Protein AF-A0A7C3X142-F1 (afdb_monomer_lite)

Structure (mmCIF, N/CA/C/O backbone):
data_AF-A0A7C3X142-F1
#
_entry.id   AF-A0A7C3X142-F1
#
loop_
_atom_site.group_PDB
_atom_site.id
_atom_site.type_symbol
_atom_site.label_atom_id
_atom_site.label_alt_id
_atom_site.label_comp_id
_atom_site.label_asym_id
_atom_site.label_entity_id
_atom_site.label_seq_id
_atom_site.pdbx_PDB_ins_code
_atom_site.Cartn_x
_atom_site.Cartn_y
_atom_site.Cartn_z
_atom_site.occupancy
_atom_site.B_iso_or_equiv
_atom_site.auth_seq_id
_atom_site.auth_comp_id
_atom_site.auth_asym_id
_atom_site.auth_atom_id
_atom_site.pdbx_PDB_model_num
ATOM 1 N N . MET A 1 1 ? -23.842 19.530 -33.603 1.00 38.81 1 MET A N 1
ATOM 2 C CA . MET A 1 1 ? -22.500 19.732 -33.012 1.00 38.81 1 MET A CA 1
ATOM 3 C C . MET A 1 1 ? -22.212 18.538 -32.119 1.00 38.81 1 MET A C 1
ATOM 5 O O . MET A 1 1 ? -22.993 18.288 -31.214 1.00 38.81 1 MET A O 1
ATOM 9 N N . ASN A 1 2 ? -21.192 17.754 -32.473 1.00 39.59 2 ASN A N 1
ATOM 10 C CA . ASN A 1 2 ? -20.891 16.436 -31.907 1.00 39.59 2 ASN A CA 1
ATOM 11 C C . ASN A 1 2 ? -20.442 16.506 -30.438 1.00 39.59 2 ASN A C 1
ATOM 13 O O . ASN A 1 2 ? -19.493 17.214 -30.106 1.00 39.59 2 ASN A O 1
ATOM 17 N N . ASP A 1 3 ? -21.085 15.694 -29.600 1.00 42.72 3 ASP A N 1
ATOM 18 C CA . ASP A 1 3 ? -20.751 15.389 -28.204 1.00 42.72 3 ASP A CA 1
ATOM 19 C C . ASP A 1 3 ? -19.553 14.416 -28.125 1.00 42.72 3 ASP A C 1
ATOM 21 O O . ASP A 1 3 ? -19.660 13.290 -27.652 1.00 42.72 3 ASP A O 1
ATOM 25 N N . GLN A 1 4 ? -18.405 14.803 -28.694 1.00 41.09 4 GLN A N 1
ATOM 26 C CA . GLN A 1 4 ? -17.170 13.998 -28.652 1.00 41.09 4 GLN A CA 1
ATOM 27 C C . GLN A 1 4 ? -16.115 14.540 -27.673 1.00 41.09 4 GLN A C 1
ATOM 29 O O . GLN A 1 4 ? -15.084 13.909 -27.470 1.00 41.09 4 GLN A O 1
ATOM 34 N N . SER A 1 5 ? -16.366 15.667 -26.999 1.00 44.44 5 SER A N 1
ATOM 35 C CA . SER A 1 5 ? -15.372 16.333 -26.140 1.00 44.44 5 SER A CA 1
ATOM 36 C C . SER A 1 5 ? -15.287 15.804 -24.697 1.00 44.44 5 SER A C 1
ATOM 38 O O . SER A 1 5 ? -14.613 16.411 -23.866 1.00 44.44 5 SER A O 1
ATOM 40 N N . ARG A 1 6 ? -15.953 14.684 -24.368 1.00 55.56 6 ARG A N 1
ATOM 41 C CA . ARG A 1 6 ? -15.977 14.104 -23.005 1.00 55.56 6 ARG A CA 1
ATOM 42 C C . ARG A 1 6 ? -15.643 12.610 -22.904 1.00 55.56 6 ARG A C 1
ATOM 44 O O . ARG A 1 6 ? -15.748 12.057 -21.808 1.00 55.56 6 ARG A O 1
ATOM 51 N N . ARG A 1 7 ? -15.237 11.935 -23.987 1.00 68.19 7 ARG A N 1
ATOM 52 C CA . ARG A 1 7 ? -14.778 10.538 -23.880 1.00 68.19 7 ARG A CA 1
ATOM 53 C C . ARG A 1 7 ? -13.405 10.492 -23.211 1.00 68.19 7 ARG A C 1
ATOM 55 O O . ARG A 1 7 ? -12.507 11.242 -23.584 1.00 68.19 7 ARG A O 1
ATOM 62 N N . ARG A 1 8 ? -13.266 9.634 -22.195 1.00 81.00 8 ARG A N 1
ATOM 63 C CA . ARG A 1 8 ? -11.958 9.312 -21.611 1.00 81.00 8 ARG A CA 1
ATOM 64 C C . ARG A 1 8 ? -11.106 8.626 -22.685 1.00 81.00 8 ARG A C 1
ATOM 66 O O . ARG A 1 8 ? -11.687 7.900 -23.490 1.00 81.00 8 ARG A O 1
ATOM 73 N N . PRO A 1 9 ? -9.785 8.857 -22.710 1.00 85.19 9 PRO A N 1
ATOM 74 C CA . PRO A 1 9 ? -8.911 8.109 -23.600 1.00 85.19 9 PRO A CA 1
ATOM 75 C C . PRO A 1 9 ? -8.953 6.624 -23.225 1.00 85.19 9 PRO A C 1
ATOM 77 O O . PRO A 1 9 ? -9.028 6.284 -22.036 1.00 85.19 9 PRO A O 1
ATOM 80 N N . ASP A 1 10 ? -8.964 5.769 -24.242 1.00 88.31 10 ASP A N 1
ATOM 81 C CA . ASP A 1 10 ? -8.958 4.322 -24.058 1.00 88.31 10 ASP A CA 1
ATOM 82 C C . ASP A 1 10 ? -7.611 3.879 -23.456 1.00 88.31 10 ASP A C 1
ATOM 84 O O . ASP A 1 10 ? -6.585 4.476 -23.786 1.00 88.31 10 ASP A O 1
ATOM 88 N N . PRO A 1 11 ? -7.594 2.868 -22.568 1.00 90.19 11 PRO A N 1
ATOM 89 C CA . PRO A 1 11 ? -6.354 2.285 -22.059 1.00 90.19 11 PRO A CA 1
ATOM 90 C C . PRO A 1 11 ? -5.434 1.811 -23.185 1.00 90.19 11 PRO A C 1
ATOM 92 O O . PRO A 1 11 ? -5.911 1.411 -24.250 1.00 90.19 11 PRO A O 1
ATOM 95 N N . ILE A 1 12 ? -4.127 1.772 -22.917 1.00 91.94 12 ILE A N 1
ATOM 96 C CA . ILE A 1 12 ? -3.168 1.172 -23.848 1.00 91.94 12 ILE A CA 1
ATOM 97 C C . ILE A 1 12 ? -3.526 -0.312 -24.056 1.00 91.94 12 ILE A C 1
ATOM 99 O O . ILE A 1 12 ? -3.658 -1.047 -23.073 1.00 91.94 12 ILE A O 1
ATOM 103 N N . PRO A 1 13 ? -3.712 -0.769 -25.308 1.00 90.94 13 PRO A N 1
ATOM 104 C CA . PRO A 1 13 ? -4.062 -2.156 -25.581 1.00 90.94 13 PRO A CA 1
ATOM 105 C C . PRO A 1 13 ? -2.957 -3.141 -25.149 1.00 90.94 13 PRO A C 1
ATOM 107 O O . PRO A 1 13 ? -1.775 -2.886 -25.402 1.00 90.94 13 PRO A O 1
ATOM 110 N N . PRO A 1 14 ? -3.306 -4.283 -24.524 1.00 90.81 14 PRO A N 1
ATOM 111 C CA . PRO A 1 14 ? -2.322 -5.248 -24.029 1.00 90.81 14 PRO A CA 1
ATOM 112 C C . PRO A 1 14 ? -1.519 -5.927 -25.151 1.00 90.81 14 PRO A C 1
ATOM 114 O O . PRO A 1 14 ? -0.404 -6.383 -24.914 1.00 90.81 14 PRO A O 1
ATOM 117 N N . ASP A 1 15 ? -2.049 -5.974 -26.374 1.00 89.75 15 ASP A N 1
ATOM 118 C CA . ASP A 1 15 ? -1.395 -6.529 -27.565 1.00 89.75 15 ASP A CA 1
ATOM 119 C C . ASP A 1 15 ? -0.201 -5.698 -28.052 1.00 89.75 15 ASP A C 1
ATOM 121 O O . ASP A 1 15 ? 0.651 -6.228 -28.764 1.00 89.75 15 ASP A O 1
ATOM 125 N N . LEU A 1 16 ? -0.074 -4.439 -27.616 1.00 90.12 16 LEU A N 1
ATOM 126 C CA . LEU A 1 16 ? 1.136 -3.653 -27.860 1.00 90.12 16 LEU A CA 1
ATOM 127 C C . LEU A 1 16 ? 2.333 -4.171 -27.046 1.00 90.12 16 LEU A C 1
ATOM 129 O O . LEU A 1 16 ? 3.477 -4.032 -27.477 1.00 90.12 16 LEU A O 1
ATOM 133 N N . TYR A 1 17 ? 2.091 -4.806 -25.897 1.00 91.88 17 TYR A N 1
ATOM 134 C CA . TYR A 1 17 ? 3.131 -5.375 -25.037 1.00 91.88 17 TYR A CA 1
ATOM 135 C C . TYR A 1 17 ? 3.478 -6.790 -25.491 1.00 91.88 17 TYR A C 1
ATOM 137 O O . TYR A 1 17 ? 3.129 -7.781 -24.847 1.00 91.88 17 TYR A O 1
ATOM 145 N N . THR A 1 18 ? 4.147 -6.881 -26.636 1.00 93.31 18 THR A N 1
ATOM 146 C CA . THR A 1 18 ? 4.521 -8.147 -27.267 1.00 93.31 18 THR A CA 1
ATOM 147 C C . THR A 1 18 ? 5.745 -8.789 -26.612 1.00 93.31 18 THR A C 1
ATOM 149 O O . THR A 1 18 ? 6.515 -8.160 -25.882 1.00 93.31 18 THR A O 1
ATOM 152 N N . ARG A 1 19 ? 5.993 -10.063 -26.938 1.00 94.12 19 ARG A N 1
ATOM 153 C CA . ARG A 1 19 ? 7.246 -10.738 -26.572 1.00 94.12 19 ARG A CA 1
ATOM 154 C C . ARG A 1 19 ? 8.474 -9.999 -27.110 1.00 94.12 19 ARG A C 1
ATOM 156 O O . ARG A 1 19 ? 9.486 -9.939 -26.418 1.00 94.12 19 ARG A O 1
ATOM 163 N N . GLU A 1 20 ? 8.390 -9.435 -28.316 1.00 91.56 20 GLU A N 1
ATOM 164 C CA . GLU A 1 20 ? 9.464 -8.630 -28.908 1.00 91.56 20 GLU A CA 1
ATOM 165 C C . GLU A 1 20 ? 9.766 -7.413 -28.031 1.00 91.56 20 GLU A C 1
ATOM 167 O O . GLU A 1 20 ? 10.895 -7.273 -27.571 1.00 91.56 20 GLU A O 1
ATOM 172 N N . TYR A 1 21 ? 8.746 -6.630 -27.663 1.00 89.62 21 TYR A N 1
ATOM 173 C CA . TYR A 1 21 ? 8.905 -5.496 -26.749 1.00 89.62 21 TYR A CA 1
ATOM 174 C C . TYR A 1 21 ? 9.666 -5.887 -25.471 1.00 89.62 21 TYR A C 1
ATOM 176 O O . TYR A 1 21 ? 10.673 -5.265 -25.120 1.00 89.62 21 TYR A O 1
ATOM 184 N N . PHE A 1 22 ? 9.255 -6.972 -24.808 1.00 90.62 22 PHE A N 1
ATOM 185 C CA . PHE A 1 22 ? 9.920 -7.431 -23.589 1.00 90.62 22 PHE A CA 1
ATOM 186 C C . PHE A 1 22 ? 11.347 -7.949 -23.820 1.00 90.62 22 PHE A C 1
ATOM 188 O O . PHE A 1 22 ? 12.162 -7.894 -22.902 1.00 90.62 22 PHE A O 1
ATOM 195 N N . THR A 1 23 ? 11.683 -8.454 -25.003 1.00 89.31 23 THR A N 1
ATOM 196 C CA . THR A 1 23 ? 12.981 -9.099 -25.260 1.00 89.31 23 THR A CA 1
ATOM 197 C C . THR A 1 23 ? 13.992 -8.201 -25.968 1.00 89.31 23 THR A C 1
ATOM 199 O O . THR A 1 23 ? 15.175 -8.537 -25.954 1.00 89.31 23 THR A O 1
ATOM 202 N N . THR A 1 24 ? 13.578 -7.055 -26.520 1.00 85.06 24 THR A N 1
ATOM 203 C CA . THR A 1 24 ? 14.472 -6.183 -27.303 1.00 85.06 24 THR A CA 1
ATOM 204 C C . THR A 1 24 ? 14.473 -4.713 -26.896 1.00 85.06 24 THR A C 1
ATOM 206 O O . THR A 1 24 ? 15.451 -4.030 -27.187 1.00 85.06 24 THR A O 1
ATOM 209 N N . ASP A 1 25 ? 13.416 -4.209 -26.254 1.00 82.31 25 ASP A N 1
ATOM 210 C CA . ASP A 1 25 ? 13.248 -2.763 -26.030 1.00 82.31 25 ASP A CA 1
ATOM 211 C C . ASP A 1 25 ? 13.037 -2.416 -24.551 1.00 82.31 25 ASP A C 1
ATOM 213 O O . ASP A 1 25 ? 13.704 -1.534 -24.009 1.00 82.31 25 ASP A O 1
ATOM 217 N N . CYS A 1 26 ? 12.199 -3.188 -23.854 1.00 82.06 26 CYS A N 1
ATOM 218 C CA . CYS A 1 26 ? 11.916 -2.998 -22.437 1.00 82.06 26 CYS A CA 1
ATOM 219 C C . CYS A 1 26 ? 13.207 -2.995 -21.598 1.00 82.06 26 CYS A C 1
ATOM 221 O O . CYS A 1 26 ? 14.015 -3.933 -21.650 1.00 82.06 26 CYS A O 1
ATOM 223 N N . GLU A 1 27 ? 13.388 -1.957 -20.775 1.00 80.69 27 GLU A N 1
ATOM 224 C CA . GLU A 1 27 ? 14.636 -1.709 -20.056 1.00 80.69 27 GLU A CA 1
ATOM 225 C C . GLU A 1 27 ? 15.106 -2.959 -19.284 1.00 80.69 27 GLU A C 1
ATOM 227 O O . GLU A 1 27 ? 14.372 -3.559 -18.491 1.00 80.69 27 GLU A O 1
ATOM 232 N N . GLY A 1 28 ? 16.368 -3.346 -19.480 1.00 79.50 28 GLY A N 1
ATOM 233 C CA . GLY A 1 28 ? 16.954 -4.533 -18.850 1.00 79.50 28 GLY A CA 1
ATOM 234 C C . GLY A 1 28 ? 16.801 -5.840 -19.636 1.00 79.50 28 GLY A C 1
ATOM 235 O O . GLY A 1 28 ? 17.222 -6.873 -19.123 1.00 79.50 28 GLY A O 1
ATOM 236 N N . TYR A 1 29 ? 16.280 -5.813 -20.870 1.00 84.19 29 TYR A N 1
ATOM 237 C CA . TYR A 1 29 ? 16.151 -7.009 -21.721 1.00 84.19 29 TYR A CA 1
ATOM 238 C C . TYR A 1 29 ? 17.471 -7.791 -21.901 1.00 84.19 29 TYR A C 1
ATOM 240 O O . TYR A 1 29 ? 17.477 -9.018 -21.893 1.00 84.19 29 TYR A O 1
ATOM 248 N N . HIS A 1 30 ? 18.610 -7.098 -21.993 1.00 85.50 30 HIS A N 1
ATOM 249 C CA . HIS A 1 30 ? 19.935 -7.720 -22.110 1.00 85.50 30 HIS A CA 1
ATOM 250 C C . HIS A 1 30 ? 20.290 -8.544 -20.863 1.00 85.50 30 HIS A C 1
ATOM 252 O O . HIS A 1 30 ? 20.771 -9.665 -20.984 1.00 85.50 30 HIS A O 1
ATOM 258 N N . LEU A 1 31 ? 19.969 -8.040 -19.664 1.00 85.94 31 LEU A N 1
ATOM 259 C CA . LEU A 1 31 ? 20.154 -8.781 -18.412 1.00 85.94 31 LEU A CA 1
ATOM 260 C C . LEU A 1 31 ? 19.200 -9.969 -18.324 1.00 85.94 31 LEU A C 1
ATOM 262 O O . LEU A 1 31 ? 19.572 -11.012 -17.798 1.00 85.94 31 LEU A O 1
ATOM 266 N N . PHE A 1 32 ? 17.976 -9.823 -18.836 1.00 85.44 32 PHE A N 1
ATOM 267 C CA . PHE A 1 32 ? 17.035 -10.935 -18.910 1.00 85.44 32 PHE A CA 1
ATOM 268 C C . PHE A 1 32 ? 17.600 -12.085 -19.761 1.00 85.44 32 PHE A C 1
ATOM 270 O O . PHE A 1 32 ? 17.526 -13.237 -19.334 1.00 85.44 32 PHE A O 1
ATOM 277 N N . ALA A 1 33 ? 18.236 -11.769 -20.895 1.00 85.31 33 ALA A N 1
ATOM 278 C CA . ALA A 1 33 ? 18.882 -12.747 -21.772 1.00 85.31 33 ALA A CA 1
ATOM 279 C C . ALA A 1 33 ? 20.120 -13.425 -21.148 1.00 85.31 33 ALA A C 1
ATOM 281 O O . ALA A 1 33 ? 20.420 -14.569 -21.476 1.00 85.31 33 ALA A O 1
ATOM 282 N N . GLU A 1 34 ? 20.824 -12.756 -20.229 1.00 86.75 34 GLU A N 1
ATOM 283 C CA . GLU A 1 34 ? 21.983 -13.321 -19.518 1.00 86.75 34 GLU A CA 1
ATOM 284 C C . GLU A 1 34 ? 21.612 -14.395 -18.476 1.00 86.75 34 GLU A C 1
ATOM 286 O O . GLU A 1 34 ? 22.487 -15.136 -18.025 1.00 86.75 34 GLU A O 1
ATOM 291 N N . GLY A 1 35 ? 20.339 -14.490 -18.077 1.00 81.94 35 GLY A N 1
ATOM 292 C CA . GLY A 1 35 ? 19.831 -15.578 -17.242 1.00 81.94 35 GLY A CA 1
ATOM 293 C C . GLY A 1 35 ? 19.035 -15.149 -16.000 1.00 81.94 35 GLY A C 1
ATOM 294 O O . GLY A 1 35 ? 18.827 -13.963 -15.722 1.00 81.94 35 GLY A O 1
ATOM 295 N N . PRO A 1 36 ? 18.561 -16.128 -15.207 1.00 80.62 36 PRO A N 1
ATOM 296 C CA . PRO A 1 36 ? 17.547 -15.900 -14.181 1.00 80.62 36 PRO A CA 1
ATOM 297 C C . PRO A 1 36 ? 18.085 -15.229 -12.904 1.00 80.62 36 PRO A C 1
ATOM 299 O O . PRO A 1 36 ? 17.288 -14.762 -12.087 1.00 80.62 36 PRO A O 1
ATOM 302 N N . GLU A 1 37 ? 19.407 -15.169 -12.716 1.00 84.00 37 GLU A N 1
ATOM 303 C CA . GLU A 1 37 ? 20.062 -14.502 -11.576 1.00 84.00 37 GLU A CA 1
ATOM 304 C C . GLU A 1 37 ? 20.305 -13.004 -11.799 1.00 84.00 37 GLU A C 1
ATOM 306 O O . GLU A 1 37 ? 20.518 -12.243 -10.852 1.00 84.00 37 GLU A O 1
ATOM 311 N N . LYS A 1 38 ? 20.293 -12.557 -13.056 1.00 87.94 38 LYS A N 1
ATOM 312 C CA . LYS A 1 38 ? 20.516 -11.154 -13.392 1.00 87.94 38 LYS A CA 1
ATOM 313 C C . LYS A 1 38 ? 19.210 -10.387 -13.249 1.00 87.94 38 LYS A C 1
ATOM 315 O O . LYS A 1 38 ? 18.172 -10.799 -13.766 1.00 87.94 38 LYS A O 1
ATOM 320 N N . ILE A 1 39 ? 19.279 -9.263 -12.542 1.00 91.31 39 ILE A N 1
ATOM 321 C CA . ILE A 1 39 ? 18.164 -8.332 -12.366 1.00 91.31 39 ILE A CA 1
ATOM 322 C C . ILE A 1 39 ? 18.634 -6.897 -12.635 1.00 91.31 39 ILE A C 1
ATOM 324 O O . ILE A 1 39 ? 19.754 -6.546 -12.237 1.00 91.31 39 ILE A O 1
ATOM 328 N N . PRO A 1 40 ? 17.786 -6.057 -13.252 1.00 90.44 40 PRO A N 1
ATOM 329 C CA . PRO A 1 40 ? 18.038 -4.630 -13.410 1.00 90.44 40 PRO A CA 1
ATOM 330 C C . PRO A 1 40 ? 18.284 -3.900 -12.085 1.00 90.44 40 PRO A C 1
ATOM 332 O O . PRO A 1 40 ? 17.692 -4.221 -11.048 1.00 90.44 40 PRO A O 1
ATOM 335 N N . ASP A 1 41 ? 19.108 -2.851 -12.126 1.00 89.38 41 ASP A N 1
ATOM 336 C CA . ASP A 1 41 ? 19.452 -2.051 -10.943 1.00 89.38 41 ASP A CA 1
ATOM 337 C C . ASP A 1 41 ? 18.235 -1.392 -10.288 1.00 89.38 41 ASP A C 1
ATOM 339 O O . ASP A 1 41 ? 18.180 -1.274 -9.061 1.00 89.38 41 ASP A O 1
ATOM 343 N N . ARG A 1 42 ? 17.228 -1.012 -11.079 1.00 91.38 42 ARG A N 1
ATOM 344 C CA . ARG A 1 42 ? 15.971 -0.462 -10.557 1.00 91.38 42 ARG A CA 1
ATOM 345 C C . ARG A 1 42 ? 15.188 -1.476 -9.725 1.00 91.38 42 ARG A C 1
ATOM 347 O O . ARG A 1 42 ? 14.729 -1.123 -8.641 1.00 91.38 42 ARG A O 1
ATOM 354 N N . ILE A 1 43 ? 15.133 -2.740 -10.157 1.00 94.75 43 ILE A N 1
ATOM 355 C CA . ILE A 1 43 ? 14.509 -3.838 -9.404 1.00 94.75 43 ILE A CA 1
ATOM 356 C C . ILE A 1 43 ? 15.323 -4.120 -8.138 1.00 94.75 43 ILE A C 1
ATOM 358 O O . ILE A 1 43 ? 14.764 -4.211 -7.044 1.00 94.75 43 ILE A O 1
ATOM 362 N N . ARG A 1 44 ? 16.657 -4.170 -8.246 1.00 94.25 44 ARG A N 1
ATOM 363 C CA . ARG A 1 44 ? 17.554 -4.343 -7.091 1.00 94.25 44 ARG A CA 1
ATOM 364 C C . ARG A 1 44 ? 17.337 -3.256 -6.033 1.00 94.25 44 ARG A C 1
ATOM 366 O O . ARG A 1 44 ? 17.246 -3.561 -4.843 1.00 94.25 44 ARG A O 1
ATOM 373 N N . GLU A 1 45 ? 17.245 -1.998 -6.456 1.00 93.81 45 GLU A N 1
ATOM 374 C CA . GLU A 1 45 ? 16.995 -0.852 -5.582 1.00 93.81 45 GLU A CA 1
ATOM 375 C C . GLU A 1 45 ? 15.580 -0.882 -4.987 1.00 93.81 45 GLU A C 1
ATOM 377 O O . GLU A 1 45 ? 15.430 -0.643 -3.787 1.00 93.81 45 GLU A O 1
ATOM 382 N N . ALA A 1 46 ? 14.555 -1.220 -5.775 1.00 96.38 46 ALA A N 1
ATOM 383 C CA . ALA A 1 46 ? 13.186 -1.370 -5.289 1.00 96.38 46 ALA A CA 1
ATOM 384 C C . ALA A 1 46 ? 13.108 -2.433 -4.181 1.00 96.38 46 ALA A C 1
ATOM 386 O O . ALA A 1 46 ? 12.614 -2.154 -3.086 1.00 96.38 46 ALA A O 1
ATOM 387 N N . LEU A 1 47 ? 13.690 -3.613 -4.405 1.00 96.88 47 LEU A N 1
ATOM 388 C CA . LEU A 1 47 ? 13.770 -4.676 -3.401 1.00 96.88 47 LEU A CA 1
ATOM 389 C C . LEU A 1 47 ? 14.557 -4.233 -2.157 1.00 96.88 47 LEU A C 1
ATOM 391 O O . LEU A 1 47 ? 14.167 -4.541 -1.032 1.00 96.88 47 LEU A O 1
ATOM 395 N N . ARG A 1 48 ? 15.635 -3.453 -2.321 1.00 95.94 48 ARG A N 1
ATOM 396 C CA . ARG A 1 48 ? 16.383 -2.878 -1.188 1.00 95.94 48 ARG A CA 1
ATOM 397 C C . ARG A 1 48 ? 15.523 -1.917 -0.361 1.00 95.94 48 ARG A C 1
ATOM 399 O O . ARG A 1 48 ? 15.643 -1.891 0.862 1.00 95.94 48 ARG A O 1
ATOM 406 N N . LEU A 1 49 ? 14.669 -1.119 -1.004 1.00 94.88 49 LEU A N 1
ATOM 407 C CA . LEU A 1 49 ? 13.745 -0.207 -0.321 1.00 94.88 49 LEU A CA 1
ATOM 408 C C . LEU A 1 49 ? 12.617 -0.944 0.414 1.00 94.88 49 LEU A C 1
ATOM 410 O O . LEU A 1 49 ? 12.114 -0.417 1.409 1.00 94.88 49 LEU A O 1
ATOM 414 N N . ALA A 1 50 ? 12.247 -2.142 -0.044 1.00 94.62 50 ALA A N 1
ATOM 415 C CA . ALA A 1 50 ? 11.269 -3.005 0.619 1.00 94.62 50 ALA A CA 1
ATOM 416 C C . ALA A 1 50 ? 11.793 -3.617 1.929 1.00 94.62 50 ALA A C 1
ATOM 418 O O . ALA A 1 50 ? 11.016 -3.862 2.857 1.00 94.62 50 ALA A O 1
ATOM 419 N N . GLY A 1 51 ? 13.114 -3.787 2.031 1.00 94.38 51 GLY A N 1
ATOM 420 C CA . GLY A 1 51 ? 13.780 -4.381 3.187 1.00 94.38 51 GLY A CA 1
ATOM 421 C C . GLY A 1 51 ? 13.732 -5.908 3.158 1.00 94.38 51 GLY A C 1
ATOM 422 O O . GLY A 1 51 ? 13.721 -6.510 2.089 1.00 94.38 51 GLY A O 1
ATOM 423 N N . ASP A 1 52 ? 13.734 -6.529 4.337 1.00 94.19 52 ASP A N 1
ATOM 424 C CA . ASP A 1 52 ? 13.614 -7.984 4.464 1.00 94.19 52 ASP A CA 1
ATOM 425 C C . ASP A 1 52 ? 12.226 -8.460 4.011 1.00 94.19 52 ASP A C 1
ATOM 427 O O . ASP A 1 52 ? 11.202 -7.929 4.454 1.00 94.19 52 ASP A O 1
ATOM 431 N N . LEU A 1 53 ? 12.212 -9.453 3.122 1.00 95.81 53 LEU A N 1
ATOM 432 C CA . LEU A 1 53 ? 11.010 -10.024 2.519 1.00 95.81 53 LEU A CA 1
ATOM 433 C C . LEU A 1 53 ? 10.688 -11.430 3.039 1.00 95.81 53 LEU A C 1
ATOM 435 O O . LEU A 1 53 ? 9.669 -11.996 2.644 1.00 95.81 53 LEU A O 1
ATOM 439 N N . THR A 1 54 ? 11.506 -11.977 3.939 1.00 93.88 54 THR A N 1
ATOM 440 C CA . THR A 1 54 ? 11.341 -13.334 4.465 1.00 93.88 54 THR A CA 1
ATOM 441 C C . THR A 1 54 ? 9.943 -13.520 5.061 1.00 93.88 54 THR A C 1
ATOM 443 O O . THR A 1 54 ? 9.535 -12.803 5.977 1.00 93.88 54 THR A O 1
ATOM 446 N N . GLY A 1 55 ? 9.175 -14.468 4.515 1.00 85.94 55 GLY A N 1
ATOM 447 C CA . GLY A 1 55 ? 7.813 -14.786 4.954 1.00 85.94 55 GLY A CA 1
ATOM 448 C C . GLY A 1 55 ? 6.749 -13.727 4.633 1.00 85.94 55 GLY A C 1
ATOM 449 O O . GLY A 1 55 ? 5.602 -13.880 5.061 1.00 85.94 55 GLY A O 1
ATOM 450 N N . ARG A 1 56 ? 7.092 -12.661 3.899 1.00 89.06 56 ARG A N 1
ATOM 451 C CA . ARG A 1 56 ? 6.153 -11.592 3.527 1.00 89.06 56 ARG A CA 1
ATOM 452 C C . ARG A 1 56 ? 5.349 -11.937 2.286 1.00 89.06 56 ARG A C 1
ATOM 454 O O . ARG A 1 56 ? 5.821 -12.652 1.410 1.00 89.06 56 ARG A O 1
ATOM 461 N N . TRP A 1 57 ? 4.155 -11.365 2.197 1.00 91.56 57 TRP A N 1
ATOM 462 C CA . TRP A 1 57 ? 3.339 -11.368 0.989 1.00 91.56 57 TRP A CA 1
ATOM 463 C C . TRP A 1 57 ? 3.670 -10.150 0.131 1.00 91.56 57 TRP A C 1
ATOM 465 O O . TRP A 1 57 ? 3.563 -9.009 0.592 1.00 91.56 57 TRP A O 1
ATOM 475 N N . VAL A 1 58 ? 4.062 -10.403 -1.113 1.00 98.44 58 VAL A N 1
ATOM 476 C CA . VAL A 1 58 ? 4.481 -9.394 -2.088 1.00 98.44 58 VAL A CA 1
ATOM 477 C C . VAL A 1 58 ? 3.557 -9.444 -3.299 1.00 98.44 58 VAL A C 1
ATOM 479 O O . VAL A 1 58 ? 3.269 -10.526 -3.800 1.00 98.44 58 VAL A O 1
ATOM 482 N N . LEU A 1 59 ? 3.113 -8.279 -3.764 1.00 98.62 59 LEU A N 1
ATOM 483 C CA . LEU A 1 59 ? 2.433 -8.119 -5.050 1.00 98.62 59 LEU A CA 1
ATOM 484 C C . LEU A 1 59 ? 3.297 -7.258 -5.967 1.00 98.62 59 LEU A C 1
ATOM 486 O O . LEU A 1 59 ? 3.751 -6.194 -5.548 1.00 98.62 59 LEU A O 1
ATOM 490 N N . ASP A 1 60 ? 3.477 -7.692 -7.203 1.00 98.75 60 ASP A N 1
ATOM 491 C CA . ASP A 1 60 ? 4.088 -6.911 -8.273 1.00 98.75 60 ASP A CA 1
ATOM 492 C C . ASP A 1 60 ? 3.043 -6.651 -9.358 1.00 98.75 60 ASP A C 1
ATOM 494 O O . ASP A 1 60 ? 2.529 -7.590 -9.967 1.00 98.75 60 ASP A O 1
ATOM 498 N N . ILE A 1 61 ? 2.665 -5.385 -9.532 1.00 98.38 61 ILE A N 1
ATOM 499 C CA . ILE A 1 61 ? 1.667 -4.964 -10.518 1.00 98.38 61 ILE A CA 1
ATOM 500 C C . ILE A 1 61 ? 2.410 -4.514 -11.773 1.00 98.38 61 ILE A C 1
ATOM 502 O O . ILE A 1 61 ? 3.214 -3.590 -11.679 1.00 98.38 61 ILE A O 1
ATOM 506 N N . GLY A 1 62 ? 2.100 -5.133 -12.916 1.00 97.00 62 GLY A N 1
ATOM 507 C CA . GLY A 1 62 ? 2.864 -4.997 -14.159 1.00 97.00 62 GLY A CA 1
ATOM 508 C C . GLY A 1 62 ? 4.173 -5.776 -14.080 1.00 97.00 62 GLY A C 1
ATOM 509 O O . GLY A 1 62 ? 5.250 -5.207 -14.232 1.00 97.00 62 GLY A O 1
ATOM 510 N N . CYS A 1 63 ? 4.093 -7.067 -13.746 1.00 97.25 63 CYS A N 1
ATOM 511 C CA . CYS A 1 63 ? 5.273 -7.869 -13.428 1.00 97.25 63 CYS A CA 1
ATOM 512 C C . CYS A 1 63 ? 6.184 -8.155 -14.632 1.00 97.25 63 CYS A C 1
ATOM 514 O O . CYS A 1 63 ? 7.298 -8.653 -14.435 1.00 97.25 63 CYS A O 1
ATOM 516 N N . GLY A 1 64 ? 5.731 -7.887 -15.865 1.00 96.62 64 GLY A N 1
ATOM 517 C CA . GLY A 1 64 ? 6.523 -8.064 -17.077 1.00 96.62 64 GLY A CA 1
ATOM 518 C C . GLY A 1 64 ? 7.118 -9.468 -17.168 1.00 96.62 64 GLY A C 1
ATOM 519 O O . GLY A 1 64 ? 6.409 -10.467 -17.085 1.00 96.62 64 GLY A O 1
ATOM 520 N N . ARG A 1 65 ? 8.448 -9.563 -17.272 1.00 96.31 65 ARG A N 1
ATOM 521 C CA . ARG A 1 65 ? 9.169 -10.842 -17.412 1.00 96.31 65 ARG A CA 1
ATOM 522 C C . ARG A 1 65 ? 9.393 -11.572 -16.078 1.00 96.31 65 ARG A C 1
ATOM 524 O O . ARG A 1 65 ? 10.119 -12.566 -16.023 1.00 96.31 65 ARG A O 1
ATOM 531 N N . GLY A 1 66 ? 8.796 -11.085 -14.991 1.00 97.19 66 GLY A N 1
ATOM 532 C CA . GLY A 1 66 ? 8.766 -11.743 -13.689 1.00 97.19 66 GLY A CA 1
ATOM 533 C C . GLY A 1 66 ? 10.058 -11.643 -12.877 1.00 97.19 66 GLY A C 1
ATOM 534 O O . GLY A 1 66 ? 10.204 -12.377 -11.896 1.00 97.19 66 GLY A O 1
ATOM 535 N N . GLU A 1 67 ? 11.010 -10.772 -13.239 1.00 97.31 67 GLU A N 1
ATOM 536 C CA . GLU A 1 67 ? 12.303 -10.685 -12.546 1.00 97.31 67 GLU A CA 1
ATOM 537 C C . GLU A 1 67 ? 12.154 -10.339 -11.061 1.00 97.31 67 GLU A C 1
ATOM 539 O O . GLU A 1 67 ? 12.815 -10.956 -10.224 1.00 97.31 67 GLU A O 1
ATOM 544 N N . LEU A 1 68 ? 11.284 -9.381 -10.725 1.00 98.12 68 LEU A N 1
ATOM 545 C CA . LEU A 1 68 ? 11.073 -8.936 -9.348 1.00 98.12 68 LEU A CA 1
ATOM 546 C C . LEU A 1 68 ? 10.391 -10.017 -8.505 1.00 98.12 68 LEU A C 1
ATOM 548 O O . LEU A 1 68 ? 10.856 -10.302 -7.402 1.00 98.12 68 LEU A O 1
ATOM 552 N N . VAL A 1 69 ? 9.337 -10.647 -9.026 1.00 98.44 69 VAL A N 1
ATOM 553 C CA . VAL A 1 69 ? 8.593 -11.720 -8.342 1.00 98.44 69 VAL A CA 1
ATOM 554 C C . VAL A 1 69 ? 9.494 -12.919 -8.066 1.00 98.44 69 VAL A C 1
ATOM 556 O O . VAL A 1 69 ? 9.558 -13.393 -6.931 1.00 98.44 69 VAL A O 1
ATOM 559 N N . CYS A 1 70 ? 10.245 -13.369 -9.075 1.00 97.81 70 CYS A N 1
ATOM 560 C CA . CYS A 1 70 ? 11.191 -14.475 -8.939 1.00 97.81 70 CYS A CA 1
ATOM 561 C C . CYS A 1 70 ? 12.274 -14.166 -7.897 1.00 97.81 70 CYS A C 1
ATOM 563 O O . CYS A 1 70 ? 12.587 -14.996 -7.044 1.00 97.81 70 CYS A O 1
ATOM 565 N N . GLU A 1 71 ? 12.829 -12.954 -7.927 1.00 97.94 71 GLU A N 1
ATOM 566 C CA . GLU A 1 71 ? 13.845 -12.532 -6.966 1.00 97.94 71 GLU A CA 1
ATOM 567 C C . GLU A 1 71 ? 13.280 -12.378 -5.543 1.00 97.94 71 GLU A C 1
ATOM 569 O O . GLU A 1 71 ? 13.924 -12.774 -4.571 1.00 97.94 71 GLU A O 1
ATOM 574 N N . ALA A 1 72 ? 12.061 -11.856 -5.388 1.00 97.94 72 ALA A N 1
ATOM 575 C CA . ALA A 1 72 ? 11.382 -11.791 -4.097 1.00 97.94 72 ALA A CA 1
ATOM 576 C C . ALA A 1 72 ? 11.124 -13.198 -3.528 1.00 97.94 72 ALA A C 1
ATOM 578 O O . ALA A 1 72 ? 11.348 -13.429 -2.338 1.00 97.94 72 ALA A O 1
ATOM 579 N N . ALA A 1 73 ? 10.729 -14.152 -4.377 1.00 97.88 73 ALA A N 1
ATOM 580 C CA . ALA A 1 73 ? 10.522 -15.546 -3.995 1.00 97.88 73 ALA A CA 1
ATOM 581 C C . ALA A 1 73 ? 11.820 -16.239 -3.546 1.00 97.88 73 ALA A C 1
ATOM 583 O O . ALA A 1 73 ? 11.812 -16.958 -2.541 1.00 97.88 73 ALA A O 1
ATOM 584 N N . ARG A 1 74 ? 12.955 -15.972 -4.211 1.00 96.50 74 ARG A N 1
ATOM 585 C CA . ARG A 1 74 ? 14.286 -16.424 -3.753 1.00 96.50 74 ARG A CA 1
ATOM 586 C C . ARG A 1 74 ? 14.667 -15.851 -2.391 1.00 96.50 74 ARG A C 1
ATOM 588 O O . ARG A 1 74 ? 15.295 -16.532 -1.591 1.00 96.50 74 ARG A O 1
ATOM 595 N N . ARG A 1 75 ? 14.233 -14.625 -2.087 1.00 96.56 75 ARG A N 1
ATOM 596 C CA . ARG A 1 75 ? 14.419 -13.973 -0.775 1.00 96.56 75 ARG A CA 1
ATOM 597 C C . ARG A 1 75 ? 13.411 -14.428 0.289 1.00 96.56 75 ARG A C 1
ATOM 599 O O . ARG A 1 75 ? 13.307 -13.797 1.337 1.00 96.56 75 ARG A O 1
ATOM 606 N N . GLY A 1 76 ? 12.656 -15.497 0.031 1.00 94.12 76 GLY A N 1
ATOM 607 C CA . GLY A 1 76 ? 11.732 -16.098 0.994 1.00 94.12 76 GLY A CA 1
ATOM 608 C C . GLY A 1 76 ? 10.351 -15.441 1.069 1.00 94.12 76 GLY A C 1
ATOM 609 O O . GLY A 1 76 ? 9.585 -15.764 1.980 1.00 94.12 76 GLY A O 1
ATOM 610 N N . ALA A 1 77 ? 10.008 -14.535 0.149 1.00 97.25 77 ALA A N 1
ATOM 611 C CA . ALA A 1 77 ? 8.674 -13.941 0.067 1.00 97.25 77 ALA A CA 1
ATOM 612 C C . ALA A 1 77 ? 7.682 -14.873 -0.636 1.00 97.25 77 ALA A C 1
ATOM 614 O O . ALA A 1 77 ? 8.069 -15.618 -1.526 1.00 97.25 77 ALA A O 1
ATOM 615 N N . ARG A 1 78 ? 6.392 -14.774 -0.315 1.00 96.88 78 ARG A N 1
ATOM 616 C CA . ARG A 1 78 ? 5.305 -15.288 -1.162 1.00 96.88 78 ARG A CA 1
ATOM 617 C C . ARG A 1 78 ? 4.911 -14.179 -2.127 1.00 96.88 78 ARG A C 1
ATOM 619 O O . ARG A 1 78 ? 4.284 -13.204 -1.710 1.00 96.88 78 ARG A O 1
ATOM 626 N N . ALA A 1 79 ? 5.356 -14.290 -3.370 1.00 98.44 79 ALA A N 1
ATOM 627 C CA . ALA A 1 79 ? 5.281 -13.223 -4.352 1.00 98.44 79 ALA A CA 1
ATOM 628 C C . ALA A 1 79 ? 4.273 -13.565 -5.452 1.00 98.44 79 ALA A C 1
ATOM 630 O O . ALA A 1 79 ? 4.344 -14.632 -6.055 1.00 98.44 79 ALA A O 1
ATOM 631 N N . VAL A 1 80 ? 3.359 -12.636 -5.716 1.00 98.38 80 VAL A N 1
ATOM 632 C CA . VAL A 1 80 ? 2.395 -12.719 -6.812 1.00 98.38 80 VAL A CA 1
ATOM 633 C C . VAL A 1 80 ? 2.708 -11.611 -7.809 1.00 98.38 80 VAL A C 1
ATOM 635 O O . VAL A 1 80 ? 2.771 -10.445 -7.425 1.00 98.38 80 VAL A O 1
ATOM 638 N N . GLY A 1 81 ? 2.916 -11.967 -9.070 1.00 98.56 81 GLY A N 1
ATOM 639 C CA . GLY A 1 81 ? 2.989 -11.042 -10.193 1.00 98.56 81 GLY A CA 1
ATOM 640 C C . GLY A 1 81 ? 1.668 -10.994 -10.934 1.00 98.56 81 GLY A C 1
ATOM 641 O O . GLY A 1 81 ? 1.062 -12.036 -11.185 1.00 98.56 81 GLY A O 1
ATOM 642 N N . ILE A 1 82 ? 1.227 -9.797 -11.295 1.00 98.38 82 ILE A N 1
ATOM 643 C CA . ILE A 1 82 ? 0.132 -9.637 -12.244 1.00 98.38 82 ILE A CA 1
ATOM 644 C C . ILE A 1 82 ? 0.573 -8.792 -13.423 1.00 98.38 82 ILE A C 1
ATOM 646 O O . ILE A 1 82 ? 1.301 -7.814 -13.261 1.00 98.38 82 ILE A O 1
ATOM 650 N N . ASP A 1 83 ? 0.080 -9.147 -14.595 1.00 97.81 83 ASP A N 1
ATOM 651 C CA . ASP A 1 83 ? 0.226 -8.351 -15.801 1.00 97.81 83 ASP A CA 1
ATOM 652 C C . ASP A 1 83 ? -1.030 -8.522 -16.653 1.00 97.81 83 ASP A C 1
ATOM 654 O O . ASP A 1 83 ? -1.681 -9.564 -16.605 1.00 97.81 83 ASP A O 1
ATOM 658 N N . TYR A 1 84 ? -1.395 -7.497 -17.407 1.00 95.25 84 TYR A N 1
ATOM 659 C CA . TYR A 1 84 ? -2.509 -7.541 -18.353 1.00 95.25 84 TYR A CA 1
ATOM 660 C C . TYR A 1 84 ? -2.089 -8.004 -19.756 1.00 95.25 84 TYR A C 1
ATOM 662 O O . TYR A 1 84 ? -2.957 -8.315 -20.572 1.00 95.25 84 TYR A O 1
ATOM 670 N N . SER A 1 85 ? -0.780 -8.093 -20.031 1.00 96.62 85 SER A N 1
ATOM 671 C CA . SER A 1 85 ? -0.228 -8.661 -21.260 1.00 96.62 85 SER A CA 1
ATOM 672 C C . SER A 1 85 ? -0.098 -10.186 -21.158 1.00 96.62 85 SER A C 1
ATOM 674 O O . SER A 1 85 ? 0.634 -10.686 -20.298 1.00 96.62 85 SER A O 1
ATOM 676 N N . PRO A 1 86 ? -0.710 -10.956 -22.076 1.00 97.19 86 PRO A N 1
ATOM 677 C CA . PRO A 1 86 ? -0.476 -12.397 -22.165 1.00 97.19 86 PRO A CA 1
ATOM 678 C C . PRO A 1 86 ? 1.004 -12.756 -22.370 1.00 97.19 86 PRO A C 1
ATOM 680 O O . PRO A 1 86 ? 1.497 -13.691 -21.743 1.00 97.19 86 PRO A O 1
ATOM 683 N N . ALA A 1 87 ? 1.739 -11.974 -23.172 1.00 97.12 87 ALA A N 1
ATOM 684 C CA . ALA A 1 87 ? 3.157 -12.222 -23.442 1.00 97.12 87 ALA A CA 1
ATOM 685 C C . ALA A 1 87 ? 4.038 -12.041 -22.193 1.00 97.12 87 ALA A C 1
ATOM 687 O O . ALA A 1 87 ? 5.022 -12.761 -22.024 1.00 97.12 87 ALA A O 1
ATOM 688 N N . ALA A 1 88 ? 3.681 -11.111 -21.300 1.00 97.38 88 ALA A N 1
ATOM 689 C CA . ALA A 1 88 ? 4.349 -10.962 -20.007 1.00 97.38 88 ALA A CA 1
ATOM 690 C C . ALA A 1 88 ? 4.151 -12.208 -19.128 1.00 97.38 88 ALA A C 1
ATOM 692 O O . ALA A 1 88 ? 5.101 -12.723 -18.534 1.00 97.38 88 ALA A O 1
ATOM 693 N N . ILE A 1 89 ? 2.927 -12.744 -19.084 1.00 98.31 89 ILE A N 1
ATOM 694 C CA . ILE A 1 89 ? 2.618 -13.950 -18.303 1.00 98.31 89 ILE A CA 1
ATOM 695 C C . ILE A 1 89 ? 3.375 -15.170 -18.839 1.00 98.31 89 ILE A C 1
ATOM 697 O O . ILE A 1 89 ? 3.969 -15.906 -18.057 1.00 98.31 89 ILE A O 1
ATOM 701 N N . GLU A 1 90 ? 3.450 -15.344 -20.158 1.00 97.88 90 GLU A N 1
ATOM 702 C CA . GLU A 1 90 ? 4.259 -16.408 -20.768 1.00 97.88 90 GLU A CA 1
ATOM 703 C C . GLU A 1 90 ? 5.744 -16.303 -20.374 1.00 97.88 90 GLU A C 1
ATOM 705 O O . GLU A 1 90 ? 6.327 -17.265 -19.873 1.00 97.88 90 GLU A O 1
ATOM 710 N N . LEU A 1 91 ? 6.352 -15.120 -20.527 1.00 97.31 91 LEU A N 1
ATOM 711 C CA . LEU A 1 91 ? 7.764 -14.886 -20.194 1.00 97.31 91 LEU A CA 1
ATOM 712 C C . LEU A 1 91 ? 8.065 -15.055 -18.699 1.00 97.31 91 LEU A C 1
ATOM 714 O O . LEU A 1 91 ? 9.134 -15.544 -18.322 1.00 97.31 91 LEU A O 1
ATOM 718 N N . SER A 1 92 ? 7.144 -14.634 -17.836 1.00 97.56 92 SER A N 1
ATOM 719 C CA . SER A 1 92 ? 7.307 -14.750 -16.388 1.00 97.56 92 SER A CA 1
ATOM 720 C C . SER A 1 92 ? 7.155 -16.190 -15.897 1.00 97.56 92 SER A C 1
ATOM 722 O O . SER A 1 92 ? 7.929 -16.604 -15.032 1.00 97.56 92 SER A O 1
ATOM 724 N N . GLU A 1 93 ? 6.266 -16.989 -16.492 1.00 97.69 93 GLU A N 1
ATOM 725 C CA . GLU A 1 93 ? 6.176 -18.431 -16.226 1.00 97.69 93 GLU A CA 1
ATOM 726 C C . GLU A 1 93 ? 7.397 -19.198 -16.765 1.00 97.69 93 GLU A C 1
ATOM 728 O O . GLU A 1 93 ? 7.950 -20.052 -16.062 1.00 97.69 93 GLU A O 1
ATOM 733 N N . GLU A 1 94 ? 7.918 -18.839 -17.946 1.00 96.00 94 GLU A N 1
ATOM 734 C CA . GLU A 1 94 ? 9.211 -19.352 -18.427 1.00 96.00 94 GLU A CA 1
ATOM 735 C C . GLU A 1 94 ? 10.318 -19.074 -17.405 1.00 96.00 94 GLU A C 1
ATOM 737 O O . GLU A 1 94 ? 11.056 -19.983 -17.017 1.00 96.00 94 GLU A O 1
ATOM 742 N N . ARG A 1 95 ? 10.401 -17.842 -16.890 1.00 95.25 95 ARG A N 1
ATOM 743 C CA . ARG A 1 95 ? 11.393 -17.479 -15.871 1.00 95.25 95 ARG A CA 1
ATOM 744 C C . ARG A 1 95 ? 11.175 -18.230 -14.556 1.00 95.25 95 ARG A C 1
ATOM 746 O O . ARG A 1 95 ? 12.150 -18.662 -13.938 1.00 95.25 95 ARG A O 1
ATOM 753 N N . ARG A 1 96 ? 9.922 -18.421 -14.139 1.00 96.12 96 ARG A N 1
ATOM 754 C CA . ARG A 1 96 ? 9.548 -19.190 -12.943 1.00 96.12 96 ARG A CA 1
ATOM 755 C C . ARG A 1 96 ? 10.032 -20.636 -13.017 1.00 96.12 96 ARG A C 1
ATOM 757 O O . ARG A 1 96 ? 10.483 -21.186 -12.011 1.00 96.12 96 ARG A O 1
ATOM 764 N N . SER A 1 97 ? 9.959 -21.248 -14.200 1.00 96.25 97 SER A N 1
ATOM 765 C CA . SER A 1 97 ? 10.393 -22.631 -14.426 1.00 96.25 97 SER A CA 1
ATOM 766 C C . SER A 1 97 ? 11.888 -22.833 -14.134 1.00 96.25 97 SER A C 1
ATOM 768 O O . SER A 1 97 ? 12.294 -23.917 -13.720 1.00 96.25 97 SER A O 1
ATOM 770 N N . LEU A 1 98 ? 12.695 -21.771 -14.231 1.00 94.88 98 LEU A N 1
ATOM 771 C CA . LEU A 1 98 ? 14.137 -21.786 -13.964 1.00 94.88 98 LEU A CA 1
ATOM 772 C C . LEU A 1 98 ? 14.496 -21.653 -12.472 1.00 94.88 98 LEU A C 1
ATOM 774 O O . LEU A 1 98 ? 15.677 -21.656 -12.124 1.00 94.88 98 LEU A O 1
ATOM 778 N N . LEU A 1 99 ? 13.511 -21.479 -11.587 1.00 94.81 99 LEU A N 1
ATOM 779 C CA . LEU A 1 99 ? 13.730 -21.426 -10.141 1.00 94.81 99 LEU A CA 1
ATOM 780 C C . LEU A 1 99 ? 13.934 -22.823 -9.545 1.00 94.81 99 LEU A C 1
ATOM 782 O O . LEU A 1 99 ? 13.420 -23.811 -10.071 1.00 94.81 99 LEU A O 1
ATOM 786 N N . ASP A 1 100 ? 14.633 -22.884 -8.408 1.00 95.88 100 ASP A N 1
ATOM 787 C CA . ASP A 1 100 ? 14.592 -24.059 -7.537 1.00 95.88 100 ASP A CA 1
ATOM 788 C C . ASP A 1 100 ? 13.166 -24.311 -7.018 1.00 95.88 100 ASP A C 1
ATOM 790 O O . ASP A 1 100 ? 12.305 -23.430 -7.052 1.00 95.88 100 ASP A O 1
ATOM 794 N N . GLU A 1 101 ? 12.905 -25.530 -6.547 1.00 96.19 101 GLU A N 1
ATOM 795 C CA . GLU A 1 101 ? 11.556 -25.966 -6.173 1.00 96.19 101 GLU A CA 1
ATOM 796 C C . GLU A 1 101 ? 10.937 -25.103 -5.061 1.00 96.19 101 GLU A C 1
ATOM 798 O O . GLU A 1 101 ? 9.740 -24.806 -5.074 1.00 96.19 101 GLU A O 1
ATOM 803 N N . GLU A 1 102 ? 11.760 -24.636 -4.122 1.00 95.19 102 GLU A N 1
ATOM 804 C CA . GLU A 1 102 ? 11.308 -23.853 -2.977 1.00 95.19 102 GLU A CA 1
ATOM 805 C C . GLU A 1 102 ? 10.880 -22.437 -3.397 1.00 95.19 102 GLU A C 1
ATOM 807 O O . GLU A 1 102 ? 9.800 -21.965 -3.030 1.00 95.19 102 GLU A O 1
ATOM 812 N N . ALA A 1 103 ? 11.699 -21.755 -4.199 1.00 95.50 103 ALA A N 1
ATOM 813 C CA . ALA A 1 103 ? 11.385 -20.447 -4.757 1.00 95.50 103 ALA A CA 1
ATOM 814 C C . ALA A 1 103 ? 10.259 -20.533 -5.801 1.00 95.50 103 ALA A C 1
ATOM 816 O O . ALA A 1 103 ? 9.378 -19.671 -5.821 1.00 95.50 103 ALA A O 1
ATOM 817 N N . ARG A 1 104 ? 10.216 -21.594 -6.615 1.00 97.25 104 ARG A N 1
ATOM 818 C CA . ARG A 1 104 ? 9.138 -21.847 -7.586 1.00 97.25 104 ARG A CA 1
ATOM 819 C C . ARG A 1 104 ? 7.778 -21.995 -6.908 1.00 97.25 104 ARG A C 1
ATOM 821 O O . ARG A 1 104 ? 6.788 -21.478 -7.428 1.00 97.25 104 ARG A O 1
ATOM 828 N N . GLY A 1 105 ? 7.722 -22.651 -5.747 1.00 95.25 105 GLY A N 1
ATOM 829 C CA . GLY A 1 105 ? 6.508 -22.779 -4.931 1.00 95.25 105 GLY A CA 1
ATOM 830 C C . GLY A 1 105 ? 6.063 -21.478 -4.247 1.00 95.25 105 GLY A C 1
ATOM 831 O O . GLY A 1 105 ? 4.951 -21.404 -3.727 1.00 95.25 105 GLY A O 1
ATOM 832 N N . ARG A 1 106 ? 6.915 -20.447 -4.243 1.00 97.44 106 ARG A N 1
ATOM 833 C CA . ARG A 1 106 ? 6.657 -19.134 -3.634 1.00 97.44 106 ARG A CA 1
ATOM 834 C C . ARG A 1 106 ? 6.294 -18.028 -4.626 1.00 97.44 106 ARG A C 1
ATOM 836 O O . ARG A 1 106 ? 5.841 -16.975 -4.179 1.00 97.44 106 ARG A O 1
ATOM 843 N N . ALA A 1 107 ? 6.509 -18.242 -5.920 1.00 98.19 107 ALA A N 1
ATOM 844 C CA . ALA A 1 107 ? 6.148 -17.313 -6.987 1.00 98.19 107 ALA A CA 1
ATOM 845 C C . ALA A 1 107 ? 4.820 -17.729 -7.634 1.00 98.19 107 ALA A C 1
ATOM 847 O O . ALA A 1 107 ? 4.567 -18.917 -7.791 1.00 98.19 107 ALA A O 1
ATOM 848 N N . GLU A 1 108 ? 3.987 -16.775 -8.035 1.00 97.50 108 GLU A N 1
ATOM 849 C CA . GLU A 1 108 ? 2.752 -17.009 -8.793 1.00 97.50 108 GLU A CA 1
ATOM 850 C C . GLU A 1 108 ? 2.545 -15.869 -9.793 1.00 97.50 108 GLU A C 1
ATOM 852 O O . GLU A 1 108 ? 2.779 -14.716 -9.435 1.00 97.50 108 GLU A O 1
ATOM 857 N N . PHE A 1 109 ? 2.089 -16.166 -11.012 1.00 98.31 109 PHE A N 1
ATOM 858 C CA . PHE A 1 109 ? 1.765 -15.157 -12.022 1.00 98.31 109 PHE A CA 1
ATOM 859 C C . PHE A 1 109 ? 0.301 -15.261 -12.453 1.00 98.31 109 PHE A C 1
ATOM 861 O O . PHE A 1 109 ? -0.248 -16.359 -12.560 1.00 98.31 109 PHE A O 1
ATOM 868 N N . ARG A 1 110 ? -0.359 -14.116 -12.667 1.00 97.00 110 ARG A N 1
ATOM 869 C CA . ARG A 1 110 ? -1.761 -14.062 -13.111 1.00 97.00 110 ARG A CA 1
ATOM 870 C C . ARG A 1 110 ? -1.975 -12.996 -14.174 1.00 97.00 110 ARG A C 1
ATOM 872 O O . ARG A 1 110 ? -1.580 -11.848 -13.989 1.00 97.00 110 ARG A O 1
ATOM 879 N N . LEU A 1 111 ? -2.699 -13.365 -15.228 1.00 97.00 111 LEU A N 1
ATOM 880 C CA . LEU A 1 111 ? -3.229 -12.405 -16.190 1.00 97.00 111 LEU A CA 1
ATOM 881 C C . LEU A 1 111 ? -4.350 -11.591 -15.522 1.00 97.00 111 LEU A C 1
ATOM 883 O O . LEU A 1 111 ? -5.409 -12.146 -15.224 1.00 97.00 111 LEU A O 1
ATOM 887 N N . ALA A 1 112 ? -4.119 -10.308 -15.244 1.00 93.06 112 ALA A N 1
ATOM 888 C CA . ALA A 1 112 ? -5.088 -9.450 -14.562 1.00 93.06 112 ALA A CA 1
ATOM 889 C C . ALA A 1 112 ? -4.859 -7.953 -14.823 1.00 93.06 112 ALA A C 1
ATOM 891 O O . ALA A 1 112 ? -3.734 -7.502 -15.027 1.00 93.06 112 ALA A O 1
ATOM 892 N N . ASP A 1 113 ? -5.939 -7.172 -14.741 1.00 91.56 113 ASP A N 1
ATOM 893 C CA . ASP A 1 113 ? -5.906 -5.708 -14.811 1.00 91.56 113 ASP A CA 1
ATOM 894 C C . ASP A 1 113 ? -5.714 -5.101 -13.406 1.00 91.56 113 ASP A C 1
ATOM 896 O O . ASP A 1 113 ? -6.404 -5.453 -12.444 1.00 91.56 113 ASP A O 1
ATOM 900 N N . ALA A 1 114 ? -4.789 -4.146 -13.292 1.00 89.88 114 ALA A N 1
ATOM 901 C CA . ALA A 1 114 ? -4.457 -3.445 -12.054 1.00 89.88 114 ALA A CA 1
ATOM 902 C C . ALA A 1 114 ? -5.625 -2.646 -11.432 1.00 89.88 114 ALA A C 1
ATOM 904 O O . ALA A 1 114 ? -5.611 -2.377 -10.228 1.00 89.88 114 ALA A O 1
ATOM 905 N N . LYS A 1 115 ? -6.639 -2.277 -12.226 1.00 87.88 115 LYS A N 1
ATOM 906 C CA . LYS A 1 115 ? -7.815 -1.494 -11.803 1.00 87.88 115 LYS A CA 1
ATOM 907 C C . LYS A 1 115 ? -8.866 -2.327 -11.057 1.00 87.88 115 LYS A C 1
ATOM 909 O O . LYS A 1 115 ? -9.807 -1.753 -10.508 1.00 87.88 115 LYS A O 1
ATOM 914 N N . GLY A 1 116 ? -8.735 -3.657 -11.029 1.00 84.12 116 GLY A N 1
ATOM 915 C CA . GLY A 1 116 ? -9.688 -4.564 -10.383 1.00 84.12 116 GLY A CA 1
ATOM 916 C C . GLY A 1 116 ? -9.011 -5.826 -9.867 1.00 84.12 116 GLY A C 1
ATOM 917 O O . GLY A 1 116 ? -9.047 -6.869 -10.514 1.00 84.12 116 GLY A O 1
ATOM 918 N N . LEU A 1 117 ? -8.395 -5.733 -8.689 1.00 81.62 117 LEU A N 1
ATOM 919 C CA . LEU A 1 117 ? -7.573 -6.804 -8.143 1.00 81.62 117 LEU A CA 1
ATOM 920 C C . LEU A 1 117 ? -8.420 -7.855 -7.416 1.00 81.62 117 LEU A C 1
ATOM 922 O O . LEU A 1 117 ? -9.018 -7.569 -6.376 1.00 81.62 117 LEU A O 1
ATOM 926 N N . ASP A 1 118 ? -8.384 -9.105 -7.875 1.00 85.75 118 ASP A N 1
ATOM 927 C CA . ASP A 1 118 ? -9.046 -10.233 -7.199 1.00 85.75 118 ASP A CA 1
ATOM 928 C C . ASP A 1 118 ? -8.221 -10.771 -6.012 1.00 85.75 118 ASP A C 1
ATOM 930 O O . ASP A 1 118 ? -7.793 -11.926 -5.949 1.00 85.75 118 ASP A O 1
ATOM 934 N N . PHE A 1 119 ? -7.944 -9.880 -5.060 1.00 78.69 119 PHE A N 1
ATOM 935 C CA . PHE A 1 119 ? -7.296 -10.193 -3.791 1.00 78.69 119 PHE A CA 1
ATOM 936 C C . PHE A 1 119 ? -8.112 -9.626 -2.627 1.00 78.69 119 PHE A C 1
ATOM 938 O O . PHE A 1 119 ? -8.681 -8.539 -2.755 1.00 78.69 119 PHE A O 1
ATOM 945 N N . PRO A 1 120 ? -8.143 -10.290 -1.460 1.00 68.56 120 PRO A N 1
ATOM 946 C CA . PRO A 1 120 ? -8.766 -9.730 -0.265 1.00 68.56 120 PRO A CA 1
ATOM 947 C C . PRO A 1 120 ? -8.101 -8.426 0.204 1.00 68.56 120 PRO A C 1
ATOM 949 O O . PRO A 1 120 ? -6.915 -8.179 -0.038 1.00 68.56 120 PRO A O 1
ATOM 952 N N . ASP A 1 121 ? -8.855 -7.608 0.938 1.00 72.50 121 ASP A N 1
ATOM 953 C CA . ASP A 1 121 ? -8.321 -6.428 1.624 1.00 72.50 121 ASP A CA 1
ATOM 954 C C . ASP A 1 121 ? -7.171 -6.834 2.570 1.00 72.50 121 ASP A C 1
ATOM 956 O O . ASP A 1 121 ? -7.269 -7.840 3.272 1.00 72.50 121 ASP A O 1
ATOM 960 N N . GLY A 1 122 ? -6.094 -6.046 2.636 1.00 76.12 122 GLY A N 1
ATOM 961 C CA . GLY A 1 122 ? -4.988 -6.303 3.568 1.00 76.12 122 GLY A CA 1
ATOM 962 C C . GLY A 1 122 ? -4.242 -7.626 3.336 1.00 76.12 122 GLY A C 1
ATOM 963 O O . GLY A 1 122 ? -3.779 -8.255 4.289 1.00 76.12 122 GLY A O 1
ATOM 964 N N . SER A 1 123 ? -4.110 -8.063 2.087 1.00 79.38 123 SER A N 1
ATOM 965 C CA . SER A 1 123 ? -3.425 -9.315 1.745 1.00 79.38 123 SER A CA 1
ATOM 966 C C . SER A 1 123 ? -1.902 -9.187 1.675 1.00 79.38 123 SER A C 1
ATOM 968 O O . SER A 1 123 ? -1.211 -10.138 2.040 1.00 79.38 123 SER A O 1
ATOM 970 N N . PHE A 1 124 ? -1.369 -8.024 1.280 1.00 86.62 124 PHE A N 1
ATOM 971 C CA . PHE A 1 124 ? 0.057 -7.852 0.965 1.00 86.62 124 PHE A CA 1
ATOM 972 C C . PHE A 1 124 ? 0.795 -6.938 1.944 1.00 86.62 124 PHE A C 1
ATOM 974 O O . PHE A 1 124 ? 0.292 -5.891 2.356 1.00 86.62 124 PHE A O 1
ATOM 981 N N . ASP A 1 125 ? 2.024 -7.317 2.290 1.00 86.31 125 ASP A N 1
ATOM 982 C CA . ASP A 1 125 ? 2.938 -6.511 3.104 1.00 86.31 125 ASP A CA 1
ATOM 983 C C . ASP A 1 125 ? 3.663 -5.456 2.251 1.00 86.31 125 ASP A C 1
ATOM 985 O O . ASP A 1 125 ? 3.932 -4.343 2.717 1.00 86.31 125 ASP A O 1
ATOM 989 N N . VAL A 1 126 ? 3.979 -5.800 0.998 1.00 97.81 126 VAL A N 1
ATOM 990 C CA . VAL A 1 126 ? 4.651 -4.920 0.036 1.00 97.81 126 VAL A CA 1
ATOM 991 C C . VAL A 1 126 ? 3.963 -5.020 -1.322 1.00 97.81 126 VAL A C 1
ATOM 993 O O . VAL A 1 126 ? 3.710 -6.120 -1.803 1.00 97.81 126 VAL A O 1
ATOM 996 N N . VAL A 1 127 ? 3.688 -3.873 -1.940 1.00 98.62 127 VAL A N 1
ATOM 997 C CA . VAL A 1 127 ? 3.225 -3.790 -3.330 1.00 98.62 127 VAL A CA 1
ATOM 998 C C . VAL A 1 127 ? 4.261 -3.019 -4.143 1.00 98.62 127 VAL A C 1
ATOM 1000 O O . VAL A 1 127 ? 4.703 -1.947 -3.716 1.00 98.62 127 VAL A O 1
ATOM 1003 N N . PHE A 1 128 ? 4.640 -3.558 -5.294 1.00 98.75 128 PHE A N 1
ATOM 1004 C CA . PHE A 1 128 ? 5.530 -2.942 -6.268 1.00 98.75 128 PHE A CA 1
ATOM 1005 C C . PHE A 1 128 ? 4.747 -2.481 -7.499 1.00 98.75 128 PHE A C 1
ATOM 1007 O O . PHE A 1 128 ? 3.736 -3.076 -7.869 1.00 98.75 128 PHE A O 1
ATOM 1014 N N . PHE A 1 129 ? 5.201 -1.371 -8.073 1.00 97.44 129 PHE A N 1
ATOM 1015 C CA . PHE A 1 129 ? 4.644 -0.761 -9.275 1.00 97.44 129 PHE A CA 1
ATOM 1016 C C . PHE A 1 129 ? 5.785 -0.083 -10.031 1.00 97.44 129 PHE A C 1
ATOM 1018 O O . PHE A 1 129 ? 6.095 1.088 -9.795 1.00 97.44 129 PHE A O 1
ATOM 1025 N N . ILE A 1 130 ? 6.504 -0.887 -10.809 1.00 96.75 130 ILE A N 1
ATOM 1026 C CA . ILE A 1 130 ? 7.787 -0.545 -11.429 1.00 96.75 130 ILE A CA 1
ATOM 1027 C C . ILE A 1 130 ? 7.568 -0.460 -12.937 1.00 96.75 130 ILE A C 1
ATOM 1029 O O . ILE A 1 130 ? 7.140 -1.444 -13.518 1.00 96.75 130 ILE A O 1
ATOM 1033 N N . ASP A 1 131 ? 7.854 0.692 -13.546 1.00 93.31 131 ASP A N 1
ATOM 1034 C CA . ASP A 1 131 ? 7.633 0.951 -14.981 1.00 93.31 131 ASP A CA 1
ATOM 1035 C C . ASP A 1 131 ? 6.175 0.734 -15.429 1.00 93.31 131 ASP A C 1
ATOM 1037 O O . ASP A 1 131 ? 5.903 0.127 -16.459 1.00 93.31 131 ASP A O 1
ATOM 1041 N N . VAL A 1 132 ? 5.205 1.195 -14.632 1.00 94.00 132 VAL A N 1
ATOM 1042 C CA . VAL A 1 132 ? 3.768 1.085 -14.977 1.00 94.00 132 VAL A CA 1
ATOM 1043 C C . VAL A 1 132 ? 3.039 2.422 -14.916 1.00 94.00 132 VAL A C 1
ATOM 1045 O O . VAL A 1 132 ? 2.071 2.650 -15.636 1.00 94.00 132 VAL A O 1
ATOM 1048 N N . TYR A 1 133 ? 3.482 3.338 -14.057 1.00 93.69 133 TYR A N 1
ATOM 1049 C CA . TYR A 1 133 ? 2.762 4.584 -13.779 1.00 93.69 133 TYR A CA 1
ATOM 1050 C C . TYR A 1 133 ? 2.634 5.478 -15.027 1.00 93.69 133 TYR A C 1
ATOM 1052 O O . TYR A 1 133 ? 1.640 6.180 -15.206 1.00 93.69 133 TYR A O 1
ATOM 1060 N N . GLU A 1 134 ? 3.649 5.443 -15.881 1.00 91.88 134 GLU A N 1
ATOM 1061 C CA . GLU A 1 134 ? 3.778 6.147 -17.153 1.00 91.88 134 GLU A CA 1
ATOM 1062 C C . GLU A 1 134 ? 2.865 5.581 -18.248 1.00 91.88 134 GLU A C 1
ATOM 1064 O O . GLU A 1 134 ? 2.511 6.318 -19.169 1.00 91.88 134 GLU A O 1
ATOM 1069 N N . HIS A 1 135 ? 2.421 4.330 -18.107 1.00 92.69 135 HIS A N 1
ATOM 1070 C CA . HIS A 1 135 ? 1.571 3.617 -19.065 1.00 92.69 135 HIS A CA 1
ATOM 1071 C C . HIS A 1 135 ? 0.070 3.769 -18.813 1.00 92.69 135 HIS A C 1
ATOM 1073 O O . HIS A 1 135 ? -0.743 3.370 -19.641 1.00 92.69 135 HIS A O 1
ATOM 1079 N N . LEU A 1 136 ? -0.311 4.338 -17.671 1.00 91.88 136 LEU A N 1
ATOM 1080 C CA . LEU A 1 136 ? -1.706 4.474 -17.275 1.00 91.88 136 LEU A CA 1
ATOM 1081 C C . LEU A 1 136 ? -2.185 5.914 -17.400 1.00 91.88 136 LEU A C 1
ATOM 1083 O O . LEU A 1 136 ? -1.525 6.851 -16.943 1.00 91.88 136 LEU A O 1
ATOM 1087 N N . HIS A 1 137 ? -3.393 6.107 -17.924 1.00 88.44 137 HIS A N 1
ATOM 1088 C CA . HIS A 1 137 ? -4.023 7.419 -17.877 1.00 88.44 137 HIS A CA 1
ATOM 1089 C C . HIS A 1 137 ? -4.333 7.841 -16.428 1.00 88.44 137 HIS A C 1
ATOM 1091 O O . HIS A 1 137 ? -4.525 6.997 -15.548 1.00 88.44 137 HIS A O 1
ATOM 1097 N N . PRO A 1 138 ? -4.473 9.153 -16.145 1.00 84.44 138 PRO A N 1
ATOM 1098 C CA . PRO A 1 138 ? -4.719 9.638 -14.785 1.00 84.44 138 PRO A CA 1
ATOM 1099 C C . PRO A 1 138 ? -5.899 8.968 -14.062 1.00 84.44 138 PRO A C 1
ATOM 1101 O O . PRO A 1 138 ? -5.804 8.687 -12.870 1.00 84.44 138 PRO A O 1
ATOM 1104 N N . TYR A 1 139 ? -6.991 8.664 -14.774 1.00 83.12 139 TYR A N 1
ATOM 1105 C CA . TYR A 1 139 ? -8.151 7.990 -14.178 1.00 83.12 139 TYR A CA 1
ATOM 1106 C C . TYR A 1 139 ? -7.863 6.523 -13.821 1.00 83.12 139 TYR A C 1
ATOM 1108 O O . TYR A 1 139 ? -8.360 6.031 -12.814 1.00 83.12 139 TYR A O 1
ATOM 1116 N N . GLU A 1 140 ? -7.037 5.841 -14.615 1.00 91.75 140 GLU A N 1
ATOM 1117 C CA . GLU A 1 140 ? -6.629 4.456 -14.369 1.00 91.75 140 GLU A CA 1
ATOM 1118 C C . GLU A 1 140 ? -5.719 4.373 -13.152 1.00 91.75 140 GLU A C 1
ATOM 1120 O O . GLU A 1 140 ? -5.850 3.474 -12.331 1.00 91.75 140 GLU A O 1
ATOM 1125 N N . ILE A 1 141 ? -4.847 5.365 -12.978 1.00 90.31 141 ILE A N 1
ATOM 1126 C CA . ILE A 1 141 ? -3.999 5.486 -11.792 1.00 90.31 141 ILE A CA 1
ATOM 1127 C C . ILE A 1 141 ? -4.841 5.690 -10.546 1.00 90.31 141 ILE A C 1
ATOM 1129 O O . ILE A 1 141 ? -4.570 5.071 -9.522 1.00 90.31 141 ILE A O 1
ATOM 1133 N N . GLU A 1 142 ? -5.861 6.546 -10.597 1.00 84.88 142 GLU A N 1
ATOM 1134 C CA . GLU A 1 142 ? -6.756 6.731 -9.456 1.00 84.88 142 GLU A CA 1
ATOM 1135 C C . GLU A 1 142 ? -7.434 5.423 -9.038 1.00 84.88 142 GLU A C 1
ATOM 1137 O O . GLU A 1 142 ? -7.553 5.160 -7.840 1.00 84.88 142 GLU A O 1
ATOM 1142 N N . ASP A 1 143 ? -7.864 4.606 -9.998 1.00 86.12 143 ASP A N 1
ATOM 1143 C CA . ASP A 1 143 ? -8.520 3.327 -9.730 1.00 86.12 143 ASP A CA 1
ATOM 1144 C C . ASP A 1 143 ? -7.521 2.269 -9.234 1.00 86.12 143 ASP A C 1
ATOM 1146 O O . ASP A 1 143 ? -7.733 1.682 -8.170 1.00 86.12 143 ASP A O 1
ATOM 1150 N N . THR A 1 144 ? -6.365 2.136 -9.885 1.00 93.94 144 THR A N 1
ATOM 1151 C CA . THR A 1 144 ? -5.272 1.257 -9.446 1.00 93.94 144 THR A CA 1
ATOM 1152 C C . THR A 1 144 ? -4.781 1.616 -8.043 1.00 93.94 144 THR A C 1
ATOM 1154 O O . THR A 1 144 ? -4.604 0.744 -7.195 1.00 93.94 144 THR A O 1
ATOM 1157 N N . LEU A 1 145 ? -4.599 2.903 -7.724 1.00 90.81 145 LEU A N 1
ATOM 1158 C CA . LEU A 1 145 ? -4.120 3.315 -6.401 1.00 90.81 145 LEU A CA 1
ATOM 1159 C C . LEU A 1 145 ? -5.141 3.042 -5.282 1.00 90.81 145 LEU A C 1
ATOM 1161 O O . LEU A 1 145 ? -4.725 2.811 -4.142 1.00 90.81 145 LEU A O 1
ATOM 1165 N N . LYS A 1 146 ? -6.453 3.032 -5.576 1.00 84.81 146 LYS A N 1
ATOM 1166 C CA . LYS A 1 146 ? -7.482 2.584 -4.614 1.00 84.81 146 LYS A CA 1
ATOM 1167 C C . LYS A 1 146 ? -7.333 1.095 -4.323 1.00 84.81 146 LYS A C 1
ATOM 1169 O O . LYS A 1 146 ? -7.366 0.711 -3.154 1.00 84.81 146 LYS A O 1
ATOM 1174 N N . GLU A 1 147 ? -7.120 0.285 -5.355 1.00 88.38 147 GLU A N 1
ATOM 1175 C CA . GLU A 1 147 ? -6.904 -1.154 -5.205 1.00 88.38 147 GLU A CA 1
ATOM 1176 C C . GLU A 1 147 ? -5.612 -1.452 -4.444 1.00 88.38 147 GLU A C 1
ATOM 1178 O O . GLU A 1 147 ? -5.638 -2.198 -3.467 1.00 88.38 147 GLU A O 1
ATOM 1183 N N . VAL A 1 148 ? -4.510 -0.772 -4.773 1.00 95.12 148 VAL A N 1
ATOM 1184 C CA . VAL A 1 148 ? -3.250 -0.852 -4.016 1.00 95.12 148 VAL A CA 1
ATOM 1185 C C . VAL A 1 148 ? -3.477 -0.521 -2.540 1.00 95.12 148 VAL A C 1
ATOM 1187 O O . VAL A 1 148 ? -3.006 -1.240 -1.657 1.00 95.12 148 VAL A O 1
ATOM 1190 N N . GLN A 1 149 ? -4.215 0.551 -2.237 1.00 85.38 149 GLN A N 1
ATOM 1191 C CA . GLN A 1 149 ? -4.521 0.915 -0.854 1.00 85.38 149 GLN A CA 1
ATOM 1192 C C . GLN A 1 149 ? -5.360 -0.157 -0.146 1.00 85.38 149 GLN A C 1
ATOM 1194 O O . GLN A 1 149 ? -5.152 -0.397 1.044 1.00 85.38 149 GLN A O 1
ATOM 1199 N N . ARG A 1 150 ? -6.303 -0.780 -0.858 1.00 83.00 150 ARG A N 1
ATOM 1200 C CA . ARG A 1 150 ? -7.200 -1.815 -0.340 1.00 83.00 150 ARG A CA 1
ATOM 1201 C C . ARG A 1 150 ? -6.453 -3.108 -0.017 1.00 83.00 150 ARG A C 1
ATOM 1203 O O . ARG A 1 150 ? -6.648 -3.666 1.062 1.00 83.00 150 ARG A O 1
ATOM 1210 N N . VAL A 1 151 ? -5.591 -3.574 -0.919 1.00 83.81 151 VAL A N 1
ATOM 1211 C CA . VAL A 1 151 ? -4.873 -4.850 -0.764 1.00 83.81 151 VAL A CA 1
ATOM 1212 C C . VAL A 1 151 ? -3.655 -4.751 0.159 1.00 83.81 151 VAL A C 1
ATOM 1214 O O . VAL A 1 151 ? -3.187 -5.771 0.664 1.00 83.81 151 VAL A O 1
ATOM 1217 N N . LEU A 1 152 ? -3.150 -3.543 0.431 1.00 83.19 152 LEU A N 1
ATOM 1218 C CA . LEU A 1 152 ? -2.063 -3.333 1.387 1.00 83.19 152 LEU A CA 1
ATOM 1219 C C . LEU A 1 152 ? -2.508 -3.546 2.834 1.00 83.19 152 LEU A C 1
ATOM 1221 O O . LEU A 1 152 ? -3.487 -2.971 3.313 1.00 83.19 152 LEU A O 1
ATOM 1225 N N . ARG A 1 153 ? -1.709 -4.311 3.578 1.00 80.88 153 ARG A N 1
ATOM 1226 C CA . ARG A 1 153 ? -1.832 -4.439 5.031 1.00 80.88 153 ARG A CA 1
ATOM 1227 C C . ARG A 1 153 ? -1.589 -3.105 5.734 1.00 80.88 153 ARG A C 1
ATOM 1229 O O . ARG A 1 153 ? -0.804 -2.273 5.261 1.00 80.88 153 ARG A O 1
ATOM 1236 N N . PRO A 1 154 ? -2.168 -2.907 6.931 1.00 71.25 154 PRO A N 1
ATOM 1237 C CA . PRO A 1 154 ? -1.764 -1.820 7.811 1.00 71.25 154 PRO A CA 1
ATOM 1238 C C . PRO A 1 154 ? -0.251 -1.848 8.054 1.00 71.25 154 PRO A C 1
ATOM 1240 O O . PRO A 1 154 ? 0.303 -2.857 8.474 1.00 71.25 154 PRO A O 1
ATOM 1243 N N . GLY A 1 155 ? 0.425 -0.729 7.791 1.00 74.38 155 GLY A N 1
ATOM 1244 C CA . GLY A 1 155 ? 1.883 -0.632 7.923 1.00 74.38 155 GLY A CA 1
ATOM 1245 C C . GLY A 1 155 ? 2.679 -1.154 6.720 1.00 74.38 155 GLY A C 1
ATOM 1246 O O . GLY A 1 155 ? 3.895 -0.952 6.694 1.00 74.38 155 GLY A O 1
ATOM 1247 N N . GLY A 1 156 ? 2.010 -1.734 5.719 1.00 84.62 156 GLY A N 1
ATOM 1248 C CA . GLY A 1 156 ? 2.622 -2.150 4.463 1.00 84.62 156 GLY A CA 1
ATOM 1249 C C . GLY A 1 156 ? 3.195 -0.982 3.657 1.00 84.62 156 GLY A C 1
ATOM 1250 O O . GLY A 1 156 ? 2.909 0.198 3.911 1.00 84.62 156 GLY A O 1
ATOM 1251 N N . SER A 1 157 ? 4.038 -1.309 2.682 1.00 93.88 157 SER A N 1
ATOM 1252 C CA . SER A 1 157 ? 4.701 -0.326 1.821 1.00 93.88 157 SER A CA 1
ATOM 1253 C C . SER A 1 157 ? 4.346 -0.507 0.356 1.00 93.88 157 SER A C 1
ATOM 1255 O O . SER A 1 157 ? 4.344 -1.617 -0.159 1.00 93.88 157 SER A O 1
ATOM 1257 N N . PHE A 1 158 ? 4.132 0.616 -0.313 1.00 98.00 158 PHE A N 1
ATOM 1258 C CA . PHE A 1 158 ? 3.981 0.714 -1.750 1.00 98.00 158 PHE A CA 1
ATOM 1259 C C . PHE A 1 158 ? 5.254 1.307 -2.351 1.00 98.00 158 PHE A C 1
ATOM 1261 O O . PHE A 1 158 ? 5.678 2.391 -1.938 1.00 98.00 158 PHE A O 1
ATOM 1268 N N . ILE A 1 159 ? 5.886 0.601 -3.279 1.00 98.31 159 ILE A N 1
ATOM 1269 C CA . ILE A 1 159 ? 7.133 1.024 -3.914 1.00 98.31 159 ILE A CA 1
ATOM 1270 C C . ILE A 1 159 ? 6.850 1.262 -5.384 1.00 98.31 159 ILE A C 1
ATOM 1272 O O . ILE A 1 159 ? 6.480 0.344 -6.106 1.00 98.31 159 ILE A O 1
ATOM 1276 N N . VAL A 1 160 ? 7.029 2.510 -5.801 1.00 98.06 160 VAL A N 1
ATOM 1277 C CA . VAL A 1 160 ? 6.784 2.945 -7.174 1.00 98.06 160 VAL A CA 1
ATOM 1278 C C . VAL A 1 160 ? 8.102 3.303 -7.816 1.00 98.06 160 VAL A C 1
ATOM 1280 O O . VAL A 1 160 ? 8.917 3.999 -7.205 1.00 98.06 160 VAL A O 1
ATOM 1283 N N . HIS A 1 161 ? 8.286 2.893 -9.056 1.00 96.44 161 HIS A N 1
ATOM 1284 C CA . HIS A 1 161 ? 9.298 3.444 -9.939 1.00 96.44 161 HIS A CA 1
ATOM 1285 C C . HIS A 1 161 ? 8.642 3.782 -11.272 1.00 96.44 161 HIS A C 1
ATOM 1287 O O . HIS A 1 161 ? 7.711 3.107 -11.696 1.00 96.44 161 HIS A O 1
ATOM 1293 N N . THR A 1 162 ? 9.052 4.911 -11.836 1.00 93.00 162 THR A N 1
ATOM 1294 C CA . THR A 1 162 ? 8.497 5.433 -13.083 1.00 93.00 162 THR A CA 1
ATOM 1295 C C . THR A 1 162 ? 9.552 6.254 -13.802 1.00 93.00 162 THR A C 1
ATOM 1297 O O . THR A 1 162 ? 10.320 7.005 -13.172 1.00 93.00 162 THR A O 1
ATOM 1300 N N . GLY A 1 163 ? 9.599 6.105 -15.116 1.00 87.50 163 GLY A N 1
ATOM 1301 C CA . GLY A 1 163 ? 10.394 6.906 -16.021 1.00 87.50 163 GLY A CA 1
ATOM 1302 C C . GLY A 1 163 ? 9.630 7.203 -17.315 1.00 87.50 163 GLY A C 1
ATOM 1303 O O . GLY A 1 163 ? 8.522 6.733 -17.520 1.00 87.50 163 GLY A O 1
ATOM 1304 N N . PRO A 1 164 ? 10.200 8.038 -18.184 1.00 86.38 164 PRO A N 1
ATOM 1305 C CA . PRO A 1 164 ? 11.238 9.004 -17.865 1.00 86.38 164 PRO A CA 1
ATOM 1306 C C . PRO A 1 164 ? 10.741 10.162 -16.974 1.00 86.38 164 PRO A C 1
ATOM 1308 O O . PRO A 1 164 ? 9.570 10.535 -16.966 1.00 86.38 164 PRO A O 1
ATOM 1311 N N . ASN A 1 165 ? 11.658 10.799 -16.237 1.00 87.25 165 ASN A N 1
ATOM 1312 C CA . ASN A 1 165 ? 11.390 12.079 -15.575 1.00 87.25 165 ASN A CA 1
ATOM 1313 C C . ASN A 1 165 ? 11.306 13.200 -16.621 1.00 87.25 165 ASN A C 1
ATOM 1315 O O . ASN A 1 165 ? 12.318 13.591 -17.219 1.00 87.25 165 ASN A O 1
ATOM 1319 N N . THR A 1 166 ? 10.120 13.783 -16.784 1.00 84.88 166 THR A N 1
ATOM 1320 C CA . THR A 1 166 ? 9.849 14.790 -17.823 1.00 84.88 166 THR A CA 1
ATOM 1321 C C . THR A 1 166 ? 10.699 16.052 -17.686 1.00 84.88 166 THR A C 1
ATOM 1323 O O . THR A 1 166 ? 11.012 16.687 -18.693 1.00 84.88 166 THR A O 1
ATOM 1326 N N . TRP A 1 167 ? 11.135 16.427 -16.475 1.00 84.50 167 TRP A N 1
ATOM 1327 C CA . TRP A 1 167 ? 12.063 17.556 -16.305 1.00 84.50 167 TRP A CA 1
ATOM 1328 C C . TRP A 1 167 ? 13.427 17.292 -16.934 1.00 84.50 167 TRP A C 1
ATOM 1330 O O . TRP A 1 167 ? 13.978 18.175 -17.599 1.00 84.50 167 TRP A O 1
ATOM 1340 N N . PHE A 1 168 ? 13.958 16.082 -16.757 1.00 84.56 168 PHE A N 1
ATOM 1341 C CA . PHE A 1 168 ? 15.232 15.726 -17.357 1.00 84.56 168 PHE A CA 1
ATOM 1342 C C . PHE A 1 168 ? 15.113 15.709 -18.873 1.00 84.56 168 PHE A C 1
ATOM 1344 O O . PHE A 1 168 ? 15.902 16.366 -19.532 1.00 84.56 168 PHE A O 1
ATOM 1351 N N . TYR A 1 169 ? 14.095 15.065 -19.434 1.00 81.44 169 TYR A N 1
ATOM 1352 C CA . TYR A 1 169 ? 13.948 14.994 -20.889 1.00 81.44 169 TYR A CA 1
ATOM 1353 C C . TYR A 1 169 ? 13.734 16.367 -21.530 1.00 81.44 169 TYR A C 1
ATOM 1355 O O . TYR A 1 169 ? 14.392 16.704 -22.512 1.00 81.44 169 TYR A O 1
ATOM 1363 N N . ARG A 1 170 ? 12.862 17.196 -20.945 1.00 83.69 170 ARG A N 1
ATOM 1364 C CA . ARG A 1 170 ? 12.502 18.496 -21.524 1.00 83.69 170 ARG A CA 1
ATOM 1365 C C . ARG A 1 170 ? 13.590 19.553 -21.368 1.00 83.69 170 ARG A C 1
ATOM 1367 O O . ARG A 1 170 ? 13.715 20.423 -22.226 1.00 83.69 170 ARG A O 1
ATOM 1374 N N . PHE A 1 171 ? 14.347 19.513 -20.274 1.00 84.06 171 PHE A N 1
ATOM 1375 C CA . PHE A 1 171 ? 15.279 20.588 -19.937 1.00 84.06 171 PHE A CA 1
ATOM 1376 C C . PHE A 1 171 ? 16.685 20.090 -19.596 1.00 84.06 171 PHE A C 1
ATOM 1378 O O . PHE A 1 171 ? 17.668 20.667 -20.056 1.00 84.06 171 PHE A O 1
ATOM 1385 N N . GLY A 1 172 ? 16.805 19.014 -18.818 1.00 83.81 172 GLY A N 1
ATOM 1386 C CA . GLY A 1 172 ? 18.101 18.467 -18.409 1.00 83.81 172 GLY A CA 1
ATOM 1387 C C . GLY A 1 172 ? 18.925 17.899 -19.570 1.00 83.81 172 GLY A C 1
ATOM 1388 O O . GLY A 1 172 ? 20.112 18.197 -19.684 1.00 83.81 172 GLY A O 1
ATOM 1389 N N . TYR A 1 173 ? 18.311 17.122 -20.458 1.00 85.56 173 TYR A N 1
ATOM 1390 C CA . TYR A 1 173 ? 18.980 16.434 -21.552 1.00 85.56 173 TYR A CA 1
ATOM 1391 C C . TYR A 1 173 ? 19.494 17.390 -22.631 1.00 85.56 173 TYR A C 1
ATOM 1393 O O . TYR A 1 173 ? 20.664 17.257 -22.988 1.00 85.56 173 TYR A O 1
ATOM 1401 N N . PRO A 1 174 ? 18.737 18.413 -23.087 1.00 87.00 174 PRO A N 1
ATOM 1402 C CA . PRO A 1 174 ? 19.287 19.440 -23.972 1.00 87.00 174 PRO A CA 1
ATOM 1403 C C . PRO A 1 174 ? 20.538 20.118 -23.398 1.00 87.00 174 PRO A C 1
ATOM 1405 O O . PRO A 1 174 ? 21.512 20.336 -24.122 1.00 87.00 174 PRO A O 1
ATOM 1408 N N . LEU A 1 175 ? 20.555 20.401 -22.089 1.00 86.00 175 LEU A N 1
ATOM 1409 C CA . LEU A 1 175 ? 21.719 20.979 -21.413 1.00 86.00 175 LEU A CA 1
ATOM 1410 C C . LEU A 1 175 ? 22.898 20.003 -21.373 1.00 86.00 175 LEU A C 1
ATOM 1412 O O . LEU A 1 175 ? 24.014 20.382 -21.726 1.00 86.00 175 LEU A O 1
ATOM 1416 N N . VAL A 1 176 ? 22.658 18.742 -20.999 1.00 83.81 176 VAL A N 1
ATOM 1417 C CA . VAL A 1 176 ? 23.691 17.693 -20.979 1.00 83.81 176 VAL A CA 1
ATOM 1418 C C . VAL A 1 176 ? 24.254 17.449 -22.378 1.00 83.81 176 VAL A C 1
ATOM 1420 O O . VAL A 1 176 ? 25.468 17.363 -22.528 1.00 83.81 176 VAL A O 1
ATOM 1423 N N . ARG A 1 177 ? 23.408 17.399 -23.412 1.00 85.69 177 ARG A N 1
ATOM 1424 C CA . ARG A 1 177 ? 23.816 17.238 -24.813 1.00 85.69 177 ARG A CA 1
ATOM 1425 C C . ARG A 1 177 ? 24.664 18.412 -25.288 1.00 85.69 177 ARG A C 1
ATOM 1427 O O . ARG A 1 177 ? 25.713 18.204 -25.893 1.00 85.69 177 ARG A O 1
ATOM 1434 N N . SER A 1 178 ? 24.255 19.636 -24.960 1.00 85.56 178 SER A N 1
ATOM 1435 C CA . SER A 1 178 ? 25.005 20.850 -25.304 1.00 85.56 178 SER A CA 1
ATOM 1436 C C . SER A 1 178 ? 26.367 20.880 -24.603 1.00 85.56 178 SER A C 1
ATOM 1438 O O . SER A 1 178 ? 27.385 21.145 -25.238 1.00 85.56 178 SER A O 1
ATOM 1440 N N . ALA A 1 179 ? 26.413 20.530 -23.315 1.00 83.19 179 ALA A N 1
ATOM 1441 C CA . ALA A 1 179 ? 27.649 20.438 -22.545 1.00 83.19 179 ALA A CA 1
ATOM 1442 C C . ALA A 1 179 ? 28.568 19.312 -23.046 1.00 83.19 179 ALA A C 1
ATOM 1444 O O . ALA A 1 179 ? 29.766 19.531 -23.200 1.00 83.19 179 ALA A O 1
ATOM 1445 N N . ALA A 1 180 ? 28.033 18.128 -23.354 1.00 83.31 180 ALA A N 1
ATOM 1446 C CA . ALA A 1 180 ? 28.798 17.020 -23.924 1.00 83.31 180 ALA A CA 1
ATOM 1447 C C . ALA A 1 180 ? 29.406 17.395 -25.284 1.00 83.31 180 ALA A C 1
ATOM 1449 O O . ALA A 1 180 ? 30.585 17.125 -25.522 1.00 83.31 180 ALA A O 1
ATOM 1450 N N . ARG A 1 181 ? 28.647 18.099 -26.133 1.00 85.94 181 ARG A N 1
ATOM 1451 C CA . ARG A 1 181 ? 29.131 18.595 -27.425 1.00 85.94 181 ARG A CA 1
ATOM 1452 C C . ARG A 1 181 ? 30.238 19.639 -27.262 1.00 85.94 181 ARG A C 1
ATOM 1454 O O . ARG A 1 181 ? 31.268 19.532 -27.919 1.00 85.94 181 ARG A O 1
ATOM 1461 N N . LEU A 1 182 ? 30.042 20.628 -26.389 1.00 87.12 182 LEU A N 1
ATOM 1462 C CA . LEU A 1 182 ? 30.961 21.764 -26.234 1.00 87.12 182 LEU A CA 1
ATOM 1463 C C . LEU A 1 182 ? 32.212 21.427 -25.412 1.00 87.12 182 LEU A C 1
ATOM 1465 O O . LEU A 1 182 ? 33.317 21.801 -25.793 1.00 87.12 182 LEU A O 1
ATOM 1469 N N . LEU A 1 183 ? 32.046 20.727 -24.288 1.00 82.94 183 LEU A N 1
ATOM 1470 C CA . LEU A 1 183 ? 33.114 20.479 -23.315 1.00 82.94 183 LEU A CA 1
ATOM 1471 C C . LEU A 1 183 ? 33.821 19.143 -23.547 1.00 82.94 183 LEU A C 1
ATOM 1473 O O . LEU A 1 183 ? 35.020 19.040 -23.305 1.00 82.94 183 LEU A O 1
ATOM 1477 N N . LEU A 1 184 ? 33.090 18.121 -24.007 1.00 80.75 184 LEU A N 1
ATOM 1478 C CA . LEU A 1 184 ? 33.609 16.752 -24.149 1.00 80.75 184 LEU A CA 1
ATOM 1479 C C . LEU A 1 184 ? 33.790 16.319 -25.600 1.00 80.75 184 LEU A C 1
ATOM 1481 O O . LEU A 1 184 ? 34.271 15.214 -25.836 1.00 80.75 184 LEU A O 1
ATOM 1485 N N . ARG A 1 185 ? 33.410 17.177 -26.560 1.00 82.69 185 ARG A N 1
ATOM 1486 C CA . ARG A 1 185 ? 33.409 16.881 -28.001 1.00 82.69 185 ARG A CA 1
ATOM 1487 C C . ARG A 1 185 ? 32.724 15.546 -28.319 1.00 82.69 185 ARG A C 1
ATOM 1489 O O . ARG A 1 185 ? 33.152 14.820 -29.211 1.00 82.69 185 ARG A O 1
ATOM 1496 N N . ARG A 1 186 ? 31.679 15.214 -27.556 1.00 80.75 186 ARG A N 1
ATOM 1497 C CA . ARG A 1 186 ? 30.913 13.974 -27.686 1.00 80.75 186 ARG A CA 1
ATOM 1498 C C . ARG A 1 186 ? 29.516 14.291 -28.188 1.00 80.75 186 ARG A C 1
ATOM 1500 O O . ARG A 1 186 ? 28.800 15.080 -27.573 1.00 80.75 186 ARG A O 1
ATOM 1507 N N . GLU A 1 187 ? 29.123 13.635 -29.269 1.00 82.94 187 GLU A N 1
ATOM 1508 C CA . GLU A 1 187 ? 27.753 13.691 -29.761 1.00 82.94 187 GLU A CA 1
ATOM 1509 C C . GLU A 1 187 ? 26.898 12.663 -29.018 1.00 82.94 187 GLU A C 1
ATOM 1511 O O . GLU A 1 187 ? 27.265 11.494 -28.877 1.00 82.94 187 GLU A O 1
ATOM 1516 N N . LEU A 1 188 ? 25.783 13.138 -28.467 1.00 81.25 188 LEU A N 1
ATOM 1517 C CA . LEU A 1 188 ? 24.742 12.306 -27.872 1.00 81.25 188 LEU A CA 1
ATOM 1518 C C . LEU A 1 188 ? 23.520 12.322 -28.803 1.00 81.25 188 LEU A C 1
ATOM 1520 O O . LEU A 1 188 ? 23.360 13.305 -29.534 1.00 81.25 188 LEU A O 1
ATOM 1524 N N . PRO A 1 189 ? 22.668 11.281 -28.761 1.00 81.38 189 PRO A N 1
ATOM 1525 C CA . PRO A 1 189 ? 21.453 11.208 -29.569 1.00 81.38 189 PRO A CA 1
ATOM 1526 C C . PRO A 1 189 ? 20.584 12.469 -29.485 1.00 81.38 189 PRO A C 1
ATOM 1528 O O . PRO A 1 189 ? 20.587 13.198 -28.492 1.00 81.38 189 PRO A O 1
ATOM 1531 N N . GLU A 1 190 ? 19.810 12.749 -30.529 1.00 77.69 190 GLU A N 1
ATOM 1532 C CA . GLU A 1 190 ? 18.874 13.876 -30.475 1.00 77.69 190 GLU A CA 1
ATOM 1533 C C . GLU A 1 190 ? 17.675 13.582 -29.576 1.00 77.69 190 GLU A C 1
ATOM 1535 O O . GLU A 1 190 ? 17.251 14.466 -28.825 1.00 77.69 190 GLU A O 1
ATOM 1540 N N . ASN A 1 191 ? 17.192 12.340 -29.617 1.00 73.69 191 ASN A N 1
ATOM 1541 C CA . ASN A 1 191 ? 16.111 11.827 -28.794 1.00 73.69 191 ASN A CA 1
ATOM 1542 C C . ASN A 1 191 ? 16.600 10.611 -27.996 1.00 73.69 191 ASN A C 1
ATOM 1544 O O . ASN A 1 191 ? 17.347 9.781 -28.512 1.00 73.69 191 ASN A O 1
ATOM 1548 N N . LEU A 1 192 ? 16.195 10.540 -26.730 1.00 72.19 192 LEU A N 1
ATOM 1549 C CA . LEU A 1 192 ? 16.439 9.386 -25.864 1.00 72.19 192 LEU A CA 1
ATOM 1550 C C . LEU A 1 192 ? 15.302 8.360 -25.919 1.00 72.19 192 LEU A C 1
ATOM 1552 O O . LEU A 1 192 ? 15.482 7.266 -25.397 1.00 72.19 192 LEU A O 1
ATOM 1556 N N . ARG A 1 193 ? 14.153 8.723 -26.504 1.00 71.56 193 ARG A N 1
ATOM 1557 C CA . ARG A 1 193 ? 12.977 7.857 -26.581 1.00 71.56 193 ARG A CA 1
ATOM 1558 C C . ARG A 1 193 ? 13.155 6.742 -27.604 1.00 71.56 193 ARG A C 1
ATOM 1560 O O . ARG A 1 193 ? 13.640 6.987 -28.712 1.00 71.56 193 ARG A O 1
ATOM 1567 N N . GLY A 1 194 ? 12.728 5.545 -27.221 1.00 67.19 194 GLY A N 1
ATOM 1568 C CA . GLY A 1 194 ? 12.532 4.412 -28.115 1.00 67.19 194 GLY A CA 1
ATOM 1569 C C . GLY A 1 194 ? 11.232 4.530 -28.912 1.00 67.19 194 GLY A C 1
ATOM 1570 O O . GLY A 1 194 ? 10.370 5.360 -28.628 1.00 67.19 194 GLY A O 1
ATOM 1571 N N . GLN A 1 195 ? 11.076 3.663 -29.912 1.00 66.44 195 GLN A N 1
ATOM 1572 C CA . GLN A 1 195 ? 9.887 3.616 -30.774 1.00 66.44 195 GLN A CA 1
ATOM 1573 C C . GLN A 1 195 ? 8.585 3.306 -30.010 1.00 66.44 195 GLN A C 1
ATOM 1575 O O . GLN A 1 195 ? 7.509 3.713 -30.443 1.00 66.44 195 GLN A O 1
ATOM 1580 N N . TYR A 1 196 ? 8.679 2.612 -28.871 1.00 69.31 196 TYR A N 1
ATOM 1581 C CA . TYR A 1 196 ? 7.532 2.235 -28.044 1.00 69.31 196 TYR A CA 1
ATOM 1582 C C . TYR A 1 196 ? 7.157 3.305 -27.009 1.00 69.31 196 TYR A C 1
ATOM 1584 O O . TYR A 1 196 ? 5.976 3.439 -26.683 1.00 69.31 196 TYR A O 1
ATOM 1592 N N . ASP A 1 197 ? 8.118 4.113 -26.549 1.00 71.31 197 ASP A N 1
ATOM 1593 C CA . ASP A 1 197 ? 7.892 5.148 -25.529 1.00 71.31 197 ASP A CA 1
ATOM 1594 C C . ASP A 1 197 ? 6.827 6.160 -25.973 1.00 71.31 197 ASP A C 1
ATOM 1596 O O . ASP A 1 197 ? 5.959 6.540 -25.192 1.00 71.31 197 ASP A O 1
ATOM 1600 N N . ASP A 1 198 ? 6.852 6.575 -27.243 1.00 72.75 198 ASP A N 1
ATOM 1601 C CA . ASP A 1 198 ? 5.923 7.583 -27.773 1.00 72.75 198 ASP A CA 1
ATOM 1602 C C . ASP A 1 198 ? 4.464 7.101 -27.833 1.00 72.75 198 ASP A C 1
ATOM 1604 O O . ASP A 1 198 ? 3.544 7.921 -27.854 1.00 72.75 198 ASP A O 1
ATOM 1608 N N . VAL A 1 199 ? 4.247 5.784 -27.850 1.00 77.00 199 VAL A N 1
ATOM 1609 C CA . VAL A 1 199 ? 2.914 5.171 -27.928 1.00 77.00 199 VAL A CA 1
ATOM 1610 C C . VAL A 1 199 ? 2.438 4.725 -26.550 1.00 77.00 199 VAL A C 1
ATOM 1612 O O . VAL A 1 199 ? 1.268 4.892 -26.212 1.00 77.00 199 VAL A O 1
ATOM 1615 N N . MET A 1 200 ? 3.339 4.156 -25.752 1.00 84.88 200 MET A N 1
ATOM 1616 C CA . MET A 1 200 ? 2.991 3.505 -24.496 1.00 84.88 200 MET A CA 1
ATOM 1617 C C . MET A 1 200 ? 3.092 4.434 -23.284 1.00 84.88 200 MET A C 1
ATOM 1619 O O . MET A 1 200 ? 2.454 4.140 -22.277 1.00 84.88 200 MET A O 1
A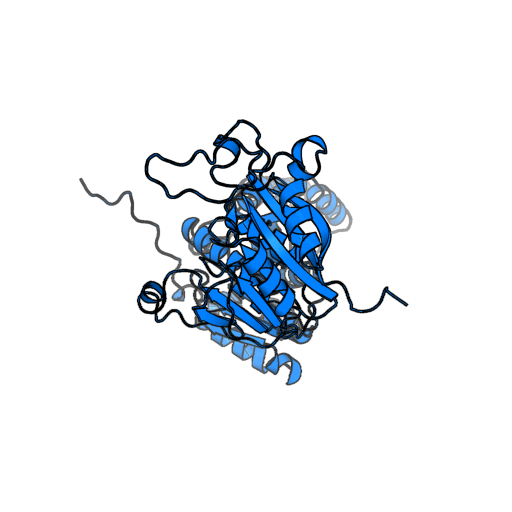TOM 1623 N N . HIS A 1 201 ? 3.860 5.531 -23.334 1.00 86.31 201 HIS A N 1
ATOM 1624 C CA . HIS A 1 201 ? 3.963 6.478 -22.217 1.00 86.31 201 HIS A CA 1
ATOM 1625 C C . HIS A 1 201 ? 2.949 7.616 -22.354 1.00 86.31 201 HIS A C 1
ATOM 1627 O O . HIS A 1 201 ? 3.199 8.656 -22.966 1.00 86.31 201 HIS A O 1
ATOM 1633 N N . VAL A 1 202 ? 1.795 7.446 -21.714 1.00 87.75 202 VAL A N 1
ATOM 1634 C CA . VAL A 1 202 ? 0.693 8.421 -21.724 1.00 87.75 202 VAL A CA 1
ATOM 1635 C C . VAL A 1 202 ? 0.674 9.344 -20.506 1.00 87.75 202 VAL A C 1
ATOM 1637 O O . VAL A 1 202 ? -0.123 10.286 -20.461 1.00 87.75 202 VAL A O 1
ATOM 1640 N N . ASN A 1 203 ? 1.517 9.087 -19.502 1.00 86.06 203 ASN A N 1
ATOM 1641 C CA . ASN A 1 203 ? 1.481 9.808 -18.231 1.00 86.06 203 ASN A CA 1
ATOM 1642 C C . ASN A 1 203 ? 2.847 9.890 -17.517 1.00 86.06 203 ASN A C 1
ATOM 1644 O O . ASN A 1 203 ? 3.009 9.534 -16.347 1.00 86.06 203 ASN A O 1
ATOM 1648 N N . GLU A 1 204 ? 3.854 10.411 -18.207 1.00 89.00 204 GLU A N 1
ATOM 1649 C CA . GLU A 1 204 ? 5.181 10.641 -17.626 1.00 89.00 204 GLU A CA 1
ATOM 1650 C C . GLU A 1 204 ? 5.148 11.650 -16.463 1.00 89.00 204 GLU A C 1
ATOM 1652 O O . GLU A 1 204 ? 4.411 12.641 -16.474 1.00 89.00 204 GLU A O 1
ATOM 1657 N N . GLN A 1 205 ? 5.987 11.429 -15.449 1.00 88.75 205 GLN A N 1
ATOM 1658 C CA . GLN A 1 205 ? 5.912 12.163 -14.187 1.00 88.75 205 GLN A CA 1
ATOM 1659 C C . GLN A 1 205 ? 7.086 13.114 -13.956 1.00 88.75 205 GLN A C 1
ATOM 1661 O O . GLN A 1 205 ? 8.233 12.843 -14.306 1.00 88.75 205 GLN A O 1
ATOM 1666 N N . ILE A 1 206 ? 6.796 14.196 -13.232 1.00 87.81 206 ILE A N 1
ATOM 1667 C CA . ILE A 1 206 ? 7.796 14.990 -12.517 1.00 87.81 206 ILE A CA 1
ATOM 1668 C C . ILE A 1 206 ? 7.756 14.618 -11.024 1.00 87.81 206 ILE A C 1
ATOM 1670 O O . ILE A 1 206 ? 6.743 14.107 -10.533 1.00 87.81 206 ILE A O 1
ATOM 1674 N N . PRO A 1 207 ? 8.801 14.925 -10.232 1.00 87.06 207 PRO A N 1
ATOM 1675 C CA . PRO A 1 207 ? 8.822 14.590 -8.807 1.00 87.06 207 PRO A CA 1
ATOM 1676 C C . PRO A 1 207 ? 7.597 15.087 -8.029 1.00 87.06 207 PRO A C 1
ATOM 1678 O O . PRO A 1 207 ? 7.109 14.405 -7.124 1.00 87.06 207 PRO A O 1
ATOM 1681 N N . LEU A 1 208 ? 7.108 16.283 -8.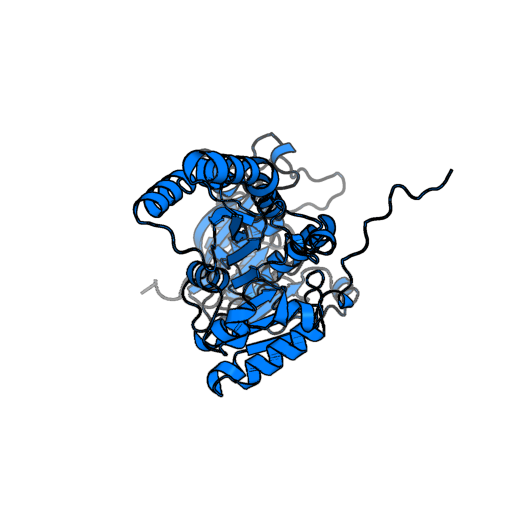375 1.00 85.69 208 LEU A N 1
ATOM 1682 C CA . LEU A 1 208 ? 5.969 16.905 -7.711 1.00 85.69 208 LEU A CA 1
ATOM 1683 C C . LEU A 1 208 ? 4.640 16.235 -8.079 1.00 85.69 208 LEU A C 1
ATOM 1685 O O . LEU A 1 208 ? 3.831 16.008 -7.183 1.00 85.69 208 LEU A O 1
ATOM 1689 N N . SER A 1 209 ? 4.414 15.894 -9.351 1.00 86.31 209 SER A N 1
ATOM 1690 C CA . SER A 1 209 ? 3.166 15.261 -9.796 1.00 86.31 209 SER A CA 1
ATOM 1691 C C . SER A 1 209 ? 3.034 13.856 -9.215 1.00 86.31 209 SER A C 1
ATOM 1693 O O . SER A 1 209 ? 1.998 13.550 -8.632 1.00 86.31 209 SER A O 1
ATOM 1695 N N . LEU A 1 210 ? 4.118 13.070 -9.212 1.00 92.31 210 LEU A N 1
ATOM 1696 C CA . LEU A 1 210 ? 4.144 11.757 -8.564 1.00 92.31 210 LEU A CA 1
ATOM 1697 C C . LEU A 1 210 ? 3.866 11.868 -7.057 1.00 92.31 210 LEU A C 1
ATOM 1699 O O . LEU A 1 210 ? 3.074 11.107 -6.499 1.00 92.31 210 LEU A O 1
ATOM 1703 N N . TYR A 1 211 ? 4.487 12.840 -6.376 1.00 90.56 211 TYR A N 1
ATOM 1704 C CA . TYR A 1 211 ? 4.227 13.080 -4.955 1.00 90.56 211 TYR A CA 1
ATOM 1705 C C . TYR A 1 211 ? 2.758 13.436 -4.690 1.00 90.56 211 TYR A C 1
ATOM 1707 O O . TYR A 1 211 ? 2.155 12.879 -3.769 1.00 90.56 211 TYR A O 1
ATOM 1715 N N . LEU A 1 212 ? 2.191 14.361 -5.470 1.00 81.56 212 LEU A N 1
ATOM 1716 C CA . LEU A 1 212 ? 0.814 14.823 -5.310 1.00 81.56 212 LEU A CA 1
ATOM 1717 C C . LEU A 1 212 ? -0.200 13.727 -5.650 1.00 81.56 212 LEU A C 1
ATOM 1719 O O . LEU A 1 212 ? -1.149 13.565 -4.887 1.00 81.56 212 LEU A O 1
ATOM 1723 N N . GLY A 1 213 ? 0.026 12.940 -6.705 1.00 83.38 213 GLY A N 1
ATOM 1724 C CA . GLY A 1 213 ? -0.825 11.807 -7.080 1.00 83.38 213 GLY A CA 1
ATOM 1725 C C . GLY A 1 213 ? -0.894 10.759 -5.970 1.00 83.38 213 GLY A C 1
ATOM 1726 O O . GLY A 1 213 ? -1.974 10.429 -5.479 1.00 83.38 213 GLY A O 1
ATOM 1727 N N . LEU A 1 214 ? 0.265 10.329 -5.457 1.00 90.50 214 LEU A N 1
ATOM 1728 C CA . LEU A 1 214 ? 0.330 9.401 -4.323 1.00 90.50 214 LEU A CA 1
ATOM 1729 C C . LEU A 1 214 ? -0.293 9.999 -3.049 1.00 90.50 214 LEU A C 1
ATOM 1731 O O . LEU A 1 214 ? -1.000 9.315 -2.308 1.00 90.50 214 LEU A O 1
ATOM 1735 N N . ALA A 1 215 ? -0.058 11.284 -2.771 1.00 82.06 215 ALA A N 1
ATOM 1736 C CA . ALA A 1 215 ? -0.639 11.956 -1.612 1.00 82.06 215 ALA A CA 1
ATOM 1737 C C . ALA A 1 215 ? -2.168 12.100 -1.709 1.00 82.06 215 ALA A C 1
ATOM 1739 O O . ALA A 1 215 ? -2.848 11.957 -0.683 1.00 82.06 215 ALA A O 1
ATOM 1740 N N . GLY A 1 216 ? -2.685 12.374 -2.909 1.00 75.56 216 GLY A N 1
ATOM 1741 C CA . GLY A 1 216 ? -4.108 12.454 -3.241 1.00 75.56 216 GLY A CA 1
ATOM 1742 C C . GLY A 1 216 ? -4.807 11.110 -3.066 1.00 75.56 216 GLY A C 1
ATOM 1743 O O . GLY A 1 216 ? -5.849 11.052 -2.417 1.00 75.56 216 GLY A O 1
ATOM 1744 N N . ALA A 1 217 ? -4.153 10.022 -3.478 1.00 80.38 217 ALA A N 1
ATOM 1745 C CA . ALA A 1 217 ? -4.598 8.646 -3.246 1.00 80.38 217 ALA A CA 1
ATOM 1746 C C . ALA A 1 217 ? -4.434 8.162 -1.788 1.00 80.38 217 ALA A C 1
ATOM 1748 O O . ALA A 1 217 ? -4.631 6.993 -1.473 1.00 80.38 217 ALA A O 1
ATOM 1749 N N . GLY A 1 218 ? -4.072 9.051 -0.859 1.00 76.44 218 GLY A N 1
ATOM 1750 C CA . GLY A 1 218 ? -4.045 8.734 0.566 1.00 76.44 218 GLY A CA 1
ATOM 1751 C C . GLY A 1 218 ? -2.740 8.121 1.068 1.00 76.44 218 GLY A C 1
ATOM 1752 O O . GLY A 1 218 ? -2.703 7.651 2.205 1.00 76.44 218 GLY A O 1
ATOM 1753 N N . PHE A 1 219 ? -1.645 8.191 0.312 1.00 84.31 219 PHE A N 1
ATOM 1754 C CA . PHE A 1 219 ? -0.336 7.726 0.765 1.00 84.31 219 PHE A CA 1
ATOM 1755 C C . PHE A 1 219 ? 0.507 8.841 1.399 1.00 84.31 219 PHE A C 1
ATOM 1757 O O . PHE A 1 219 ? 0.406 10.031 1.094 1.00 84.31 219 PHE A O 1
ATOM 1764 N N . ARG A 1 220 ? 1.394 8.459 2.320 1.00 86.62 220 ARG A N 1
ATOM 1765 C CA . ARG A 1 220 ? 2.546 9.261 2.732 1.00 86.62 220 ARG A CA 1
ATOM 1766 C C . ARG A 1 220 ? 3.727 8.781 1.900 1.00 86.62 220 ARG A C 1
ATOM 1768 O O . ARG A 1 220 ? 4.297 7.740 2.211 1.00 86.62 220 ARG A O 1
ATOM 1775 N N . ALA A 1 221 ? 4.080 9.547 0.875 1.00 91.25 221 ALA A N 1
ATOM 1776 C CA . ALA A 1 221 ? 5.156 9.209 -0.046 1.00 91.25 221 ALA A CA 1
ATOM 1777 C C . ALA A 1 221 ? 6.446 9.985 0.245 1.00 91.25 221 ALA A C 1
ATOM 1779 O O . ALA A 1 221 ? 6.420 11.152 0.647 1.00 91.25 221 ALA A O 1
ATOM 1780 N N . ARG A 1 222 ? 7.582 9.329 0.005 1.00 93.62 222 ARG A N 1
ATOM 1781 C CA . ARG A 1 222 ? 8.897 9.955 -0.155 1.00 93.62 222 ARG A CA 1
ATOM 1782 C C . ARG A 1 222 ? 9.383 9.660 -1.569 1.00 93.62 222 ARG A C 1
ATOM 1784 O O . ARG A 1 222 ? 9.753 8.524 -1.842 1.00 93.62 222 ARG A O 1
ATOM 1791 N N . VAL A 1 223 ? 9.408 10.683 -2.422 1.00 92.12 223 VAL A N 1
ATOM 1792 C CA . VAL A 1 223 ? 9.939 10.599 -3.791 1.00 92.12 223 VAL A CA 1
ATOM 1793 C C . VAL A 1 223 ? 11.439 10.882 -3.781 1.00 92.12 223 VAL A C 1
ATOM 1795 O O . VAL A 1 223 ? 11.914 11.834 -3.144 1.00 92.12 223 VAL A O 1
ATOM 1798 N N . VAL A 1 224 ? 12.196 10.042 -4.470 1.00 90.00 224 VAL A N 1
ATOM 1799 C CA . VAL A 1 224 ? 13.650 10.062 -4.530 1.00 90.00 224 VAL A CA 1
ATOM 1800 C C . VAL A 1 224 ? 14.087 10.014 -5.999 1.00 90.00 224 VAL A C 1
ATOM 1802 O O . VAL A 1 224 ? 13.629 9.138 -6.728 1.00 90.00 224 VAL A O 1
ATOM 1805 N N . PRO A 1 225 ? 14.971 10.928 -6.434 1.00 87.75 225 PRO A N 1
ATOM 1806 C CA . PRO A 1 225 ? 15.525 10.888 -7.782 1.00 87.75 225 PRO A CA 1
ATOM 1807 C C . PRO A 1 225 ? 16.412 9.652 -7.972 1.00 87.75 225 PRO A C 1
ATOM 1809 O O . PRO A 1 225 ? 17.182 9.294 -7.066 1.00 87.75 225 PRO A O 1
ATOM 1812 N N . ARG A 1 226 ? 16.317 9.009 -9.137 1.00 85.50 226 ARG A N 1
ATOM 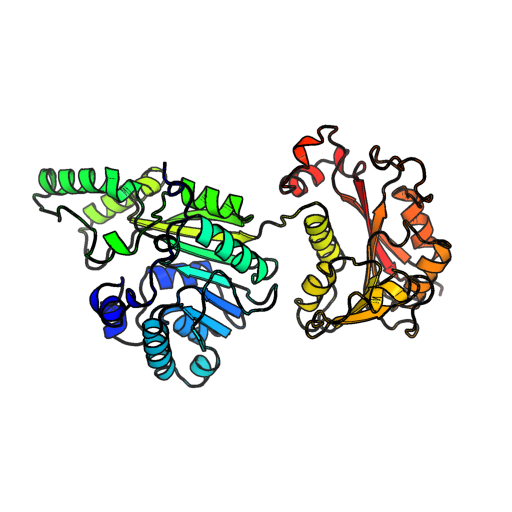1813 C CA . ARG A 1 226 ? 17.158 7.874 -9.530 1.00 85.50 226 ARG A CA 1
ATOM 1814 C C . ARG A 1 226 ? 17.636 8.040 -10.967 1.00 85.50 226 ARG A C 1
ATOM 1816 O O . ARG A 1 226 ? 16.918 8.547 -11.818 1.00 85.50 226 ARG A O 1
ATOM 1823 N N . SER A 1 227 ? 18.866 7.615 -11.207 1.00 79.31 227 SER A N 1
ATOM 1824 C CA . SER A 1 227 ? 19.392 7.510 -12.558 1.00 79.31 227 SER A CA 1
ATOM 1825 C C . SER A 1 227 ? 20.103 6.181 -12.690 1.00 79.31 227 SER A C 1
ATOM 1827 O O . SER A 1 227 ? 21.019 5.898 -11.916 1.00 79.31 227 SER A O 1
ATOM 1829 N N . PHE A 1 228 ? 19.669 5.388 -13.659 1.00 69.06 228 PHE A N 1
ATOM 1830 C CA . PHE A 1 228 ? 20.269 4.110 -14.005 1.00 69.06 228 PHE A CA 1
ATOM 1831 C C . PHE A 1 228 ? 20.897 4.281 -15.385 1.00 69.06 228 PHE A C 1
ATOM 1833 O O . PHE A 1 228 ? 20.201 4.476 -16.374 1.00 69.06 228 PHE A O 1
ATOM 1840 N N . PHE A 1 229 ? 22.227 4.323 -15.437 1.00 66.06 229 PHE A N 1
ATOM 1841 C CA . PHE A 1 229 ? 22.966 4.515 -16.682 1.00 66.06 229 PHE A CA 1
ATOM 1842 C C . PHE A 1 229 ? 23.578 3.185 -17.102 1.00 66.06 229 PHE A C 1
ATOM 1844 O O . PHE A 1 229 ? 24.693 2.853 -16.702 1.00 66.06 229 PHE A O 1
ATOM 1851 N N . VAL A 1 230 ? 22.836 2.416 -17.895 1.00 55.25 230 VAL A N 1
ATOM 1852 C CA . VAL A 1 230 ? 23.320 1.145 -18.440 1.00 55.25 230 VAL A CA 1
ATOM 1853 C C . VAL A 1 230 ? 24.423 1.421 -19.469 1.00 55.25 230 VAL A C 1
ATOM 1855 O O . VAL A 1 230 ? 24.282 2.287 -20.329 1.00 55.25 230 VAL A O 1
ATOM 1858 N N . GLY A 1 231 ? 25.555 0.719 -19.364 1.00 53.50 231 GLY A N 1
ATOM 1859 C CA . GLY A 1 231 ? 26.654 0.784 -20.339 1.00 53.50 231 GLY A CA 1
ATOM 1860 C C . GLY A 1 231 ? 27.535 2.043 -20.291 1.00 53.50 231 GLY A C 1
ATOM 1861 O O . GLY A 1 231 ? 28.561 2.097 -20.973 1.00 53.50 231 GLY A O 1
ATOM 1862 N N . ILE A 1 232 ? 27.212 3.044 -19.463 1.00 63.22 232 ILE A N 1
ATOM 1863 C CA . ILE A 1 232 ? 28.035 4.254 -19.325 1.00 63.22 232 ILE A CA 1
ATOM 1864 C C . ILE A 1 232 ? 29.121 4.024 -18.269 1.00 63.22 232 ILE A C 1
ATOM 1866 O O . ILE A 1 232 ? 28.832 3.858 -17.087 1.00 63.22 232 ILE A O 1
ATOM 1870 N N . HIS A 1 233 ? 30.385 4.084 -18.694 1.00 67.94 233 HIS A N 1
ATOM 1871 C CA . HIS A 1 233 ? 31.561 3.943 -17.831 1.00 67.94 233 HIS A CA 1
ATOM 1872 C C . HIS A 1 233 ? 32.276 5.296 -17.678 1.00 67.94 233 HIS A C 1
ATOM 1874 O O . HIS A 1 233 ? 33.260 5.555 -18.374 1.00 67.94 233 HIS A O 1
ATOM 1880 N N . PRO A 1 234 ? 31.778 6.192 -16.806 1.00 69.38 234 PRO A N 1
ATOM 1881 C CA . PRO A 1 234 ? 32.313 7.541 -16.689 1.00 69.38 234 PRO A CA 1
ATOM 1882 C C . PRO A 1 234 ? 33.738 7.547 -16.128 1.00 69.38 234 PRO A C 1
ATOM 1884 O O . PRO A 1 234 ? 34.076 6.786 -15.211 1.00 69.38 234 PRO A O 1
ATOM 1887 N N . ARG A 1 235 ? 34.566 8.466 -16.629 1.00 80.31 235 ARG A N 1
ATOM 1888 C CA . ARG A 1 235 ? 35.899 8.757 -16.078 1.00 80.31 235 ARG A CA 1
ATOM 1889 C C . ARG A 1 235 ? 35.786 9.249 -14.624 1.00 80.31 235 ARG A C 1
ATOM 1891 O O . ARG A 1 235 ? 34.732 9.737 -14.216 1.00 80.31 235 ARG A O 1
ATOM 1898 N N . PRO A 1 236 ? 36.851 9.177 -13.805 1.00 82.94 236 PRO A N 1
ATOM 1899 C CA . PRO A 1 236 ? 36.780 9.566 -12.391 1.00 82.94 236 PRO A CA 1
ATOM 1900 C C . PRO A 1 236 ? 36.229 10.980 -12.136 1.00 82.94 236 PRO A C 1
ATOM 1902 O O . PRO A 1 236 ? 35.435 11.175 -11.217 1.00 82.94 236 PRO A O 1
ATOM 1905 N N . TRP A 1 237 ? 36.587 11.957 -12.971 1.00 78.12 237 TRP A N 1
ATOM 1906 C CA . TRP A 1 237 ? 36.076 13.325 -12.853 1.00 78.12 237 TRP A CA 1
ATOM 1907 C C . TRP A 1 237 ? 34.615 13.452 -13.338 1.00 78.12 237 TRP A C 1
ATOM 1909 O O . TRP A 1 237 ? 33.845 14.209 -12.751 1.00 78.12 237 TRP A O 1
ATOM 1919 N N . GLU A 1 238 ? 34.189 12.659 -14.330 1.00 76.38 238 GLU A N 1
ATOM 1920 C CA . GLU A 1 238 ? 32.786 12.574 -14.773 1.00 76.38 238 GLU A CA 1
ATOM 1921 C C . GLU A 1 238 ? 31.911 11.988 -13.662 1.00 76.38 238 GLU A C 1
ATOM 1923 O O . GLU A 1 238 ? 30.822 12.491 -13.405 1.00 76.38 238 GLU A O 1
ATOM 1928 N N . LYS A 1 239 ? 32.414 10.991 -12.918 1.00 77.75 239 LYS A N 1
ATOM 1929 C CA . LYS A 1 239 ? 31.746 10.463 -11.715 1.00 77.75 239 LYS A CA 1
ATOM 1930 C C . LYS A 1 239 ? 31.543 11.547 -10.657 1.00 77.75 239 LYS A C 1
ATOM 1932 O O . LYS A 1 239 ? 30.495 11.578 -10.012 1.00 77.75 239 LYS A O 1
ATOM 1937 N N . LEU A 1 240 ? 32.527 12.430 -10.469 1.00 81.50 240 LEU A N 1
ATOM 1938 C CA . LEU A 1 240 ? 32.413 13.561 -9.547 1.00 81.50 240 LEU A CA 1
ATOM 1939 C C . LEU A 1 240 ? 31.368 14.573 -10.039 1.00 81.50 240 LEU A C 1
ATOM 1941 O O . LEU A 1 240 ? 30.495 14.961 -9.266 1.00 81.50 240 LEU A O 1
ATOM 1945 N N . ALA A 1 241 ? 31.396 14.934 -11.323 1.00 78.19 241 ALA A N 1
ATOM 1946 C CA . ALA A 1 241 ? 30.410 15.827 -11.930 1.00 78.19 241 ALA A CA 1
ATOM 1947 C C . ALA A 1 241 ? 28.983 15.256 -11.847 1.00 78.19 241 ALA A C 1
ATOM 1949 O O . ALA A 1 241 ? 28.059 15.950 -11.428 1.00 78.19 241 ALA A O 1
ATOM 1950 N N . MET A 1 242 ? 28.808 13.967 -12.152 1.00 77.00 242 MET A N 1
ATOM 1951 C CA . MET A 1 242 ? 27.543 13.242 -11.999 1.00 77.00 242 MET A CA 1
ATOM 1952 C C . MET A 1 242 ? 27.078 13.224 -10.541 1.00 77.00 242 MET A C 1
ATOM 1954 O O . MET A 1 242 ? 25.907 13.476 -10.271 1.00 77.00 242 MET A O 1
ATOM 1958 N N . ARG A 1 243 ? 27.978 12.993 -9.575 1.00 78.69 243 ARG A N 1
ATOM 1959 C CA . ARG A 1 243 ? 27.640 13.082 -8.144 1.00 78.69 243 ARG A CA 1
ATOM 1960 C C . ARG A 1 243 ? 27.114 14.461 -7.763 1.00 78.69 243 ARG A C 1
ATOM 1962 O O . ARG A 1 243 ? 26.141 14.534 -7.020 1.00 78.69 243 ARG A O 1
ATOM 1969 N N . VAL A 1 244 ? 27.719 15.532 -8.273 1.00 80.69 244 VAL A N 1
ATOM 1970 C CA . VAL A 1 244 ? 27.255 16.903 -8.022 1.00 80.69 244 VAL A CA 1
ATOM 1971 C C . VAL A 1 244 ? 25.900 17.142 -8.692 1.00 80.69 244 VAL A C 1
ATOM 1973 O O . VAL A 1 244 ? 24.970 17.575 -8.014 1.00 80.69 244 VAL A O 1
ATOM 1976 N N . LEU A 1 245 ? 25.738 16.794 -9.971 1.00 76.12 245 LEU A N 1
ATOM 1977 C CA . LEU A 1 245 ? 24.489 16.982 -10.725 1.00 76.12 245 LEU A CA 1
ATOM 1978 C C . LEU A 1 245 ? 23.308 16.184 -10.154 1.00 76.12 245 LEU A C 1
ATOM 1980 O O . LEU A 1 245 ? 22.185 16.682 -10.139 1.00 76.12 245 LEU A O 1
ATOM 1984 N N . PHE A 1 246 ? 23.550 14.972 -9.650 1.00 78.44 246 PHE A N 1
ATOM 1985 C CA . PHE A 1 246 ? 22.513 14.123 -9.052 1.00 78.44 246 PHE A CA 1
ATOM 1986 C C . PHE A 1 246 ? 22.348 14.318 -7.539 1.00 78.44 246 PHE A C 1
ATOM 1988 O O . PHE A 1 246 ? 21.454 13.720 -6.932 1.00 78.44 246 PHE A O 1
ATOM 1995 N N . SER A 1 247 ? 23.166 15.167 -6.908 1.00 78.00 247 SER A N 1
ATOM 1996 C CA . SER A 1 247 ? 22.978 15.539 -5.504 1.00 78.00 247 SER A CA 1
ATOM 1997 C C . SER A 1 247 ? 21.787 16.483 -5.330 1.00 78.00 247 SER A C 1
ATOM 1999 O O . SER A 1 247 ? 21.350 17.167 -6.254 1.00 78.00 247 SER A O 1
ATOM 2001 N N . ARG A 1 248 ? 21.202 16.497 -4.131 1.00 77.75 248 ARG A N 1
ATOM 2002 C CA . ARG A 1 248 ? 20.068 17.381 -3.836 1.00 77.75 248 ARG A CA 1
ATOM 2003 C C . ARG A 1 248 ? 20.540 18.839 -3.714 1.00 77.75 248 ARG A C 1
ATOM 2005 O O . ARG A 1 248 ? 21.564 19.052 -3.070 1.00 77.75 248 ARG A O 1
ATOM 2012 N N . PRO A 1 249 ? 19.751 19.820 -4.196 1.00 79.88 249 PRO A N 1
ATOM 2013 C CA . PRO A 1 249 ? 18.406 19.681 -4.780 1.00 79.88 249 PRO A CA 1
ATOM 2014 C C . PRO A 1 249 ? 18.356 19.376 -6.292 1.00 79.88 249 PRO A C 1
ATOM 2016 O O . PRO A 1 249 ? 17.366 18.798 -6.741 1.00 79.88 249 PRO A O 1
ATOM 2019 N N . GLN A 1 250 ? 19.396 19.701 -7.063 1.00 81.94 250 GLN A N 1
ATOM 2020 C CA . GLN A 1 250 ? 19.427 19.608 -8.534 1.00 81.94 250 GLN A CA 1
ATOM 2021 C C . GLN A 1 250 ? 19.202 18.195 -9.093 1.00 81.94 250 GLN A C 1
ATOM 2023 O O . GLN A 1 250 ? 18.696 18.046 -10.203 1.00 81.94 250 GLN A O 1
ATOM 2028 N N . GLY A 1 251 ? 19.468 17.147 -8.312 1.00 79.50 251 GLY A N 1
ATOM 2029 C CA . GLY A 1 251 ? 19.241 15.767 -8.728 1.00 79.50 251 GLY A CA 1
ATOM 2030 C C . GLY A 1 251 ? 17.789 15.450 -9.072 1.00 79.50 251 GLY A C 1
ATOM 2031 O O . GLY A 1 251 ? 17.548 14.558 -9.869 1.00 79.50 251 GLY A O 1
ATOM 2032 N N . TYR A 1 252 ? 16.814 16.202 -8.555 1.00 80.94 252 TYR A N 1
ATOM 2033 C CA . TYR A 1 252 ? 15.416 16.078 -8.985 1.00 80.94 252 TYR A CA 1
ATOM 2034 C C . TYR A 1 252 ? 15.175 16.528 -10.429 1.00 80.94 252 TYR A C 1
ATOM 2036 O O . TYR A 1 252 ? 14.250 16.048 -11.079 1.00 80.94 252 TYR A O 1
ATOM 2044 N N . PHE A 1 253 ? 16.005 17.438 -10.927 1.00 83.12 253 PHE A N 1
ATOM 2045 C CA . PHE A 1 253 ? 15.941 17.947 -12.288 1.00 83.12 253 PHE A CA 1
ATOM 2046 C C . PHE A 1 253 ? 16.746 17.080 -13.258 1.00 83.12 253 PHE A C 1
ATOM 2048 O O . PHE A 1 253 ? 16.306 16.843 -14.377 1.00 83.12 253 PHE A O 1
ATOM 2055 N N . PHE A 1 254 ? 17.904 16.578 -12.818 1.00 82.75 254 PHE A N 1
ATOM 2056 C CA . PHE A 1 254 ? 18.808 15.806 -13.672 1.00 82.75 254 PHE A CA 1
ATOM 2057 C C . PHE A 1 254 ? 18.595 14.286 -13.621 1.00 82.75 254 PHE A C 1
ATOM 2059 O O . PHE A 1 254 ? 19.210 13.567 -14.401 1.00 82.75 254 PHE A O 1
ATOM 2066 N N . CYS A 1 255 ? 17.752 13.767 -12.725 1.00 85.31 255 CYS A N 1
ATOM 2067 C CA . CYS A 1 255 ? 17.491 12.329 -12.677 1.00 85.31 255 CYS A CA 1
ATOM 2068 C C . CYS A 1 255 ? 16.687 11.826 -13.874 1.00 85.31 255 CYS A C 1
ATOM 2070 O O . CYS A 1 255 ? 15.764 12.509 -14.311 1.00 85.31 255 CYS A O 1
ATOM 2072 N N . THR A 1 256 ? 17.014 10.630 -14.365 1.00 86.00 256 THR A N 1
ATOM 2073 C CA . THR A 1 256 ? 16.321 10.026 -15.513 1.00 86.00 256 THR A CA 1
ATOM 2074 C C . THR A 1 25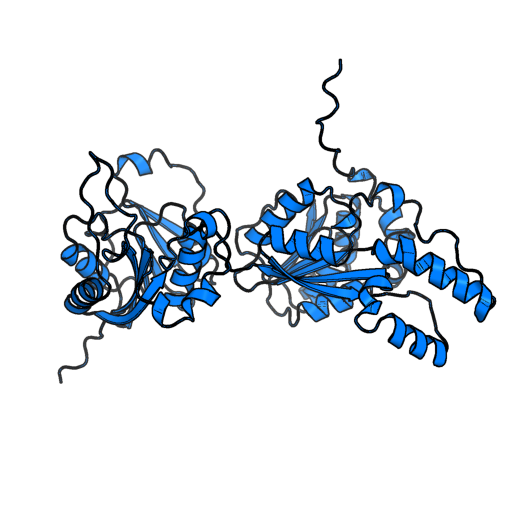6 ? 14.998 9.384 -15.116 1.00 86.00 256 THR A C 1
ATOM 2076 O O . THR A 1 256 ? 14.086 9.342 -15.933 1.00 86.00 256 THR A O 1
ATOM 2079 N N . SER A 1 257 ? 14.864 8.936 -13.866 1.00 90.38 257 SER A N 1
ATOM 2080 C CA . SER A 1 257 ? 13.665 8.279 -13.355 1.00 90.38 257 SER A CA 1
ATOM 2081 C C . SER A 1 257 ? 13.383 8.655 -11.897 1.00 90.38 257 SER A C 1
ATOM 2083 O O . SER A 1 257 ? 14.201 9.244 -11.179 1.00 90.38 257 SER A O 1
ATOM 2085 N N . LEU A 1 258 ? 12.196 8.291 -11.427 1.00 93.12 258 LEU A N 1
ATOM 2086 C CA . LEU A 1 258 ? 11.732 8.569 -10.075 1.00 93.12 258 LEU A CA 1
ATOM 2087 C C . LEU A 1 258 ? 11.466 7.266 -9.341 1.00 93.12 258 LEU A C 1
ATOM 2089 O O . LEU A 1 258 ? 11.001 6.292 -9.919 1.00 93.12 258 LEU A O 1
ATOM 2093 N N . MET A 1 259 ? 11.743 7.258 -8.041 1.00 95.31 259 MET A N 1
ATOM 2094 C CA . MET A 1 259 ? 11.361 6.158 -7.168 1.00 95.31 259 MET A CA 1
ATOM 2095 C C . MET A 1 259 ? 10.674 6.705 -5.928 1.00 95.31 259 MET A C 1
ATOM 2097 O O . MET A 1 259 ? 11.139 7.674 -5.325 1.00 95.31 259 MET A O 1
ATOM 2101 N N . ALA A 1 260 ? 9.560 6.110 -5.529 1.00 96.56 260 ALA A N 1
ATOM 2102 C CA . ALA A 1 260 ? 8.797 6.533 -4.372 1.00 96.56 260 ALA A CA 1
ATOM 2103 C C . ALA A 1 260 ? 8.582 5.369 -3.412 1.00 96.56 260 ALA A C 1
ATOM 2105 O O . ALA A 1 260 ? 8.172 4.285 -3.807 1.00 96.56 260 ALA A O 1
ATOM 2106 N N . VAL A 1 261 ? 8.806 5.630 -2.125 1.00 96.69 261 VAL A N 1
ATOM 2107 C CA . VAL A 1 261 ? 8.323 4.754 -1.054 1.00 96.69 261 VAL A CA 1
ATOM 2108 C C . VAL A 1 261 ? 7.113 5.424 -0.433 1.00 96.69 261 VAL A C 1
ATOM 2110 O O . VAL A 1 261 ? 7.222 6.469 0.219 1.00 96.69 261 VAL A O 1
ATOM 2113 N N . ALA A 1 262 ? 5.957 4.826 -0.658 1.00 94.38 262 ALA A N 1
ATOM 2114 C CA . ALA A 1 262 ? 4.669 5.236 -0.153 1.00 94.38 262 ALA A CA 1
ATOM 2115 C C . ALA A 1 262 ? 4.210 4.281 0.952 1.00 94.38 262 ALA A C 1
ATOM 2117 O O . ALA A 1 262 ? 4.465 3.083 0.936 1.00 94.38 262 ALA A O 1
ATOM 2118 N N . ARG A 1 263 ? 3.544 4.825 1.964 1.00 90.19 263 ARG A N 1
ATOM 2119 C CA . ARG A 1 263 ? 2.822 4.034 2.966 1.00 90.19 263 ARG A CA 1
ATOM 2120 C C . ARG A 1 263 ? 1.400 4.552 3.035 1.00 90.19 263 ARG A C 1
ATOM 2122 O O . ARG A 1 263 ? 1.253 5.781 3.012 1.00 90.19 263 ARG A O 1
ATOM 2129 N N . PRO A 1 264 ? 0.376 3.692 3.130 1.00 78.62 264 PRO A N 1
ATOM 2130 C CA . PRO A 1 264 ? -0.978 4.159 3.371 1.00 78.62 264 PRO A CA 1
ATOM 2131 C C . PRO A 1 264 ? -0.956 5.120 4.562 1.00 78.62 264 PRO A C 1
ATOM 2133 O O . PRO A 1 264 ? -0.437 4.793 5.636 1.00 78.62 264 PRO A O 1
ATOM 2136 N N . ARG A 1 265 ? -1.449 6.353 4.388 1.00 69.00 265 ARG A N 1
ATOM 2137 C CA . ARG A 1 265 ? -1.768 7.157 5.569 1.00 69.00 265 ARG A CA 1
ATOM 2138 C C . ARG A 1 265 ? -2.854 6.383 6.300 1.00 69.00 265 ARG A C 1
ATOM 2140 O O . ARG A 1 265 ? -3.728 5.794 5.669 1.00 69.00 265 ARG A O 1
ATOM 2147 N N . LEU A 1 266 ? -2.845 6.452 7.624 1.00 53.62 266 LEU A N 1
ATOM 2148 C CA . LEU A 1 266 ? -4.057 6.230 8.404 1.00 53.62 266 LEU A CA 1
ATOM 2149 C C . LEU A 1 266 ? -5.058 7.320 7.966 1.00 53.62 266 LEU A C 1
ATOM 2151 O O . LEU A 1 266 ? -5.119 8.393 8.562 1.00 53.62 266 LEU A O 1
ATOM 2155 N N . ARG A 1 267 ? -5.735 7.128 6.830 1.00 47.03 267 ARG A N 1
ATOM 2156 C CA . ARG A 1 267 ? -6.685 8.069 6.242 1.00 47.03 267 ARG A CA 1
ATOM 2157 C C . ARG A 1 267 ? -8.001 7.368 5.993 1.00 47.03 267 ARG A C 1
ATOM 2159 O O . ARG A 1 267 ? -8.072 6.276 5.448 1.00 47.03 267 ARG A O 1
ATOM 2166 N N . GLY A 1 268 ? -9.044 8.093 6.352 1.00 47.97 268 GLY A N 1
ATOM 2167 C CA . GLY A 1 268 ? -10.404 7.882 5.912 1.00 47.97 268 GLY A CA 1
ATOM 2168 C C . GLY A 1 268 ? -11.260 9.043 6.398 1.00 47.97 268 GLY A C 1
ATOM 2169 O O . GLY A 1 268 ? -10.822 9.868 7.208 1.00 47.97 268 GLY A O 1
ATOM 2170 N N . ARG A 1 269 ? -12.520 9.056 5.956 1.00 56.72 269 ARG A N 1
ATOM 2171 C CA . ARG A 1 269 ? -13.611 9.697 6.702 1.00 56.72 269 ARG A CA 1
ATOM 2172 C C . ARG A 1 269 ? -13.542 9.262 8.170 1.00 56.72 269 ARG A C 1
ATOM 2174 O O . ARG A 1 269 ? -12.923 8.250 8.488 1.00 56.72 269 ARG A O 1
ATOM 2181 N N . GLU A 1 270 ? -14.228 9.976 9.049 1.00 64.81 270 GLU A N 1
ATOM 2182 C CA . GLU A 1 270 ? -14.274 9.720 10.497 1.00 64.81 270 GLU A CA 1
ATOM 2183 C C . GLU A 1 270 ? -14.268 8.227 10.897 1.00 64.81 270 GLU A C 1
ATOM 2185 O O . GLU A 1 270 ? -13.524 7.810 11.784 1.00 64.81 270 GLU A O 1
ATOM 2190 N N . ALA A 1 271 ? -15.033 7.398 10.178 1.00 66.38 271 ALA A N 1
ATOM 2191 C CA . ALA A 1 271 ? -15.098 5.952 10.374 1.00 66.38 271 ALA A CA 1
ATOM 2192 C C . ALA A 1 271 ? -13.758 5.211 10.190 1.00 66.38 271 ALA A C 1
ATOM 2194 O O . ALA A 1 271 ? -13.462 4.312 10.972 1.00 66.38 271 ALA A O 1
ATOM 2195 N N . GLY A 1 272 ? -12.936 5.568 9.198 1.00 70.12 272 GLY A N 1
ATOM 2196 C CA . GLY A 1 272 ? -11.648 4.911 8.935 1.00 70.12 272 GLY A CA 1
ATOM 2197 C C . GLY A 1 272 ? -10.601 5.230 10.002 1.00 70.12 272 GLY A C 1
ATOM 2198 O O . GLY A 1 272 ? -9.953 4.325 10.521 1.00 70.12 272 GLY A O 1
ATOM 2199 N N . VAL A 1 273 ? -10.506 6.504 10.404 1.00 71.38 273 VAL A N 1
ATOM 2200 C CA . VAL A 1 273 ? -9.618 6.934 11.502 1.00 71.38 273 VAL A CA 1
ATOM 2201 C C . VAL A 1 273 ? -10.024 6.264 12.816 1.00 71.38 273 VAL A C 1
ATOM 2203 O O . VAL A 1 273 ? -9.171 5.734 13.526 1.00 71.38 273 VAL A O 1
ATOM 2206 N N . ARG A 1 274 ? -11.331 6.219 13.111 1.00 83.31 274 ARG A N 1
ATOM 2207 C CA . ARG A 1 274 ? -11.857 5.527 14.294 1.00 83.31 274 ARG A CA 1
ATOM 2208 C C . ARG A 1 274 ? -11.540 4.032 14.268 1.00 83.31 274 ARG A C 1
ATOM 2210 O O . ARG A 1 274 ? -11.039 3.514 15.257 1.00 83.31 274 ARG A O 1
ATOM 2217 N N . THR A 1 275 ? -11.786 3.362 13.142 1.00 80.62 275 THR A N 1
ATOM 2218 C CA . THR A 1 275 ? -11.538 1.920 12.981 1.00 80.62 275 THR A CA 1
ATOM 2219 C C . THR A 1 275 ? -10.070 1.572 13.224 1.00 80.62 275 THR A C 1
ATOM 2221 O O . THR A 1 275 ? -9.781 0.676 14.014 1.00 80.62 275 THR A O 1
ATOM 2224 N N . GLY A 1 276 ? -9.141 2.323 12.619 1.00 77.81 276 GLY A N 1
ATOM 2225 C CA . GLY A 1 276 ? -7.706 2.116 12.826 1.00 77.81 276 GLY A CA 1
ATOM 2226 C C . GLY A 1 276 ? -7.285 2.310 14.285 1.00 77.81 276 GLY A C 1
ATOM 2227 O O . GLY A 1 276 ? -6.553 1.484 14.826 1.00 77.81 276 GLY A O 1
ATOM 2228 N N . ARG A 1 277 ? -7.799 3.352 14.957 1.00 82.88 277 ARG A N 1
ATOM 2229 C CA . ARG A 1 277 ? -7.488 3.601 16.373 1.00 82.88 277 ARG A CA 1
ATOM 2230 C C . ARG A 1 277 ? -8.058 2.522 17.293 1.00 82.88 277 ARG A C 1
ATOM 2232 O O . ARG A 1 277 ? -7.378 2.099 18.220 1.00 82.88 277 ARG A O 1
ATOM 2239 N N . MET A 1 278 ? -9.275 2.049 17.030 1.00 88.00 278 MET A N 1
ATOM 2240 C CA . MET A 1 278 ? -9.874 0.962 17.806 1.00 88.00 278 MET A CA 1
ATOM 2241 C C . MET A 1 278 ? -9.081 -0.338 17.668 1.00 88.00 278 MET A C 1
ATOM 2243 O O . MET A 1 278 ? -8.811 -0.974 18.682 1.00 88.00 278 MET A O 1
ATOM 2247 N N . ALA A 1 279 ? -8.652 -0.703 16.456 1.00 85.69 279 ALA A N 1
ATOM 2248 C CA . ALA A 1 279 ? -7.795 -1.872 16.250 1.00 85.69 279 ALA A CA 1
ATOM 2249 C C . ALA A 1 279 ? -6.453 -1.742 16.994 1.00 85.69 279 ALA A C 1
ATOM 2251 O O . ALA A 1 279 ? -5.994 -2.697 17.619 1.00 85.69 279 ALA A O 1
ATOM 2252 N N . GLU A 1 280 ? -5.858 -0.543 17.003 1.00 83.94 280 GLU A N 1
ATOM 2253 C CA . GLU A 1 280 ? -4.631 -0.261 17.756 1.00 83.94 280 GLU A CA 1
ATOM 2254 C C . GLU A 1 280 ? -4.822 -0.346 19.281 1.00 83.94 280 GLU A C 1
ATOM 2256 O O . GLU A 1 280 ? -3.916 -0.785 19.985 1.00 83.94 280 GLU A O 1
ATOM 2261 N N . MET A 1 281 ? -5.976 0.063 19.810 1.00 88.56 281 MET A N 1
ATOM 2262 C CA . MET A 1 281 ? -6.282 -0.056 21.243 1.00 88.56 281 MET A CA 1
ATOM 2263 C C . MET A 1 281 ? -6.599 -1.502 21.641 1.00 88.56 281 MET A C 1
ATOM 2265 O O . MET A 1 281 ? -6.294 -1.914 22.763 1.00 88.56 281 MET A O 1
ATOM 2269 N N . LEU A 1 282 ? -7.204 -2.268 20.728 1.00 88.56 282 LEU A N 1
ATOM 2270 C CA . LEU A 1 282 ? -7.581 -3.656 20.966 1.00 88.56 282 LEU A CA 1
ATOM 2271 C C . LEU A 1 282 ? -6.343 -4.560 20.999 1.00 88.56 282 LEU A C 1
ATOM 2273 O O . LEU A 1 282 ? -6.217 -5.337 21.940 1.00 88.56 282 LEU A O 1
ATOM 2277 N N . ARG A 1 283 ? -5.435 -4.420 20.010 1.00 80.19 283 ARG A N 1
ATOM 2278 C CA . ARG A 1 283 ? -4.189 -5.209 19.838 1.00 80.19 283 ARG A CA 1
ATOM 2279 C C . ARG A 1 283 ? -4.344 -6.669 20.293 1.00 80.19 283 ARG A C 1
ATOM 2281 O O . ARG A 1 283 ? -3.650 -7.103 21.216 1.00 80.19 283 ARG A O 1
ATOM 2288 N N . PRO A 1 284 ? -5.281 -7.416 19.692 1.00 78.62 284 PRO A N 1
ATOM 2289 C CA . PRO A 1 284 ? -5.548 -8.768 20.138 1.00 78.62 284 PRO A CA 1
ATOM 2290 C C . PRO A 1 284 ? -4.354 -9.684 19.771 1.00 78.62 284 PRO A C 1
ATOM 2292 O O . PRO A 1 284 ? -3.775 -9.518 18.692 1.00 78.62 284 PRO A O 1
ATOM 2295 N N . PRO A 1 285 ? -3.930 -10.611 20.653 1.00 73.50 285 PRO A N 1
ATOM 2296 C CA . PRO A 1 285 ? -2.884 -11.590 20.339 1.00 73.50 285 PRO A CA 1
ATOM 2297 C C . PRO A 1 285 ? -3.256 -12.473 19.137 1.00 73.50 285 PRO A C 1
ATOM 2299 O O . PRO A 1 285 ? -4.434 -12.606 18.800 1.00 73.50 285 PRO A O 1
ATOM 2302 N N . ARG A 1 286 ? -2.270 -13.126 18.509 1.00 78.19 286 ARG A N 1
ATOM 2303 C CA . ARG A 1 286 ? -2.544 -14.167 17.497 1.00 78.19 286 ARG A CA 1
ATOM 2304 C C . ARG A 1 286 ? -3.388 -15.291 18.109 1.00 78.19 286 ARG A C 1
ATOM 2306 O O . ARG A 1 286 ? -3.224 -15.589 19.290 1.00 78.19 286 ARG A O 1
ATOM 2313 N N . GLY A 1 287 ? -4.294 -15.882 17.331 1.00 80.12 287 GLY A N 1
ATOM 2314 C CA . GLY A 1 287 ? -5.172 -16.964 17.805 1.00 80.12 287 GLY A CA 1
ATOM 2315 C C . GLY A 1 287 ? -6.362 -16.511 18.661 1.00 80.12 287 GLY A C 1
ATOM 2316 O O . GLY A 1 287 ? -7.087 -17.346 19.195 1.00 80.12 287 GLY A O 1
ATOM 2317 N N . SER A 1 288 ? -6.549 -15.205 18.862 1.00 87.75 288 SER A N 1
ATOM 2318 C CA . SER A 1 288 ? -7.575 -14.680 19.768 1.00 87.75 288 SER A CA 1
ATOM 2319 C C . SER A 1 288 ? -8.981 -14.708 19.173 1.00 87.75 288 SER A C 1
ATOM 2321 O O . SER A 1 288 ? -9.188 -14.509 17.973 1.00 87.75 288 SER A O 1
ATOM 2323 N N . ARG A 1 289 ? -9.967 -14.875 20.057 1.00 92.88 289 ARG A N 1
ATOM 2324 C CA . ARG A 1 289 ? -11.387 -14.720 19.742 1.00 92.88 289 ARG A CA 1
ATOM 2325 C C . ARG A 1 289 ? -11.830 -13.302 20.037 1.00 92.88 289 ARG A C 1
ATOM 2327 O O . ARG A 1 289 ? -11.813 -12.865 21.193 1.00 92.88 289 ARG A O 1
ATOM 2334 N N . VAL A 1 290 ? -12.276 -12.600 19.002 1.00 94.31 290 VAL A N 1
ATOM 2335 C CA . VAL A 1 290 ? -12.689 -11.201 19.091 1.00 94.31 290 VAL A CA 1
ATOM 2336 C C . VAL A 1 290 ? -14.171 -11.052 18.782 1.00 94.31 290 VAL A C 1
ATOM 2338 O O . VAL A 1 290 ? -14.637 -11.449 17.716 1.00 94.31 290 VAL A O 1
ATOM 2341 N N . LEU A 1 291 ? -14.904 -10.419 19.697 1.00 94.44 291 LEU A N 1
ATOM 2342 C CA . LEU A 1 291 ? -16.304 -10.053 19.500 1.00 94.44 291 LEU A CA 1
ATOM 2343 C C . LEU A 1 291 ? -16.430 -8.594 19.051 1.00 94.44 291 LEU A C 1
ATOM 2345 O O . LEU A 1 291 ? -15.896 -7.688 19.686 1.00 94.44 291 LEU A O 1
ATOM 2349 N N . LEU A 1 292 ? -17.183 -8.351 17.984 1.00 93.75 292 LEU A N 1
ATOM 2350 C CA . LEU A 1 292 ? -17.522 -7.024 17.482 1.00 93.75 292 LEU A CA 1
ATOM 2351 C C . LEU A 1 292 ? -19.015 -6.769 17.637 1.00 93.75 292 LEU A C 1
ATOM 2353 O O . LEU A 1 292 ? -19.827 -7.530 17.117 1.00 93.75 292 LEU A O 1
ATOM 2357 N N . VAL A 1 293 ? -19.375 -5.674 18.301 1.00 91.06 293 VAL A N 1
ATOM 2358 C CA . VAL A 1 293 ? -20.773 -5.289 18.543 1.00 91.06 293 VAL A CA 1
ATOM 2359 C C . VAL A 1 293 ? -21.052 -3.923 17.915 1.00 91.06 293 VAL A C 1
ATOM 2361 O O . VAL A 1 293 ? -20.314 -2.959 18.133 1.00 91.06 293 VAL A O 1
ATOM 2364 N N . GLY A 1 294 ? -22.115 -3.830 17.111 1.00 79.19 294 GLY A N 1
ATOM 2365 C CA . GLY A 1 294 ? -22.530 -2.563 16.492 1.00 79.19 294 GLY A CA 1
ATOM 2366 C C . GLY A 1 294 ? -21.615 -2.074 15.364 1.00 79.19 294 GLY A C 1
ATOM 2367 O O . GLY A 1 294 ? -21.559 -0.876 15.080 1.00 79.19 294 GLY A O 1
ATOM 2368 N N . GLU A 1 295 ? -20.892 -2.984 14.707 1.00 74.88 295 GLU A N 1
ATOM 2369 C CA . GLU A 1 295 ? -20.288 -2.698 13.401 1.00 74.88 295 GLU A CA 1
ATOM 2370 C C . GLU A 1 295 ? -21.407 -2.543 12.346 1.00 74.88 295 GLU A C 1
ATOM 2372 O O . GLU A 1 295 ? -22.360 -3.317 12.343 1.00 74.88 295 GLU A O 1
ATOM 2377 N N . GLY A 1 296 ? -21.308 -1.541 11.465 1.00 68.19 296 GLY A N 1
ATOM 2378 C CA . GLY A 1 296 ? -22.196 -1.347 10.317 1.00 68.19 296 GLY A CA 1
ATOM 2379 C C . GLY A 1 296 ? -21.612 -1.681 8.928 1.00 68.19 296 GLY A C 1
ATOM 2380 O O . GLY A 1 296 ? -22.343 -2.208 8.095 1.00 68.19 296 GLY A O 1
ATOM 2381 N N . GLU A 1 297 ? -20.342 -1.371 8.639 1.00 64.25 297 GLU A N 1
ATOM 2382 C CA . GLU A 1 297 ? -19.696 -1.541 7.315 1.00 64.25 297 GLU A CA 1
ATOM 2383 C C . GLU A 1 297 ? -18.697 -2.721 7.263 1.00 64.25 297 GLU A C 1
ATOM 2385 O O . GLU A 1 297 ? -18.116 -3.021 6.215 1.00 64.25 297 GLU A O 1
ATOM 2390 N N . GLY A 1 298 ? -18.458 -3.389 8.393 1.00 70.56 298 GLY A N 1
ATOM 2391 C CA . GLY A 1 298 ? -17.533 -4.515 8.532 1.00 70.56 298 GLY A CA 1
ATOM 2392 C C . GLY A 1 298 ? -16.060 -4.158 8.306 1.00 70.56 298 GLY A C 1
ATOM 2393 O O . GLY A 1 298 ? -15.267 -5.043 7.990 1.00 70.56 298 GLY A O 1
ATOM 2394 N N . LYS A 1 299 ? -15.680 -2.880 8.415 1.00 74.25 299 LYS A N 1
ATOM 2395 C CA . LYS A 1 299 ? -14.298 -2.406 8.233 1.00 74.25 299 LYS A CA 1
ATOM 2396 C C . LYS A 1 299 ? -13.395 -2.868 9.369 1.00 74.25 299 LYS A C 1
ATOM 2398 O O . LYS A 1 299 ? -12.290 -3.327 9.104 1.00 74.25 299 LYS A O 1
ATOM 2403 N N . LEU A 1 300 ? -13.866 -2.786 10.617 1.00 79.50 300 LEU A N 1
ATOM 2404 C CA . LEU A 1 300 ? -13.105 -3.281 11.769 1.00 79.50 300 LEU A CA 1
ATOM 2405 C C . LEU A 1 300 ? -12.993 -4.809 11.731 1.00 79.50 300 LEU A C 1
ATOM 2407 O O . LEU A 1 300 ? -11.930 -5.346 12.018 1.00 79.50 300 LEU A O 1
ATOM 2411 N N . ALA A 1 301 ? -14.062 -5.491 11.310 1.00 81.00 301 ALA A N 1
ATOM 2412 C CA . ALA A 1 301 ? -14.077 -6.944 11.160 1.00 81.00 301 ALA A CA 1
ATOM 2413 C C . ALA A 1 301 ? -13.030 -7.428 10.149 1.00 81.00 301 ALA A C 1
ATOM 2415 O O . ALA A 1 301 ? -12.220 -8.285 10.479 1.00 81.00 301 ALA A O 1
ATOM 2416 N N . ARG A 1 302 ? -12.994 -6.822 8.955 1.00 77.88 302 ARG A N 1
ATOM 2417 C CA . ARG A 1 302 ? -11.991 -7.125 7.922 1.00 77.88 302 ARG A CA 1
ATOM 2418 C C . ARG A 1 302 ? -10.570 -6.810 8.377 1.00 77.88 302 ARG A C 1
ATOM 2420 O O . ARG A 1 302 ? -9.679 -7.631 8.200 1.00 77.88 302 ARG A O 1
ATOM 2427 N N . LEU A 1 303 ? -10.375 -5.650 9.007 1.00 75.19 303 LEU A N 1
ATOM 2428 C CA . LEU A 1 303 ? -9.071 -5.233 9.519 1.00 75.19 303 LEU A CA 1
ATOM 2429 C C . LEU A 1 303 ? -8.510 -6.222 10.549 1.00 75.19 303 LEU A C 1
ATOM 2431 O O . LEU A 1 303 ? -7.320 -6.512 10.516 1.00 75.19 303 LEU A O 1
ATOM 2435 N N . LEU A 1 304 ? -9.354 -6.723 11.455 1.00 80.31 304 LEU A N 1
ATOM 2436 C CA . LEU A 1 304 ? -8.946 -7.668 12.494 1.00 80.31 304 LEU A CA 1
ATOM 2437 C C . LEU A 1 304 ? -8.789 -9.093 11.961 1.00 80.31 304 LEU A C 1
ATOM 2439 O O . LEU A 1 304 ? -7.837 -9.754 12.345 1.00 80.31 304 LEU A O 1
ATOM 2443 N N . ALA A 1 305 ? -9.651 -9.544 11.045 1.00 75.19 305 ALA A N 1
ATOM 2444 C CA . ALA A 1 305 ? -9.514 -10.858 10.411 1.00 75.19 305 ALA A CA 1
ATOM 2445 C C . ALA A 1 305 ? -8.234 -10.976 9.559 1.00 75.19 305 ALA A C 1
ATOM 2447 O O . ALA A 1 305 ? -7.698 -12.067 9.394 1.00 75.19 305 ALA A O 1
ATOM 2448 N N . GLY A 1 306 ? -7.723 -9.852 9.036 1.00 68.94 306 GLY A N 1
ATOM 2449 C CA . GLY A 1 306 ? -6.428 -9.791 8.352 1.00 68.94 306 GLY A CA 1
ATOM 2450 C C . GLY A 1 306 ? -5.209 -9.875 9.284 1.00 68.94 306 GLY A C 1
ATOM 2451 O O . GLY A 1 306 ? -4.092 -10.080 8.809 1.00 68.94 306 GLY A O 1
ATOM 2452 N N . LEU A 1 307 ? -5.388 -9.728 10.604 1.00 69.06 307 LEU A N 1
ATOM 2453 C CA . LEU A 1 307 ? -4.339 -10.013 11.584 1.00 69.06 307 LEU A CA 1
ATOM 2454 C C . LEU A 1 307 ? -4.289 -11.536 11.772 1.00 69.06 307 LEU A C 1
ATOM 2456 O O . LEU A 1 307 ? -5.295 -12.155 12.104 1.00 69.06 307 LEU A O 1
ATOM 2460 N N . ALA A 1 308 ? -3.133 -12.144 11.493 1.00 55.84 308 ALA A N 1
ATOM 2461 C CA . ALA A 1 308 ? -2.972 -13.598 11.431 1.00 55.84 308 ALA A CA 1
ATOM 2462 C C . ALA A 1 308 ? -3.653 -14.342 12.603 1.00 55.84 308 ALA A C 1
ATOM 2464 O O . ALA A 1 308 ? -3.370 -14.060 13.769 1.00 55.84 308 ALA A O 1
ATOM 2465 N N . GLU A 1 309 ? -4.498 -15.321 12.256 1.00 69.12 309 GLU A N 1
ATOM 2466 C CA . GLU A 1 309 ? -5.155 -16.272 13.170 1.00 69.12 309 GLU A CA 1
ATOM 2467 C C . GLU A 1 309 ? -6.187 -15.671 14.147 1.00 69.12 309 GLU A C 1
ATOM 2469 O O . GLU A 1 309 ? -6.480 -16.278 15.170 1.00 69.12 309 GLU A O 1
ATOM 2474 N N . THR A 1 310 ? -6.765 -14.496 13.882 1.00 80.62 310 THR A N 1
ATOM 2475 C CA . THR A 1 310 ? -7.861 -13.955 14.713 1.00 80.62 310 THR A CA 1
ATOM 2476 C C . THR A 1 310 ? -9.236 -14.468 14.263 1.00 80.62 310 THR A C 1
ATOM 2478 O O . THR A 1 310 ? -9.646 -14.251 13.124 1.00 80.62 310 THR A O 1
ATOM 2481 N N . GLU A 1 311 ? -9.992 -15.083 15.179 1.00 87.25 311 GLU A N 1
ATOM 2482 C CA . GLU A 1 311 ? -11.397 -15.458 14.963 1.00 87.25 311 GLU A CA 1
ATOM 2483 C C . GLU A 1 311 ? -12.307 -14.270 15.298 1.00 87.25 311 GLU A C 1
ATOM 2485 O O . GLU A 1 311 ? -12.420 -13.865 16.459 1.00 87.25 311 GLU A O 1
ATOM 2490 N N . VAL A 1 312 ? -12.985 -13.703 14.297 1.00 88.81 312 VAL A N 1
ATOM 2491 C CA . VAL A 1 312 ? -13.851 -12.531 14.489 1.00 88.81 312 VAL A CA 1
ATOM 2492 C C . VAL 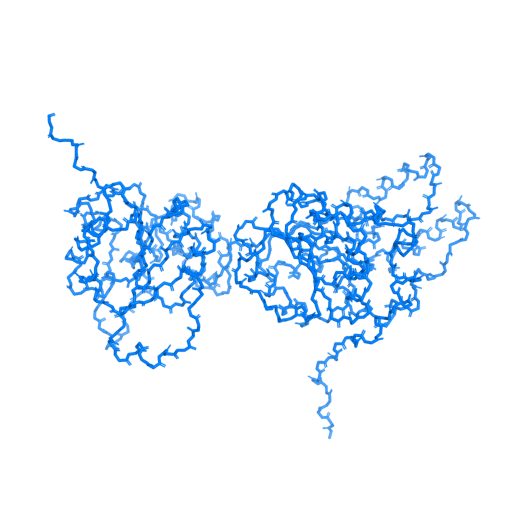A 1 312 ? -15.317 -12.946 14.487 1.00 88.81 312 VAL A C 1
ATOM 2494 O O . VAL A 1 312 ? -15.844 -13.410 13.481 1.00 88.81 312 VAL A O 1
ATOM 2497 N N . THR A 1 313 ? -16.018 -12.707 15.593 1.00 90.56 313 THR A N 1
ATOM 2498 C CA . THR A 1 313 ? -17.483 -12.794 15.657 1.00 90.56 313 THR A CA 1
ATOM 2499 C C . THR A 1 313 ? -18.074 -11.393 15.603 1.00 90.56 313 THR A C 1
ATOM 2501 O O . THR A 1 313 ? -17.748 -10.552 16.432 1.00 90.56 313 THR A O 1
ATOM 2504 N N . TRP A 1 314 ? -18.955 -11.118 14.647 1.00 89.88 314 TRP A N 1
ATOM 2505 C CA . TRP A 1 314 ? -19.638 -9.837 14.490 1.00 89.88 314 TRP A CA 1
ATOM 2506 C C . TRP A 1 314 ? -21.132 -9.985 14.781 1.00 89.88 314 TRP A C 1
ATOM 2508 O O . TRP A 1 314 ? -21.856 -10.664 14.056 1.00 89.88 314 TRP A O 1
ATOM 2518 N N . VAL A 1 315 ? -21.581 -9.302 15.835 1.00 87.44 315 VAL A N 1
ATOM 2519 C CA . VAL A 1 315 ? -22.988 -9.171 16.211 1.00 87.44 315 VAL A CA 1
ATOM 2520 C C . VAL A 1 315 ? -23.617 -7.944 15.548 1.00 87.44 315 VAL A C 1
ATOM 2522 O O . VAL A 1 315 ? -23.213 -6.803 15.810 1.00 87.44 315 VAL A O 1
ATOM 2525 N N . ASP A 1 316 ? -24.617 -8.184 14.699 1.00 78.56 316 ASP A N 1
ATOM 2526 C CA . ASP A 1 316 ? -25.486 -7.147 14.141 1.00 78.56 316 ASP A CA 1
ATOM 2527 C C . ASP A 1 316 ? -26.631 -6.856 15.121 1.00 78.56 316 ASP A C 1
ATOM 2529 O O . ASP A 1 316 ? -27.342 -7.761 15.561 1.00 78.56 316 ASP A O 1
ATOM 2533 N N . THR A 1 317 ? -26.779 -5.580 15.476 1.00 71.06 317 THR A N 1
ATOM 2534 C CA . THR A 1 317 ? -27.747 -5.087 16.464 1.00 71.06 317 THR A CA 1
ATOM 2535 C C . THR A 1 317 ? -29.007 -4.498 15.817 1.00 71.06 317 THR A C 1
ATOM 2537 O O . THR A 1 317 ? -29.898 -4.023 16.522 1.00 71.06 317 THR A O 1
ATOM 2540 N N . ALA A 1 318 ? -29.111 -4.502 14.480 1.00 58.16 318 ALA A N 1
ATOM 2541 C CA . ALA A 1 318 ? -30.334 -4.119 13.780 1.00 58.16 318 ALA A CA 1
ATOM 2542 C C . ALA A 1 318 ? -31.396 -5.231 13.874 1.00 58.16 318 ALA A C 1
ATOM 2544 O O . ALA A 1 318 ? -31.084 -6.413 13.750 1.00 58.16 318 ALA A O 1
ATOM 2545 N N . ALA A 1 319 ? -32.663 -4.843 14.084 1.00 46.47 319 ALA A N 1
ATOM 2546 C CA . ALA A 1 319 ? -33.800 -5.750 14.256 1.00 46.47 319 ALA A CA 1
ATOM 2547 C C . ALA A 1 319 ? -33.793 -6.907 13.237 1.00 46.47 319 ALA A C 1
ATOM 2549 O O . ALA A 1 319 ? -33.570 -6.680 12.046 1.00 46.47 319 ALA A O 1
ATOM 2550 N N . ARG A 1 320 ? -34.087 -8.123 13.727 1.00 42.44 320 ARG A N 1
ATOM 2551 C CA . ARG A 1 320 ? -34.040 -9.433 13.039 1.00 42.44 320 ARG A CA 1
ATOM 2552 C C . ARG A 1 320 ? -34.399 -9.433 11.534 1.00 42.44 320 ARG A C 1
ATOM 2554 O O . ARG A 1 320 ? -33.803 -10.197 10.790 1.00 42.44 320 ARG A O 1
ATOM 2561 N N . GLY A 1 321 ? -35.293 -8.559 11.059 1.00 37.59 321 GLY A N 1
ATOM 2562 C CA . GLY A 1 321 ? -35.727 -8.477 9.652 1.00 37.59 321 GLY A CA 1
ATOM 2563 C C . GLY A 1 321 ? -34.813 -7.732 8.657 1.00 37.59 321 GLY A C 1
ATOM 2564 O O . GLY A 1 321 ? -35.078 -7.769 7.455 1.00 37.59 321 GLY A O 1
ATOM 2565 N N . ALA A 1 322 ? -33.755 -7.038 9.099 1.00 40.16 322 ALA A N 1
ATOM 2566 C CA . ALA A 1 322 ? -32.767 -6.425 8.191 1.00 40.16 322 ALA A CA 1
ATOM 2567 C C . ALA A 1 322 ? -31.613 -7.379 7.825 1.00 40.16 322 ALA A C 1
ATOM 2569 O O . ALA A 1 322 ? -30.965 -7.194 6.791 1.00 40.16 322 ALA A O 1
ATOM 2570 N N . VAL A 1 323 ? -31.390 -8.403 8.656 1.00 43.12 323 VAL A N 1
ATOM 2571 C CA . VAL A 1 323 ? -30.343 -9.423 8.492 1.00 43.12 323 VAL A CA 1
ATOM 2572 C C . VAL A 1 323 ? -30.641 -10.321 7.285 1.00 43.12 323 VAL A C 1
ATOM 2574 O O . VAL A 1 323 ? -29.739 -10.600 6.503 1.00 43.12 323 VAL A O 1
ATOM 2577 N N . GLU A 1 324 ? -31.912 -10.668 7.054 1.00 39.25 324 GLU A N 1
ATOM 2578 C CA . GLU A 1 324 ? -32.342 -11.452 5.883 1.00 39.25 324 GLU A CA 1
ATOM 2579 C C . GLU A 1 324 ? -32.278 -10.654 4.569 1.00 39.25 324 GLU A C 1
ATOM 2581 O O . GLU A 1 324 ? -31.881 -11.188 3.537 1.00 39.25 324 GLU A O 1
ATOM 2586 N N . ARG A 1 325 ? -32.582 -9.346 4.587 1.00 41.09 325 ARG A N 1
ATOM 2587 C CA . ARG A 1 325 ? -32.513 -8.487 3.383 1.00 41.09 325 ARG A CA 1
ATOM 2588 C C . ARG A 1 325 ? -31.093 -8.092 2.968 1.00 41.09 325 ARG A C 1
ATOM 2590 O O . ARG A 1 325 ? -30.892 -7.690 1.827 1.00 41.09 325 ARG A O 1
ATOM 2597 N N . ARG A 1 326 ? -30.115 -8.195 3.873 1.00 44.03 326 ARG A N 1
ATOM 2598 C CA . ARG A 1 326 ? -28.675 -8.050 3.576 1.00 44.03 326 ARG A CA 1
ATOM 2599 C C . ARG A 1 326 ? -27.983 -9.403 3.356 1.00 44.03 326 ARG A C 1
ATOM 2601 O O . ARG A 1 326 ? -26.755 -9.476 3.438 1.00 44.03 326 ARG A O 1
ATOM 2608 N N . GLY A 1 327 ? -28.761 -10.456 3.098 1.00 37.56 327 GLY A N 1
ATOM 2609 C CA . GLY A 1 327 ? -28.252 -11.762 2.702 1.00 37.56 327 GLY A CA 1
ATOM 2610 C C . GLY A 1 327 ? -27.391 -11.683 1.436 1.00 37.56 327 GLY A C 1
ATOM 2611 O O . GLY A 1 327 ? -27.693 -10.929 0.514 1.00 37.56 327 GLY A O 1
ATOM 2612 N N . ASN A 1 328 ? -26.332 -12.495 1.418 1.00 36.47 328 ASN A N 1
ATOM 2613 C CA . ASN A 1 328 ? -25.415 -12.762 0.300 1.00 36.47 328 ASN A CA 1
ATOM 2614 C C . ASN A 1 328 ? -24.303 -11.749 -0.022 1.00 36.47 328 ASN A C 1
ATOM 2616 O O . ASN A 1 328 ? -23.902 -11.618 -1.174 1.00 36.47 328 ASN A O 1
ATOM 2620 N N . LEU A 1 329 ? -23.679 -11.132 0.984 1.00 40.94 329 LEU A N 1
ATOM 2621 C CA . LEU A 1 329 ? -22.260 -10.770 0.845 1.00 40.94 329 LEU A CA 1
ATOM 2622 C C . LEU A 1 329 ? -21.427 -11.896 1.455 1.00 40.94 329 LEU A C 1
ATOM 2624 O O . LEU A 1 329 ? -21.554 -12.150 2.653 1.00 40.94 329 LEU A O 1
ATOM 2628 N N . ALA A 1 330 ? -20.609 -12.568 0.640 1.00 42.53 330 ALA A N 1
ATOM 2629 C CA . ALA A 1 330 ? -19.690 -13.610 1.089 1.00 42.53 330 ALA A CA 1
ATOM 2630 C C . ALA A 1 330 ? -18.944 -13.140 2.349 1.00 42.53 330 ALA A C 1
ATOM 2632 O O . ALA A 1 330 ? -18.240 -12.129 2.326 1.00 42.53 330 ALA A O 1
ATOM 2633 N N . THR A 1 331 ? -19.143 -13.826 3.475 1.00 53.53 331 THR A N 1
ATOM 2634 C CA . THR A 1 331 ? -18.368 -13.573 4.691 1.00 53.53 331 THR A CA 1
ATOM 2635 C C . THR A 1 331 ? -16.933 -14.027 4.434 1.00 53.53 331 THR A C 1
ATOM 2637 O O . THR A 1 331 ? -16.730 -15.208 4.149 1.00 53.53 331 THR A O 1
ATOM 2640 N N . PRO A 1 332 ? -15.934 -13.126 4.503 1.00 56.22 332 PRO A N 1
ATOM 2641 C CA . PRO A 1 332 ? -14.534 -13.507 4.350 1.00 56.22 332 PRO A CA 1
ATOM 2642 C C . PRO A 1 332 ? -14.153 -14.608 5.350 1.00 56.22 332 PRO A C 1
ATOM 2644 O O . PRO A 1 332 ? -14.706 -14.659 6.453 1.00 56.22 332 PRO A O 1
ATOM 2647 N N . ARG A 1 333 ? -13.197 -15.475 4.986 1.00 61.34 333 ARG A N 1
ATOM 2648 C CA . ARG A 1 333 ? -12.668 -16.509 5.896 1.00 61.34 333 ARG A CA 1
ATOM 2649 C C . ARG A 1 333 ? -12.263 -15.876 7.238 1.00 61.34 333 ARG A C 1
ATOM 2651 O O . ARG A 1 333 ? -11.585 -14.855 7.251 1.00 61.34 333 ARG A O 1
ATOM 2658 N N . GLY A 1 334 ? -12.686 -16.487 8.347 1.00 68.12 334 GLY A N 1
ATOM 2659 C CA . GLY A 1 334 ? -12.373 -16.026 9.708 1.00 68.12 334 GLY A CA 1
ATOM 2660 C C . GLY A 1 334 ? -13.368 -15.034 10.330 1.00 68.12 334 GLY A C 1
ATOM 2661 O O . GLY A 1 334 ? -13.147 -14.606 11.461 1.00 68.12 334 GLY A O 1
ATOM 2662 N N . ILE A 1 335 ? -14.464 -14.677 9.639 1.00 82.19 335 ILE A N 1
ATOM 2663 C CA . ILE A 1 335 ? -15.518 -13.797 10.176 1.00 82.19 335 ILE A CA 1
ATOM 2664 C C . ILE A 1 335 ? -16.858 -14.538 10.273 1.00 82.19 335 ILE A C 1
ATOM 2666 O O . ILE A 1 335 ? -17.470 -14.863 9.257 1.00 82.19 335 ILE A O 1
ATOM 2670 N N . THR A 1 336 ? -17.369 -14.697 11.493 1.00 85.00 336 THR A N 1
ATOM 2671 C CA . THR A 1 336 ? -18.714 -15.217 11.781 1.00 85.00 336 THR A CA 1
ATOM 2672 C C . THR A 1 336 ? -19.665 -14.057 12.052 1.00 85.00 336 THR A C 1
ATOM 2674 O O . THR A 1 336 ? -19.379 -13.220 12.906 1.00 85.00 336 THR A O 1
ATOM 2677 N N . ARG A 1 337 ? -20.811 -13.985 11.363 1.00 85.62 337 ARG A N 1
ATOM 2678 C CA . ARG A 1 337 ? -21.854 -12.979 11.639 1.00 85.62 337 ARG A CA 1
ATOM 2679 C C . ARG A 1 337 ? -23.047 -13.595 12.359 1.00 85.62 337 ARG A C 1
ATOM 2681 O O . ARG A 1 337 ? -23.484 -14.682 11.997 1.00 85.62 337 ARG A O 1
ATOM 2688 N N . LEU A 1 338 ? -23.592 -12.874 13.334 1.00 84.44 338 LEU A N 1
ATOM 2689 C CA . LEU A 1 338 ? -24.745 -13.290 14.130 1.00 84.44 338 LEU A CA 1
ATOM 2690 C C . LEU A 1 338 ? -25.673 -12.096 14.390 1.00 84.44 338 LEU A C 1
ATOM 2692 O O . LEU A 1 338 ? -25.205 -11.008 14.706 1.00 84.44 338 LEU A O 1
ATOM 2696 N N . GLY A 1 339 ? -26.987 -12.293 14.309 1.00 83.25 339 GLY A N 1
ATOM 2697 C CA . GLY A 1 339 ? -27.953 -11.327 14.841 1.00 83.25 339 GLY A CA 1
ATOM 2698 C C . GLY A 1 339 ? -28.239 -11.623 16.313 1.00 83.25 339 GLY A C 1
ATOM 2699 O O . GLY A 1 339 ? -28.719 -12.713 16.624 1.00 83.25 339 GLY A O 1
ATOM 2700 N N . ALA A 1 340 ? -27.961 -10.681 17.215 1.00 84.56 340 ALA A N 1
ATOM 2701 C CA . ALA A 1 340 ? -28.246 -10.830 18.644 1.00 84.56 340 ALA A CA 1
ATOM 2702 C C . ALA A 1 340 ? -28.479 -9.472 19.320 1.00 84.56 340 ALA A C 1
ATOM 2704 O O . ALA A 1 340 ? -28.021 -8.433 18.841 1.00 84.56 340 ALA A O 1
ATOM 2705 N N . ASP A 1 341 ? -29.187 -9.494 20.449 1.00 87.06 341 ASP A N 1
ATOM 2706 C CA . ASP A 1 341 ? -29.301 -8.324 21.315 1.00 87.06 341 ASP A CA 1
ATOM 2707 C C . ASP A 1 341 ? -27.928 -8.057 21.961 1.00 87.06 341 ASP A C 1
ATOM 2709 O O . ASP A 1 341 ? -27.332 -8.984 22.513 1.00 87.06 341 ASP A O 1
ATOM 2713 N N . PRO A 1 342 ? -27.385 -6.828 21.914 1.00 88.44 342 PRO A N 1
ATOM 2714 C CA . PRO A 1 342 ? -26.115 -6.521 22.567 1.00 88.44 342 PRO A CA 1
ATOM 2715 C C . PRO A 1 342 ? -26.111 -6.754 24.087 1.00 88.44 342 PRO A C 1
ATOM 2717 O O . PRO A 1 342 ? -25.020 -6.876 24.647 1.00 88.44 342 PRO A O 1
ATOM 2720 N N . ALA A 1 343 ? -27.279 -6.804 24.735 1.00 89.62 343 ALA A N 1
ATOM 2721 C CA . ALA A 1 343 ? -27.440 -7.134 26.149 1.00 89.62 343 ALA A CA 1
ATOM 2722 C C . ALA A 1 343 ? -27.621 -8.640 26.415 1.00 89.62 343 ALA A C 1
ATOM 2724 O O . ALA A 1 343 ? -27.546 -9.058 27.568 1.00 89.62 343 ALA A O 1
ATOM 2725 N N . VAL A 1 344 ? -27.843 -9.458 25.377 1.00 91.06 344 VAL A N 1
ATOM 2726 C CA . VAL A 1 344 ? -28.005 -10.916 25.490 1.00 91.06 344 VAL A CA 1
ATOM 2727 C C . VAL A 1 344 ? -27.379 -11.603 24.274 1.00 91.06 344 VAL A C 1
ATOM 2729 O O . VAL A 1 344 ? -28.017 -11.801 23.236 1.00 91.06 344 VAL A O 1
ATOM 2732 N N . ILE A 1 345 ? -26.112 -11.994 24.405 1.00 90.81 345 ILE A N 1
ATOM 2733 C CA . ILE A 1 345 ? -25.320 -12.582 23.323 1.00 90.81 345 ILE A CA 1
ATOM 2734 C C . ILE A 1 345 ? -25.122 -14.084 23.610 1.00 90.81 345 ILE A C 1
ATOM 2736 O O . ILE A 1 345 ? -24.596 -14.441 24.669 1.00 90.81 345 ILE A O 1
ATOM 2740 N N . PRO A 1 346 ? -25.508 -14.994 22.691 1.00 91.62 346 PRO A N 1
ATOM 2741 C CA . PRO A 1 346 ? -25.620 -16.433 22.957 1.00 91.62 346 PRO A CA 1
ATOM 2742 C C . PRO A 1 346 ? -24.264 -17.157 22.905 1.00 91.62 346 PRO A C 1
ATOM 2744 O O . PRO A 1 346 ? -24.059 -18.088 22.133 1.00 91.62 346 PRO A O 1
ATOM 2747 N N . PHE A 1 347 ? -23.324 -16.721 23.739 1.00 93.62 347 PHE A N 1
ATOM 2748 C CA . PHE A 1 347 ? -22.028 -17.357 23.947 1.00 93.62 347 PHE A CA 1
ATOM 2749 C C . PHE A 1 347 ? -21.790 -17.616 25.441 1.00 93.62 347 PHE A C 1
ATOM 2751 O O . PHE A 1 347 ? -22.303 -16.867 26.283 1.00 93.62 347 PHE A O 1
ATOM 2758 N N . PRO A 1 348 ? -21.006 -18.649 25.803 1.00 94.25 348 PRO A N 1
ATOM 2759 C CA . PRO A 1 348 ? -20.631 -18.917 27.190 1.00 94.25 348 PRO A CA 1
ATOM 2760 C C . PRO A 1 348 ? -19.881 -17.749 27.845 1.00 94.25 348 PRO A C 1
ATOM 2762 O O . PRO A 1 348 ? -19.309 -16.887 27.174 1.00 94.25 348 PRO A O 1
ATOM 2765 N N . ALA A 1 349 ? -19.866 -17.723 29.178 1.00 94.81 349 ALA A N 1
ATOM 2766 C CA . ALA A 1 349 ? -19.044 -16.766 29.911 1.00 94.81 349 ALA A CA 1
ATOM 2767 C C . ALA A 1 349 ? -17.549 -17.035 29.660 1.00 94.81 349 ALA A C 1
ATOM 2769 O O . ALA A 1 349 ? -17.135 -18.189 29.577 1.00 94.81 349 ALA A O 1
ATOM 2770 N N . GLY A 1 350 ? -16.736 -15.981 29.551 1.00 95.00 350 GLY A N 1
ATOM 2771 C CA . GLY A 1 350 ? -15.294 -16.119 29.318 1.00 95.00 350 GLY A CA 1
ATOM 2772 C C . GLY A 1 350 ? -14.921 -16.723 27.959 1.00 95.00 350 GLY A C 1
ATOM 2773 O O . GLY A 1 350 ? -13.872 -17.349 27.833 1.00 95.00 350 GLY A O 1
ATOM 2774 N N . TYR A 1 351 ? -15.769 -16.573 26.942 1.00 94.69 351 TYR A N 1
ATOM 2775 C CA . TYR A 1 351 ? -15.515 -17.136 25.618 1.00 94.69 351 TYR A CA 1
ATOM 2776 C C . TYR A 1 351 ? -14.531 -16.299 24.782 1.00 94.69 351 TYR A C 1
ATOM 2778 O O . TYR A 1 351 ? -13.729 -16.862 24.035 1.00 94.69 351 TYR A O 1
ATOM 2786 N N . PHE A 1 352 ? -14.563 -14.969 24.923 1.00 95.56 352 PHE A N 1
ATOM 2787 C CA . PHE A 1 352 ? -13.785 -14.039 24.097 1.00 95.56 352 PHE A CA 1
ATOM 2788 C C . PHE A 1 352 ? -12.560 -13.478 24.826 1.00 95.56 352 PHE A C 1
ATOM 2790 O O . PHE A 1 352 ? -12.603 -13.187 26.024 1.00 95.56 352 PHE A O 1
ATOM 2797 N N . ASP A 1 353 ? -11.477 -13.277 24.077 1.00 94.56 353 ASP A N 1
ATOM 2798 C CA . ASP A 1 353 ? -10.243 -12.643 24.554 1.00 94.56 353 ASP A CA 1
ATOM 2799 C C . ASP A 1 353 ? -10.330 -11.115 24.463 1.00 94.56 353 ASP A C 1
ATOM 2801 O O . ASP A 1 353 ? -9.771 -10.393 25.294 1.00 94.56 353 ASP A O 1
ATOM 2805 N N . ALA A 1 354 ? -11.056 -10.608 23.463 1.00 95.31 354 ALA A N 1
ATOM 2806 C CA . ALA A 1 354 ? -11.268 -9.181 23.289 1.00 95.31 354 ALA A CA 1
ATOM 2807 C C . ALA A 1 354 ? -12.657 -8.858 22.722 1.00 95.31 354 ALA A C 1
ATOM 2809 O O . ALA A 1 354 ? -13.269 -9.657 22.012 1.00 95.31 354 ALA A O 1
ATOM 2810 N N . LEU A 1 355 ? -13.149 -7.659 23.028 1.00 96.06 355 LEU A N 1
ATOM 2811 C CA . LEU A 1 355 ? -14.438 -7.150 22.577 1.00 96.06 355 LEU A CA 1
ATOM 2812 C C . LEU A 1 355 ? -14.280 -5.707 22.109 1.00 96.06 355 LEU A C 1
ATOM 2814 O O . LEU A 1 355 ? -13.738 -4.874 22.838 1.00 96.06 355 LEU A O 1
ATOM 2818 N N . ALA A 1 356 ? -14.788 -5.397 20.916 1.00 95.25 356 ALA A N 1
ATOM 2819 C CA . ALA A 1 356 ? -14.898 -4.028 20.437 1.00 95.25 356 ALA A CA 1
ATOM 2820 C C . ALA A 1 356 ? -16.353 -3.640 20.140 1.00 95.25 356 ALA A C 1
ATOM 2822 O O . ALA A 1 356 ? -17.027 -4.292 19.345 1.00 95.25 356 ALA A O 1
ATOM 2823 N N . ALA A 1 357 ? -16.829 -2.547 20.738 1.00 93.94 357 ALA A N 1
ATOM 2824 C CA . ALA A 1 357 ? -18.192 -2.053 20.545 1.00 93.94 357 ALA A CA 1
ATOM 2825 C C . ALA A 1 357 ? -18.203 -0.648 19.927 1.00 93.94 357 ALA A C 1
ATOM 2827 O O . ALA A 1 357 ? -17.531 0.262 20.416 1.00 93.94 357 ALA A O 1
ATOM 2828 N N . GLN A 1 358 ? -18.985 -0.438 18.866 1.00 90.88 358 GLN A N 1
ATOM 2829 C CA . GLN A 1 358 ? -19.138 0.872 18.222 1.00 90.88 358 GLN A CA 1
ATOM 2830 C C . GLN A 1 358 ? -20.560 1.398 18.389 1.00 90.88 358 GLN A C 1
ATOM 2832 O O . GLN A 1 358 ? -21.507 0.783 17.912 1.00 90.88 358 GLN A O 1
ATOM 2837 N N . PHE A 1 359 ? -20.711 2.539 19.072 1.00 89.38 359 PHE A N 1
ATOM 2838 C CA . PHE A 1 359 ? -21.974 3.272 19.252 1.00 89.38 359 PHE A CA 1
ATOM 2839 C C . PHE A 1 359 ? -23.178 2.378 19.585 1.00 89.38 359 PHE A C 1
ATOM 2841 O O . PHE A 1 359 ? -24.297 2.621 19.130 1.00 89.38 359 PHE A O 1
ATOM 2848 N N . THR A 1 360 ? -22.945 1.317 20.356 1.00 89.00 360 THR A N 1
ATOM 2849 C CA . THR A 1 360 ? -24.002 0.392 20.772 1.00 89.00 360 THR A CA 1
ATOM 2850 C C . THR A 1 360 ? -24.688 0.916 22.032 1.00 89.00 360 THR A C 1
ATOM 2852 O O . THR A 1 360 ? -25.908 1.035 22.057 1.00 89.00 360 THR A O 1
ATOM 2855 N N . LEU A 1 361 ? -23.910 1.360 23.029 1.00 91.00 361 LEU A N 1
ATOM 2856 C CA . LEU A 1 361 ? -24.434 1.934 24.282 1.00 91.00 361 LEU A CA 1
ATOM 2857 C C . LEU A 1 361 ? -25.286 3.187 24.054 1.00 91.00 361 LEU A C 1
ATOM 2859 O O . LEU A 1 361 ? -26.284 3.417 24.724 1.00 91.00 361 LEU A O 1
ATOM 2863 N N . ASP A 1 362 ? -24.920 3.953 23.037 1.00 88.06 362 ASP A N 1
ATOM 2864 C CA . ASP A 1 362 ? -25.652 5.063 22.433 1.00 88.06 362 ASP A CA 1
ATOM 2865 C C . ASP A 1 362 ? -27.153 4.815 22.175 1.00 88.06 362 ASP A C 1
ATOM 2867 O O . ASP A 1 362 ? -27.911 5.783 22.072 1.00 88.06 362 ASP A O 1
ATOM 2871 N N . ARG A 1 363 ? -27.559 3.551 21.992 1.00 85.31 363 ARG A N 1
ATOM 2872 C CA . ARG A 1 363 ? -28.939 3.113 21.728 1.00 85.31 363 ARG A CA 1
ATOM 2873 C C . ARG A 1 363 ? -29.425 2.028 22.697 1.00 85.31 363 ARG A C 1
ATOM 2875 O O . ARG A 1 363 ? -30.529 1.527 22.515 1.00 85.31 363 ARG A O 1
ATOM 2882 N N . ALA A 1 364 ? -28.609 1.635 23.672 1.00 86.38 364 ALA A N 1
ATOM 2883 C CA . ALA A 1 364 ? -28.968 0.583 24.614 1.00 86.38 364 ALA A CA 1
ATOM 2884 C C . ALA A 1 364 ? -30.103 1.055 25.536 1.00 86.38 364 ALA A C 1
ATOM 2886 O O . ALA A 1 364 ? -30.027 2.154 26.087 1.00 86.38 364 ALA A O 1
ATOM 2887 N N . GLY A 1 365 ? -31.135 0.223 25.702 1.00 86.31 365 GLY A N 1
ATOM 2888 C CA . GLY A 1 365 ? -32.198 0.468 26.683 1.00 86.31 365 GLY A CA 1
ATOM 2889 C C . GLY A 1 365 ? -31.695 0.310 28.120 1.00 86.31 365 GLY A C 1
ATOM 2890 O O . GLY A 1 365 ? -32.002 1.136 28.969 1.00 86.31 365 GLY A O 1
ATOM 2891 N N . ASP A 1 366 ? -30.851 -0.699 28.355 1.00 90.44 366 ASP A N 1
ATOM 2892 C CA . ASP A 1 366 ? -30.143 -0.929 29.616 1.00 90.44 366 ASP A CA 1
ATOM 2893 C C . ASP A 1 366 ? -28.627 -0.891 29.373 1.00 90.44 366 ASP A C 1
ATOM 2895 O O . ASP A 1 366 ? -28.018 -1.857 28.904 1.00 90.44 366 ASP A O 1
ATOM 2899 N N . VAL A 1 367 ? -28.012 0.264 29.643 1.00 93.88 367 VAL A N 1
ATOM 2900 C CA . VAL A 1 367 ? -26.571 0.475 29.443 1.00 93.88 367 VAL A CA 1
ATOM 2901 C C . VAL A 1 367 ? -25.751 -0.408 30.383 1.00 93.88 367 VAL A C 1
ATOM 2903 O O . VAL A 1 367 ? -24.776 -1.016 29.943 1.00 93.88 367 VAL A O 1
ATOM 2906 N N . GLU A 1 368 ? -26.130 -0.495 31.658 1.00 94.38 368 GLU A N 1
ATOM 2907 C CA . GLU A 1 368 ? -25.373 -1.256 32.653 1.00 94.38 368 GLU A CA 1
ATOM 2908 C C . GLU A 1 368 ? -25.497 -2.757 32.414 1.00 94.38 368 GLU A C 1
ATOM 2910 O O . GLU A 1 368 ? -24.479 -3.449 32.410 1.00 94.38 368 GLU A O 1
ATOM 2915 N N . GLY A 1 369 ? -26.704 -3.255 32.131 1.00 94.69 369 GLY A N 1
ATOM 2916 C CA . GLY A 1 369 ? -26.923 -4.649 31.751 1.00 94.69 369 GLY A CA 1
ATOM 2917 C C . GLY A 1 369 ? -26.164 -5.033 30.484 1.00 94.69 369 GLY A C 1
ATOM 2918 O O . GLY A 1 369 ? -25.538 -6.090 30.444 1.00 94.69 369 GLY A O 1
ATOM 2919 N N . THR A 1 370 ? -26.104 -4.139 29.491 1.00 95.50 370 THR A N 1
ATOM 2920 C CA . THR A 1 370 ? -25.300 -4.354 28.276 1.00 95.50 370 THR A CA 1
ATOM 2921 C C . THR A 1 370 ? -23.809 -4.493 28.600 1.00 95.50 370 THR A C 1
ATOM 2923 O O . THR A 1 370 ? -23.145 -5.415 28.131 1.00 95.50 370 THR A O 1
ATOM 2926 N N . VAL A 1 371 ? -23.254 -3.604 29.431 1.00 96.75 371 VAL A N 1
ATOM 2927 C CA . VAL A 1 371 ? -21.832 -3.674 29.813 1.00 96.75 371 VAL A CA 1
ATOM 2928 C C . VAL A 1 371 ? -21.552 -4.887 30.708 1.00 96.75 371 VAL A C 1
ATOM 2930 O O . VAL A 1 371 ? -20.498 -5.511 30.577 1.00 96.75 371 VAL A O 1
ATOM 2933 N N . ARG A 1 372 ? -22.498 -5.272 31.572 1.00 96.56 372 ARG A N 1
ATOM 2934 C CA . ARG A 1 372 ? -22.425 -6.490 32.390 1.00 96.56 372 ARG A CA 1
ATOM 2935 C C . ARG A 1 372 ? -22.389 -7.745 31.526 1.00 96.56 372 ARG A C 1
ATOM 2937 O O . ARG A 1 372 ? -21.594 -8.646 31.789 1.00 96.56 372 ARG A O 1
ATOM 2944 N N . GLU A 1 373 ? -23.195 -7.791 30.472 1.00 96.50 373 GLU A N 1
ATOM 2945 C CA . GLU A 1 373 ? -23.168 -8.884 29.503 1.00 96.50 373 GLU A CA 1
ATOM 2946 C C . GLU A 1 373 ? -21.806 -8.969 28.803 1.00 96.50 373 GLU A C 1
ATOM 2948 O O . GLU A 1 373 ? -21.202 -10.037 28.701 1.00 96.50 373 GLU A O 1
ATOM 2953 N N . TRP A 1 374 ? -21.243 -7.833 28.396 1.00 96.50 374 TRP A N 1
ATOM 2954 C CA . TRP A 1 374 ? -19.904 -7.794 27.804 1.00 96.50 374 TRP A CA 1
ATOM 2955 C C . TRP A 1 374 ? -18.822 -8.248 28.788 1.00 96.50 374 TRP A C 1
ATOM 2957 O O . TRP A 1 374 ? -17.893 -8.962 28.401 1.00 96.50 374 TRP A O 1
ATOM 2967 N N . ALA A 1 375 ? -18.963 -7.900 30.070 1.00 96.69 375 ALA A N 1
ATOM 2968 C CA . ALA A 1 375 ? -18.112 -8.421 31.131 1.00 96.69 375 ALA A CA 1
ATOM 2969 C C . ALA A 1 375 ? -18.240 -9.943 31.243 1.00 96.69 375 ALA A C 1
ATOM 2971 O O . ALA A 1 375 ? -17.221 -10.623 31.344 1.00 96.69 375 ALA A O 1
ATOM 2972 N N . ARG A 1 376 ? -19.454 -10.506 31.186 1.00 96.38 376 ARG A N 1
ATOM 2973 C CA . ARG A 1 376 ? -19.687 -11.960 31.235 1.00 96.38 376 ARG A CA 1
ATOM 2974 C C . ARG A 1 376 ? -18.943 -12.685 30.113 1.00 96.38 376 ARG A C 1
ATOM 2976 O O . ARG A 1 376 ? -18.283 -13.688 30.377 1.00 96.38 376 ARG A O 1
ATOM 2983 N N . LEU A 1 377 ? -19.014 -12.162 28.893 1.00 96.81 377 LEU A N 1
ATOM 2984 C CA . LEU A 1 377 ? -18.447 -12.766 27.682 1.00 96.81 377 LEU A CA 1
ATOM 2985 C C . LEU A 1 377 ? -16.913 -12.780 27.646 1.00 96.81 377 LEU A C 1
ATOM 2987 O O . LEU A 1 377 ? -16.324 -13.689 27.060 1.00 96.81 377 LEU A O 1
ATOM 2991 N N . LEU A 1 378 ? -16.264 -11.790 28.261 1.00 96.56 378 LEU A N 1
ATOM 2992 C CA . LEU A 1 378 ? -14.807 -11.669 28.267 1.00 96.56 378 LEU A CA 1
ATOM 2993 C C . LEU A 1 378 ? -14.146 -12.585 29.303 1.00 96.56 378 LEU A C 1
ATOM 2995 O O . LEU A 1 378 ? -14.628 -12.741 30.430 1.00 96.56 378 LEU A O 1
ATOM 2999 N N . LYS A 1 379 ? -12.994 -13.159 28.953 1.00 95.69 379 LYS A N 1
ATOM 3000 C CA . LYS A 1 379 ? -12.108 -13.839 29.914 1.00 95.69 379 LYS A CA 1
ATOM 3001 C C . LYS A 1 379 ? -11.556 -12.845 30.947 1.00 95.69 379 LYS A C 1
ATOM 3003 O O . LYS A 1 379 ? -11.434 -11.658 30.634 1.00 95.69 379 LYS A O 1
ATOM 3008 N N . PRO A 1 380 ? -11.197 -13.284 32.167 1.00 94.88 380 PRO A N 1
ATOM 3009 C CA . PRO A 1 380 ? -10.330 -12.502 33.052 1.00 94.88 380 PRO A CA 1
ATOM 3010 C C . PRO A 1 380 ? -9.085 -12.008 32.299 1.00 94.88 380 PRO A C 1
ATOM 3012 O O . PRO A 1 380 ? -8.469 -12.779 31.568 1.00 94.88 380 PRO A O 1
ATOM 3015 N N . GLY A 1 381 ? -8.745 -10.722 32.411 1.00 93.00 381 GLY A N 1
ATOM 3016 C CA . GLY A 1 381 ? -7.668 -10.109 31.621 1.00 93.00 381 GLY A CA 1
ATOM 3017 C C . GLY A 1 381 ? -8.036 -9.764 30.169 1.00 93.00 381 GLY A C 1
ATOM 3018 O O . GLY A 1 381 ? -7.238 -9.135 29.474 1.00 93.00 381 GLY A O 1
ATOM 3019 N N . GLY A 1 382 ? -9.243 -10.112 29.717 1.00 94.25 382 GLY A N 1
ATOM 3020 C CA . GLY A 1 382 ? -9.748 -9.779 28.388 1.00 94.25 382 GLY A CA 1
ATOM 3021 C C . GLY A 1 382 ? -9.944 -8.275 28.193 1.00 94.25 382 GLY A C 1
ATOM 3022 O O . GLY A 1 382 ? -10.231 -7.534 29.140 1.00 94.25 382 GLY A O 1
ATOM 3023 N N . VAL A 1 383 ? -9.778 -7.813 26.953 1.00 96.00 383 VAL A N 1
ATOM 3024 C CA . VAL A 1 383 ? -9.753 -6.381 26.616 1.00 96.00 383 VAL A CA 1
ATOM 3025 C C . VAL A 1 383 ? -11.097 -5.925 26.056 1.00 96.00 383 VAL A C 1
ATOM 3027 O O . VAL A 1 383 ? -11.610 -6.502 25.103 1.00 96.00 383 VAL A O 1
ATOM 3030 N N . LEU A 1 384 ? -11.628 -4.832 26.597 1.00 96.81 384 LEU A N 1
ATOM 3031 C CA . LEU A 1 384 ? -12.782 -4.112 26.069 1.00 96.81 384 LEU A CA 1
ATOM 3032 C C . LEU A 1 384 ? -12.322 -2.798 25.429 1.00 96.81 384 LEU A C 1
ATOM 3034 O O . LEU A 1 384 ? -11.666 -1.984 26.081 1.00 96.81 384 LEU A O 1
ATOM 3038 N N . VAL A 1 385 ? -12.708 -2.557 24.177 1.00 96.81 385 VAL A N 1
ATOM 3039 C CA . VAL A 1 385 ? -12.574 -1.253 23.513 1.00 96.81 385 VAL A CA 1
ATOM 3040 C C . VAL A 1 385 ? -13.946 -0.779 23.066 1.00 96.81 385 VAL A C 1
ATOM 3042 O O . VAL A 1 385 ? -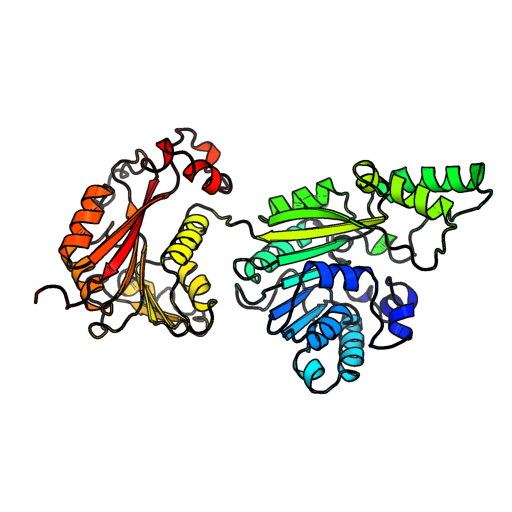14.643 -1.472 22.335 1.00 96.81 385 VAL A O 1
ATOM 3045 N N . LEU A 1 386 ? -14.346 0.425 23.456 1.00 94.44 386 LEU A N 1
ATOM 3046 C CA . LEU A 1 386 ? -15.649 0.963 23.073 1.00 94.44 386 LEU A CA 1
ATOM 3047 C C . LEU A 1 386 ? -15.545 2.373 22.502 1.00 94.44 386 LEU A C 1
ATOM 3049 O O . LEU A 1 386 ? -14.721 3.179 22.937 1.00 94.44 386 LEU A O 1
ATOM 3053 N N . ALA A 1 387 ? -16.404 2.649 21.523 1.00 93.25 387 ALA A N 1
ATOM 3054 C CA . ALA A 1 387 ? -16.622 3.967 20.951 1.00 93.25 387 ALA A CA 1
ATOM 3055 C C . ALA A 1 387 ? -18.036 4.453 21.282 1.00 93.25 387 ALA A C 1
ATOM 3057 O O . ALA A 1 387 ? -19.010 3.769 20.966 1.00 93.25 387 ALA A O 1
ATOM 3058 N N . ALA A 1 388 ? -18.149 5.638 21.879 1.00 91.75 388 ALA A N 1
ATOM 3059 C CA . ALA A 1 388 ? -19.426 6.219 22.291 1.00 91.75 388 ALA A CA 1
ATOM 3060 C C . ALA A 1 388 ? -19.514 7.712 21.950 1.00 91.75 388 ALA A C 1
ATOM 3062 O O . ALA A 1 388 ? -18.495 8.385 21.748 1.00 91.75 388 ALA A O 1
ATOM 3063 N N . ARG A 1 389 ? -20.735 8.253 21.885 1.00 88.50 389 ARG A N 1
ATOM 3064 C CA . ARG A 1 389 ? -20.938 9.700 21.707 1.00 88.50 389 ARG A CA 1
ATOM 3065 C C . ARG A 1 389 ? -20.492 10.493 22.933 1.00 88.50 389 ARG A C 1
ATOM 3067 O O . ARG A 1 389 ? -20.860 10.162 24.059 1.00 88.50 389 ARG A O 1
ATOM 3074 N N . ASN A 1 390 ? -19.750 11.577 22.690 1.00 87.88 390 ASN A N 1
ATOM 3075 C CA . ASN A 1 390 ? -19.349 12.511 23.734 1.00 87.88 390 ASN A CA 1
ATOM 3076 C C . ASN A 1 390 ? -20.449 13.553 23.987 1.00 87.88 390 ASN A C 1
ATOM 3078 O O . ASN A 1 390 ? -20.695 14.402 23.134 1.00 87.88 390 ASN A O 1
ATOM 3082 N N . ALA A 1 391 ? -21.061 13.533 25.171 1.00 85.50 391 ALA A N 1
ATOM 3083 C CA . ALA A 1 391 ? -22.048 14.525 25.606 1.00 85.50 391 ALA A CA 1
ATOM 3084 C C . ALA A 1 391 ? -21.467 15.949 25.698 1.00 85.50 391 ALA A C 1
ATOM 3086 O O . ALA A 1 391 ? -22.206 16.925 25.637 1.00 85.50 391 ALA A O 1
ATOM 3087 N N . LEU A 1 392 ? -20.142 16.079 25.827 1.00 81.31 392 LEU A N 1
ATOM 3088 C CA . LEU A 1 392 ? -19.463 17.377 25.879 1.00 81.31 392 LEU A CA 1
ATOM 3089 C C . LEU A 1 392 ? -19.274 18.021 24.492 1.00 81.31 392 LEU A C 1
ATOM 3091 O O . LEU A 1 392 ? -18.822 19.163 24.414 1.00 81.31 392 LEU A O 1
ATOM 3095 N N . PHE A 1 393 ? -19.576 17.306 23.403 1.00 79.12 393 PHE A N 1
ATOM 3096 C CA . PHE A 1 393 ? -19.442 17.809 22.037 1.00 79.12 393 PHE A CA 1
ATOM 3097 C C . PHE A 1 393 ? -20.751 18.447 21.547 1.00 79.12 393 PHE A C 1
ATOM 3099 O O . PHE A 1 393 ? -21.791 17.788 21.518 1.00 79.12 393 PHE A O 1
ATOM 3106 N N . LYS A 1 394 ? -20.688 19.712 21.114 1.00 66.50 394 LYS A N 1
ATOM 3107 C CA . LYS A 1 394 ? -21.811 20.441 20.496 1.00 66.50 394 LYS A CA 1
ATOM 3108 C C . LYS A 1 394 ? -21.824 20.145 18.990 1.00 66.50 394 LYS A C 1
ATOM 3110 O O . LYS A 1 394 ? -20.791 20.285 18.344 1.00 66.50 394 LYS A O 1
ATOM 3115 N N . GLY A 1 395 ? -22.941 19.674 18.437 1.00 61.75 395 GLY A N 1
ATOM 3116 C CA . GLY A 1 395 ? -23.028 19.163 17.055 1.00 61.75 395 GLY A CA 1
ATOM 3117 C C . GLY A 1 395 ? -23.722 17.801 16.901 1.00 61.75 395 GLY A C 1
ATOM 3118 O O . GLY A 1 395 ? -23.845 17.290 15.785 1.00 61.75 395 GLY A O 1
ATOM 3119 N N . PHE A 1 396 ? -24.145 17.183 18.008 1.00 54.72 396 PHE A N 1
ATOM 3120 C CA . PHE A 1 396 ? -25.009 15.994 18.023 1.00 54.72 396 PHE A CA 1
ATOM 3121 C C . PHE A 1 396 ? -26.452 16.322 18.427 1.00 54.72 396 PHE A C 1
ATOM 3123 O O . PHE A 1 396 ? -27.181 15.416 18.835 1.00 54.72 396 PHE A O 1
ATOM 3130 N N . GLU A 1 397 ? -26.868 17.588 18.329 1.00 62.84 397 GLU A N 1
ATOM 3131 C CA . GLU A 1 397 ? -28.227 18.001 18.664 1.00 62.84 397 GLU A CA 1
ATOM 3132 C C . GLU A 1 397 ? -29.224 17.127 17.878 1.00 62.84 397 GLU A C 1
ATOM 3134 O O . GLU A 1 397 ? -29.146 17.047 16.644 1.00 62.84 397 GLU A O 1
ATOM 3139 N N . PRO A 1 398 ? -30.111 16.386 18.569 1.00 56.62 398 PRO A N 1
ATOM 3140 C CA . PRO A 1 398 ? -31.034 15.484 17.903 1.00 56.62 398 PRO A CA 1
ATOM 3141 C C . PRO A 1 398 ? -31.957 16.290 16.989 1.00 56.62 398 PRO A C 1
ATOM 3143 O O . PRO A 1 398 ? -32.477 17.338 17.370 1.00 56.62 398 PRO A O 1
ATOM 3146 N N . ARG A 1 399 ? -32.177 15.793 15.766 1.00 54.75 399 ARG A N 1
ATOM 3147 C CA . ARG A 1 399 ? -33.190 16.382 14.884 1.00 54.75 399 ARG A CA 1
ATOM 3148 C C . ARG A 1 399 ? -34.574 16.192 15.521 1.00 54.75 399 ARG A C 1
ATOM 3150 O O . ARG A 1 399 ? -34.792 15.135 16.129 1.00 54.75 399 ARG A O 1
ATOM 3157 N N . PRO A 1 400 ? -35.509 17.144 15.356 1.00 55.97 400 PRO A N 1
ATOM 3158 C CA . PRO A 1 400 ? -36.885 16.974 15.819 1.00 55.97 400 PRO A CA 1
ATOM 3159 C C . PRO A 1 400 ? -37.458 15.622 15.361 1.00 55.97 400 PRO A C 1
ATOM 3161 O O . PRO A 1 400 ? -37.290 15.247 14.201 1.00 55.97 400 PRO A O 1
ATOM 3164 N N . GLY A 1 401 ? -38.071 14.867 16.279 1.00 56.88 401 GLY A N 1
ATOM 3165 C CA . GLY A 1 401 ? -38.659 13.547 15.998 1.00 56.88 401 GLY A CA 1
ATOM 3166 C C . GLY A 1 401 ? -37.691 12.353 16.014 1.00 56.88 401 GLY A C 1
ATOM 3167 O O . GLY A 1 401 ? -38.110 11.232 15.739 1.00 56.88 401 GLY A O 1
ATOM 3168 N N . THR A 1 402 ? -36.408 12.544 16.344 1.00 59.50 402 THR A N 1
ATOM 3169 C CA . THR A 1 402 ? -35.461 11.420 16.484 1.00 59.50 402 THR A CA 1
ATOM 3170 C C . THR A 1 402 ? -35.554 10.810 17.890 1.00 59.50 402 THR A C 1
ATOM 3172 O O . THR A 1 402 ? -35.564 11.579 18.853 1.00 59.50 402 THR A O 1
ATOM 3175 N N . PRO A 1 403 ? -35.553 9.469 18.051 1.00 60.19 403 PRO A N 1
ATOM 3176 C CA . PRO A 1 403 ? -35.550 8.843 19.371 1.00 60.19 403 PRO A CA 1
ATOM 3177 C C . PRO A 1 403 ? -34.381 9.340 20.232 1.00 60.19 403 PRO A C 1
ATOM 3179 O O . PRO A 1 403 ? -33.275 9.521 19.693 1.00 60.19 403 PRO A O 1
ATOM 3182 N N . PRO A 1 404 ? -34.595 9.537 21.547 1.00 64.12 404 PRO A N 1
ATOM 3183 C CA . PRO A 1 404 ? -33.528 9.903 22.456 1.00 64.12 404 PRO A CA 1
ATOM 3184 C C . PRO A 1 404 ? -32.454 8.824 22.424 1.00 64.12 404 PRO A C 1
ATOM 3186 O O . PRO A 1 404 ? -32.703 7.635 22.226 1.00 64.12 404 PRO A O 1
ATOM 3189 N N . ARG A 1 405 ? -31.219 9.272 22.563 1.00 78.25 405 ARG A N 1
ATOM 3190 C CA . ARG A 1 405 ? -30.050 8.422 22.473 1.00 78.25 405 ARG A CA 1
ATOM 3191 C C . ARG A 1 405 ? -29.137 8.745 23.639 1.00 78.25 405 ARG A C 1
ATOM 3193 O O . ARG A 1 405 ? -28.908 9.924 23.904 1.00 78.25 405 ARG A O 1
ATOM 3200 N N . ASN A 1 406 ? -28.541 7.724 24.240 1.00 85.06 406 ASN A N 1
ATOM 3201 C CA . ASN A 1 406 ? -27.577 7.925 25.313 1.00 85.06 406 ASN A CA 1
ATOM 3202 C C . ASN A 1 406 ? -26.361 8.700 24.787 1.00 85.06 406 ASN A C 1
ATOM 3204 O O . ASN A 1 406 ? -25.915 8.501 23.647 1.00 85.06 406 ASN A O 1
ATOM 3208 N N . ALA A 1 407 ? -25.848 9.597 25.619 1.00 81.81 407 ALA A N 1
ATOM 3209 C CA . ALA A 1 407 ? -24.611 10.328 25.404 1.00 81.81 407 ALA A CA 1
ATOM 3210 C C . ALA A 1 407 ? -23.838 10.335 26.719 1.00 81.81 407 ALA A C 1
ATOM 3212 O O . ALA A 1 407 ? -24.430 10.451 27.790 1.00 81.81 407 ALA A O 1
ATOM 3213 N N . PHE A 1 408 ? -22.518 10.214 26.637 1.00 90.44 408 PHE A N 1
ATOM 3214 C CA . PHE A 1 408 ? -21.686 9.998 27.813 1.00 90.44 408 PHE A CA 1
ATOM 3215 C C . PHE A 1 408 ? -20.633 11.087 27.928 1.00 90.44 408 PHE A C 1
ATOM 3217 O O . PHE A 1 408 ? -20.109 11.572 26.928 1.00 90.44 408 PHE A O 1
ATOM 3224 N N . THR A 1 409 ? -20.275 11.454 29.152 1.00 91.44 409 THR A N 1
ATOM 3225 C CA . THR A 1 409 ? -18.995 12.120 29.410 1.00 91.44 409 THR A CA 1
ATOM 3226 C C . THR A 1 409 ? -17.906 11.059 29.611 1.00 91.44 409 THR A C 1
ATOM 3228 O O . THR A 1 409 ? -18.220 9.951 30.064 1.00 91.44 409 THR A O 1
ATOM 3231 N N . PRO A 1 410 ? -16.620 11.373 29.354 1.00 91.06 410 PRO A N 1
ATOM 3232 C CA . PRO A 1 410 ? -15.514 10.458 29.647 1.00 91.06 410 PRO A CA 1
ATOM 3233 C C . PRO A 1 410 ? -15.521 9.918 31.087 1.00 91.06 410 PRO A C 1
ATOM 3235 O O . PRO A 1 410 ? -15.185 8.758 31.303 1.00 91.06 410 PRO A O 1
ATOM 3238 N N . ALA A 1 411 ? -15.935 10.744 32.056 1.00 91.81 411 ALA A N 1
ATOM 3239 C CA . ALA A 1 411 ? -16.048 10.356 33.459 1.00 91.81 411 ALA A CA 1
ATOM 3240 C C . ALA A 1 411 ? -17.208 9.377 33.689 1.00 91.81 411 ALA A C 1
ATOM 3242 O O . ALA A 1 411 ? -16.986 8.299 34.225 1.00 91.81 411 ALA A O 1
ATOM 3243 N N . SER A 1 412 ? -18.416 9.697 33.205 1.00 93.81 412 SER A N 1
ATOM 3244 C CA . SER A 1 412 ? -19.581 8.810 33.369 1.00 93.81 412 SER A CA 1
ATOM 3245 C C . SER A 1 412 ? -19.367 7.434 32.734 1.00 93.81 412 SER A C 1
ATOM 3247 O O . SER A 1 412 ? -19.694 6.417 33.335 1.00 93.81 412 SER A O 1
ATOM 3249 N N . LEU A 1 413 ? -18.756 7.387 31.544 1.00 94.31 413 LEU A N 1
ATOM 3250 C CA . LEU A 1 413 ? -18.512 6.137 30.831 1.00 94.31 413 LEU A CA 1
ATOM 3251 C C . LEU A 1 413 ? -17.478 5.269 31.549 1.00 94.31 413 LEU A C 1
ATOM 3253 O O . LEU A 1 413 ? -17.628 4.053 31.595 1.00 94.31 413 LEU A O 1
ATOM 3257 N N . ARG A 1 414 ? -16.454 5.899 32.140 1.00 96.19 414 ARG A N 1
ATOM 3258 C CA . ARG A 1 414 ? -15.500 5.221 33.017 1.00 96.19 414 ARG A CA 1
ATOM 3259 C C . ARG A 1 414 ? -16.220 4.594 34.210 1.00 96.19 414 ARG A C 1
ATOM 3261 O O . ARG A 1 414 ? -16.065 3.398 34.409 1.00 96.19 414 ARG A O 1
ATOM 3268 N N . THR A 1 415 ? -17.019 5.368 34.944 1.00 96.38 415 THR A N 1
ATOM 3269 C CA . THR A 1 415 ? -17.731 4.887 36.139 1.00 96.38 415 THR A CA 1
ATOM 3270 C C . THR A 1 415 ? -18.638 3.697 35.825 1.00 96.38 415 THR A C 1
ATOM 3272 O O . THR A 1 415 ? -18.579 2.693 36.526 1.00 96.38 415 THR A O 1
ATOM 3275 N N . ILE A 1 416 ? -19.415 3.769 34.738 1.00 96.25 416 ILE A N 1
ATOM 3276 C CA . ILE A 1 416 ? -20.296 2.674 34.296 1.00 96.25 416 ILE A CA 1
ATOM 3277 C C . ILE A 1 416 ? -19.491 1.400 34.016 1.00 96.25 416 ILE A C 1
ATOM 3279 O O . ILE A 1 416 ? -19.878 0.315 34.440 1.00 96.25 416 ILE A O 1
ATOM 3283 N N . VAL A 1 417 ? -18.371 1.522 33.299 1.00 96.88 417 VAL A N 1
ATOM 3284 C CA . VAL A 1 417 ? -17.535 0.373 32.925 1.00 96.88 417 VAL A CA 1
ATOM 3285 C C . VAL A 1 417 ? -16.827 -0.215 34.145 1.00 96.88 417 VAL A C 1
ATOM 3287 O O . VAL A 1 417 ? -16.824 -1.432 34.316 1.00 96.88 417 VAL A O 1
ATOM 3290 N N . GLU A 1 418 ? -16.273 0.622 35.022 1.00 96.94 418 GLU A N 1
ATOM 3291 C CA . GLU A 1 418 ? -15.593 0.176 36.245 1.00 96.94 418 GLU A CA 1
ATOM 3292 C C . GLU A 1 418 ? -16.551 -0.541 37.207 1.00 96.94 418 GLU A C 1
ATOM 3294 O O . GLU A 1 418 ? -16.194 -1.585 37.754 1.00 96.94 418 GLU A O 1
ATOM 3299 N N . ALA A 1 419 ? -17.800 -0.075 37.319 1.00 95.62 419 ALA A N 1
ATOM 3300 C CA . ALA A 1 419 ? -18.832 -0.716 38.136 1.00 95.62 419 ALA A CA 1
ATOM 3301 C C . ALA A 1 419 ? -19.159 -2.162 37.709 1.00 95.62 419 ALA A C 1
ATOM 3303 O O . ALA A 1 419 ? -19.648 -2.938 38.525 1.00 95.62 419 ALA A O 1
ATOM 3304 N N . GLN A 1 420 ? -18.867 -2.553 36.461 1.00 96.56 420 GLN A N 1
ATOM 3305 C CA . GLN A 1 420 ? -19.095 -3.918 35.959 1.00 96.56 420 GLN A CA 1
ATOM 3306 C C . GLN A 1 420 ? -17.834 -4.805 36.003 1.00 96.56 420 GLN A C 1
ATOM 3308 O O . GLN A 1 420 ? -17.751 -5.809 35.294 1.00 96.56 420 GLN A O 1
ATOM 3313 N N . GLY A 1 421 ? -16.839 -4.451 36.824 1.00 93.81 421 GLY A N 1
ATOM 3314 C CA . GLY A 1 421 ? -15.652 -5.284 37.054 1.00 93.81 421 GLY A CA 1
ATOM 3315 C C . GLY A 1 421 ? -14.538 -5.105 36.019 1.00 93.81 421 GLY A C 1
ATOM 3316 O O . GLY A 1 421 ? -13.708 -5.997 35.820 1.00 93.81 421 GLY A O 1
ATOM 3317 N N . PHE A 1 422 ? -14.498 -3.956 35.347 1.00 96.94 422 PHE A N 1
ATOM 3318 C CA . PHE A 1 422 ? -13.400 -3.585 34.459 1.00 96.94 422 PHE A CA 1
ATOM 3319 C C . PHE A 1 422 ? -12.446 -2.589 35.123 1.00 96.94 422 PHE A C 1
ATOM 3321 O O . PHE A 1 422 ? -12.843 -1.733 35.902 1.00 96.94 422 PHE A O 1
ATOM 3328 N N . ARG A 1 423 ? -11.173 -2.630 34.733 1.00 96.81 423 ARG A N 1
ATOM 3329 C CA . ARG A 1 423 ? -10.179 -1.598 35.040 1.00 96.81 423 ARG A CA 1
ATOM 3330 C C . ARG A 1 423 ? -9.941 -0.751 33.794 1.00 96.81 423 ARG A C 1
ATOM 3332 O O . ARG A 1 423 ? -9.403 -1.247 32.801 1.00 96.81 423 ARG A O 1
ATOM 3339 N N . VAL A 1 424 ? -10.339 0.520 33.821 1.00 96.25 424 VAL A N 1
ATOM 3340 C CA . VAL A 1 424 ? -10.214 1.420 32.663 1.00 96.25 424 VAL A CA 1
ATOM 3341 C C . VAL A 1 424 ? -8.809 2.024 32.605 1.00 96.25 424 VAL A C 1
ATOM 3343 O O . VAL A 1 424 ? -8.437 2.850 33.441 1.00 96.25 424 VAL A O 1
ATOM 3346 N N . GLY A 1 425 ? -8.037 1.640 31.586 1.00 89.38 425 GLY A N 1
ATOM 3347 C CA . GLY A 1 425 ? -6.640 2.058 31.418 1.00 89.38 425 GLY A CA 1
ATOM 3348 C C . GLY A 1 425 ? -6.453 3.311 30.558 1.00 89.38 425 GLY A C 1
ATOM 3349 O O . GLY A 1 425 ? -5.591 4.132 30.850 1.00 89.38 425 GLY A O 1
ATOM 3350 N N . GLU A 1 426 ? -7.269 3.493 29.517 1.00 90.38 426 GLU A N 1
ATOM 3351 C CA . GLU A 1 426 ? -7.159 4.633 28.596 1.00 90.38 426 GLU A CA 1
ATOM 3352 C C . GLU A 1 426 ? -8.548 5.184 28.270 1.00 90.38 426 GLU A C 1
ATOM 3354 O O . GLU A 1 426 ? -9.461 4.430 27.933 1.00 90.38 426 GLU A O 1
ATOM 3359 N N . VAL A 1 427 ? -8.697 6.510 28.343 1.00 91.12 427 VAL A N 1
ATOM 3360 C CA . VAL A 1 427 ? -9.870 7.235 27.841 1.00 91.12 427 VAL A CA 1
ATOM 3361 C C . VAL A 1 427 ? -9.369 8.418 27.021 1.00 91.12 427 VAL A C 1
ATOM 3363 O O . VAL A 1 427 ? -8.731 9.321 27.562 1.00 91.12 427 VAL A O 1
ATOM 3366 N N . THR A 1 428 ? -9.653 8.413 25.722 1.00 89.12 428 THR A N 1
ATOM 3367 C CA . THR A 1 428 ? -9.301 9.493 24.789 1.00 89.12 428 THR A CA 1
ATOM 3368 C C . THR A 1 428 ? -10.537 9.954 24.017 1.00 89.12 428 THR A C 1
ATOM 3370 O O . THR A 1 428 ? -11.606 9.341 24.088 1.00 89.12 428 THR A O 1
ATOM 3373 N N . THR A 1 429 ? -10.414 11.055 23.280 1.00 87.81 429 THR A N 1
ATOM 3374 C CA . THR A 1 429 ? -11.460 11.517 22.367 1.00 87.81 429 THR A CA 1
ATOM 3375 C C . THR A 1 429 ? -10.917 11.692 20.955 1.00 87.81 429 THR A C 1
ATOM 3377 O O . THR A 1 429 ? -9.781 12.116 20.759 1.00 87.81 429 THR A O 1
ATOM 3380 N N . LEU A 1 430 ? -11.740 11.373 19.956 1.00 82.06 430 LEU A N 1
ATOM 3381 C CA . LEU A 1 430 ? -11.434 11.590 18.547 1.00 82.06 430 LEU A CA 1
ATOM 3382 C C . LEU A 1 430 ? -12.176 12.803 17.997 1.00 82.06 430 LEU A C 1
ATOM 3384 O O . LEU A 1 430 ? -13.296 13.095 18.412 1.00 82.06 430 LEU A O 1
ATOM 3388 N N . PHE A 1 431 ? -11.570 13.437 16.994 1.00 77.06 431 PHE A N 1
ATOM 3389 C CA . PHE A 1 431 ? -12.090 14.582 16.242 1.00 77.06 431 PHE A CA 1
ATOM 3390 C C . PHE A 1 431 ? -12.398 15.779 17.161 1.00 77.06 431 PHE A C 1
ATOM 3392 O O . PHE A 1 431 ? -13.561 15.975 17.516 1.00 77.06 431 PHE A O 1
ATOM 3399 N N . PRO A 1 432 ? -11.375 16.553 17.591 1.00 74.81 432 PRO A N 1
ATOM 3400 C CA . PRO A 1 432 ? -11.564 17.690 18.492 1.00 74.81 432 PRO A CA 1
ATOM 3401 C C . PRO A 1 432 ? -12.532 18.695 17.883 1.00 74.81 432 PRO A C 1
ATOM 3403 O O . PRO A 1 432 ? -12.532 18.821 16.670 1.00 74.81 432 PRO A O 1
ATOM 3406 N N . ASP A 1 433 ? -13.306 19.426 18.677 1.00 71.50 433 ASP A N 1
ATOM 3407 C CA . ASP A 1 433 ? -14.139 20.536 18.205 1.00 71.50 433 ASP A CA 1
ATOM 3408 C C . ASP A 1 433 ? -13.271 21.768 17.895 1.00 71.50 433 ASP A C 1
ATOM 3410 O O . ASP A 1 433 ? -12.852 22.501 18.793 1.00 71.50 433 ASP A O 1
ATOM 3414 N N . LEU A 1 434 ? -12.965 21.979 16.612 1.00 69.44 434 LEU A N 1
ATOM 3415 C CA . LEU A 1 434 ? -12.150 23.103 16.142 1.00 69.44 434 LEU A CA 1
ATOM 3416 C C . LEU A 1 434 ? -12.990 24.313 15.706 1.00 69.44 434 LEU A C 1
ATOM 3418 O O . LEU A 1 434 ? -12.424 25.256 15.159 1.00 69.44 434 LEU A O 1
ATOM 3422 N N . LYS A 1 435 ? -14.325 24.289 15.880 1.00 63.94 435 LYS A N 1
ATOM 3423 C CA . LYS A 1 435 ? -15.272 25.315 15.383 1.00 63.94 435 LYS A CA 1
ATOM 3424 C C . LYS A 1 435 ? -15.156 25.668 13.886 1.00 63.94 435 LYS A C 1
ATOM 3426 O O . LYS A 1 435 ? -15.776 26.622 13.427 1.00 63.94 435 LYS A O 1
ATOM 3431 N N . LEU A 1 436 ? -14.404 24.890 13.107 1.00 61.91 436 LEU A N 1
ATOM 3432 C CA . LEU A 1 436 ? -14.171 25.069 11.672 1.00 61.91 436 LEU A CA 1
ATOM 3433 C C . LEU A 1 436 ? -14.603 23.793 10.931 1.00 61.91 436 LEU A C 1
ATOM 3435 O O . LEU A 1 436 ? -13.762 22.959 10.586 1.00 61.91 436 LEU A O 1
ATOM 3439 N N . PRO A 1 437 ? -15.912 23.608 10.666 1.00 53.44 437 PRO A N 1
ATOM 3440 C CA . PRO A 1 437 ? -16.453 22.377 10.083 1.00 53.44 437 PRO A CA 1
ATOM 3441 C C . PRO A 1 437 ? -15.846 22.006 8.718 1.00 53.44 437 PRO A C 1
ATOM 3443 O O . PRO A 1 437 ? -15.863 20.841 8.323 1.00 53.44 437 PRO A O 1
ATOM 3446 N N . ALA A 1 438 ? -15.291 22.987 7.998 1.00 51.16 438 ALA A N 1
ATOM 3447 C CA . ALA A 1 438 ? -14.612 22.788 6.720 1.00 51.16 438 ALA A CA 1
ATOM 3448 C C . ALA A 1 438 ? -13.383 21.863 6.826 1.00 51.16 438 ALA A C 1
ATOM 3450 O O . ALA A 1 438 ? -13.123 21.111 5.892 1.00 51.16 438 ALA A O 1
ATOM 3451 N N . LEU A 1 439 ? -12.697 21.827 7.979 1.00 51.78 439 LEU A N 1
ATOM 3452 C CA . LEU A 1 439 ? -11.544 20.944 8.216 1.00 51.78 439 LEU A CA 1
ATOM 3453 C C . LEU A 1 439 ? -11.913 19.450 8.272 1.00 51.78 439 LEU A C 1
ATOM 3455 O O . LEU A 1 439 ? -11.026 18.606 8.182 1.00 51.78 439 LEU A O 1
ATOM 3459 N N . TYR A 1 440 ? -13.201 19.103 8.404 1.00 51.69 440 TYR A N 1
ATOM 3460 C CA . TYR A 1 440 ? -13.662 17.707 8.466 1.00 51.69 440 TYR A CA 1
ATOM 3461 C C . TYR A 1 440 ? -14.212 17.189 7.133 1.00 51.69 440 TYR A C 1
ATOM 3463 O O . TYR A 1 440 ? -14.514 15.997 7.016 1.00 51.69 440 TYR A O 1
ATOM 3471 N N . ARG A 1 441 ? -14.358 18.048 6.113 1.00 49.03 441 ARG A N 1
ATOM 3472 C CA . ARG A 1 441 ? -14.863 17.634 4.799 1.00 49.03 441 ARG A CA 1
ATOM 3473 C C . ARG A 1 441 ? -13.721 17.087 3.948 1.00 49.03 441 ARG A C 1
ATOM 3475 O O . ARG A 1 441 ? -13.049 17.823 3.242 1.00 49.03 441 ARG A O 1
ATOM 3482 N N . GLY A 1 442 ? -13.535 15.773 4.007 1.00 51.59 442 GLY A N 1
ATOM 3483 C CA . GLY A 1 442 ? -12.809 15.017 2.981 1.00 51.59 442 GLY A CA 1
ATOM 3484 C C . GLY A 1 442 ? -11.591 14.254 3.487 1.00 51.59 442 GLY A C 1
ATOM 3485 O O . GLY A 1 442 ? -11.362 13.138 3.032 1.00 51.59 442 GLY A O 1
ATOM 3486 N N . ASP A 1 443 ? -10.851 14.789 4.461 1.00 57.56 443 ASP A N 1
ATOM 3487 C CA . ASP A 1 443 ? -9.562 14.212 4.850 1.00 57.56 443 ASP A CA 1
ATOM 3488 C C . ASP A 1 443 ? -9.109 14.619 6.263 1.00 57.56 443 ASP A C 1
ATOM 3490 O O . ASP A 1 443 ? -8.676 15.739 6.517 1.00 57.56 443 ASP A O 1
ATOM 3494 N N . LEU A 1 444 ? -9.156 13.657 7.188 1.00 63.38 444 LEU A N 1
ATOM 3495 C CA . LEU A 1 444 ? -8.815 13.852 8.601 1.00 63.38 444 LEU A CA 1
ATOM 3496 C C . LEU A 1 444 ? -7.351 13.515 8.930 1.00 63.38 444 LEU A C 1
ATOM 3498 O O . LEU A 1 444 ? -7.020 13.259 10.081 1.00 63.38 444 LEU A O 1
ATOM 3502 N N . SER A 1 445 ? -6.430 13.514 7.966 1.00 56.53 445 SER A N 1
ATOM 3503 C CA . SER A 1 445 ? -5.021 13.145 8.223 1.00 56.53 445 SER A CA 1
ATOM 3504 C C . SER A 1 445 ? -4.225 14.076 9.133 1.00 56.53 445 SER A C 1
ATOM 3506 O O . SER A 1 445 ? -3.169 13.680 9.630 1.00 56.53 445 SER A O 1
ATOM 3508 N N . ILE A 1 446 ? -4.700 15.300 9.367 1.00 59.62 446 ILE A N 1
ATOM 3509 C CA . ILE A 1 446 ? -4.116 16.198 10.371 1.00 59.62 446 ILE A CA 1
ATOM 3510 C C . ILE A 1 446 ? -4.499 15.792 11.802 1.00 59.62 446 ILE A C 1
ATOM 3512 O O . ILE A 1 446 ? -3.811 16.181 12.745 1.00 59.62 446 ILE A O 1
ATOM 3516 N N . PHE A 1 447 ? -5.549 14.980 11.975 1.00 66.31 447 PHE A N 1
ATOM 3517 C CA . PHE A 1 447 ? -6.089 14.607 13.282 1.00 66.31 447 PHE A CA 1
ATOM 3518 C C . PHE A 1 447 ? -5.035 14.011 14.240 1.00 66.31 447 PHE A C 1
ATOM 3520 O O . PHE A 1 447 ? -4.918 14.534 15.349 1.00 66.31 447 PHE A O 1
ATOM 3527 N N . PRO A 1 448 ? -4.176 13.043 13.843 1.00 65.81 448 PRO A N 1
ATOM 3528 C CA . PRO A 1 448 ? -3.160 12.489 14.746 1.00 65.81 448 PRO A CA 1
ATOM 3529 C C . PRO A 1 448 ? -2.124 13.512 15.233 1.00 65.81 448 PRO A C 1
ATOM 3531 O O . PRO A 1 448 ? -1.465 13.299 16.248 1.00 65.81 448 PRO A O 1
ATOM 3534 N N . ARG A 1 449 ? -1.933 14.623 14.504 1.00 68.62 449 ARG A N 1
ATOM 3535 C CA . ARG A 1 449 ? -1.064 15.727 14.941 1.00 68.62 449 ARG A CA 1
ATOM 3536 C C . ARG A 1 449 ? -1.784 16.633 15.935 1.00 68.62 449 ARG A C 1
ATOM 3538 O O . ARG A 1 449 ? -1.170 17.062 16.903 1.00 68.62 449 ARG A O 1
ATOM 3545 N N . LEU A 1 450 ? -3.075 16.879 15.718 1.00 69.31 450 LEU A N 1
ATOM 3546 C CA . LEU A 1 450 ? -3.912 17.698 16.594 1.00 69.31 450 LEU A CA 1
ATOM 3547 C C . LEU A 1 450 ? -4.171 17.029 17.951 1.00 69.31 450 LEU A C 1
ATOM 3549 O O . LEU A 1 450 ? -4.138 17.706 18.972 1.00 69.31 450 LEU A O 1
ATOM 3553 N N . GLU A 1 451 ? -4.348 15.706 17.997 1.00 67.31 451 GLU A N 1
ATOM 3554 C CA . GLU A 1 451 ? -4.549 14.951 19.251 1.00 67.31 451 GLU A CA 1
ATOM 3555 C C . GLU A 1 451 ? -3.333 15.023 20.204 1.00 67.31 451 GLU A C 1
ATOM 3557 O O . GLU A 1 451 ? -3.448 14.850 21.422 1.00 67.31 451 GLU A O 1
ATOM 3562 N N . ARG A 1 452 ? -2.139 15.336 19.680 1.00 68.50 452 ARG A N 1
ATOM 3563 C CA . ARG A 1 452 ? -0.944 15.553 20.511 1.00 68.50 452 ARG A CA 1
ATOM 3564 C C . ARG A 1 452 ? -1.017 16.842 21.332 1.00 68.50 452 ARG A C 1
ATOM 3566 O O . ARG A 1 452 ? -0.270 16.960 22.297 1.00 68.50 452 ARG A O 1
ATOM 3573 N N . LEU A 1 453 ? -1.908 17.774 20.990 1.00 76.44 453 LEU A N 1
ATOM 3574 C CA . LEU A 1 453 ? -2.079 19.032 21.712 1.00 76.44 453 LEU A CA 1
ATOM 3575 C C . LEU A 1 453 ? -2.922 18.803 22.985 1.00 76.44 453 LEU A C 1
ATOM 3577 O O . LEU A 1 453 ? -4.081 18.391 22.877 1.00 76.44 453 LEU A O 1
ATOM 3581 N N . PRO A 1 454 ? -2.396 19.094 24.195 1.00 67.25 454 PRO A N 1
ATOM 3582 C CA . PRO A 1 454 ? -3.053 18.760 25.464 1.00 67.25 454 PRO A CA 1
ATOM 3583 C C . PRO A 1 454 ? -4.491 19.285 25.599 1.00 67.25 454 PRO A C 1
ATOM 3585 O O . PRO A 1 454 ? -5.355 18.587 26.126 1.00 67.25 454 PRO A O 1
ATOM 3588 N N . GLY A 1 455 ? -4.771 20.483 25.072 1.00 66.81 455 GLY A N 1
ATOM 3589 C CA . GLY A 1 455 ? -6.093 21.118 25.149 1.00 66.81 455 GLY A CA 1
ATOM 3590 C C . GLY A 1 455 ? -7.178 20.475 24.274 1.00 66.81 455 GLY A C 1
ATOM 3591 O O . GLY A 1 455 ? -8.364 20.655 24.548 1.00 66.81 455 GLY A O 1
ATOM 3592 N N . LEU A 1 456 ? -6.798 19.702 23.250 1.00 69.06 456 LEU A N 1
ATOM 3593 C CA . LEU A 1 456 ? -7.731 19.086 22.295 1.00 69.06 456 LEU A CA 1
ATOM 3594 C C . LEU A 1 456 ? -8.132 17.654 22.679 1.00 69.06 456 LEU A C 1
ATOM 3596 O O . LEU A 1 456 ? -9.150 17.156 22.205 1.00 69.06 456 LEU A O 1
ATOM 3600 N N . ARG A 1 457 ? -7.394 17.013 23.596 1.00 64.56 457 ARG A N 1
ATOM 3601 C CA . ARG A 1 457 ? -7.594 15.608 24.004 1.00 64.56 457 ARG A CA 1
ATOM 3602 C C . ARG A 1 457 ? -8.923 15.311 24.696 1.00 64.56 457 ARG A C 1
ATOM 3604 O O . ARG A 1 457 ? -9.344 14.159 24.736 1.00 64.56 457 ARG A O 1
ATOM 3611 N N . ARG A 1 458 ? -9.571 16.327 25.275 1.00 65.00 458 ARG A N 1
ATOM 3612 C CA . ARG A 1 458 ? -10.795 16.172 26.086 1.00 65.00 458 ARG A CA 1
ATOM 3613 C C . ARG A 1 458 ? -12.067 16.689 25.403 1.00 65.00 458 ARG A C 1
ATOM 3615 O O . ARG A 1 458 ? -13.145 16.556 25.973 1.00 65.00 458 ARG A O 1
ATOM 3622 N N . LYS A 1 459 ? -11.958 17.280 24.207 1.00 71.75 459 LYS A N 1
ATOM 3623 C CA . LYS A 1 459 ? -13.062 17.957 23.497 1.00 71.75 459 LYS A CA 1
ATOM 3624 C C . LYS A 1 459 ? -13.330 17.358 22.112 1.00 71.75 459 LYS A C 1
ATOM 3626 O O . LYS A 1 459 ? -13.559 18.095 21.161 1.00 71.75 459 LYS A O 1
ATOM 3631 N N . GLY A 1 460 ? -13.247 16.037 21.976 1.00 79.12 460 GLY A N 1
ATOM 3632 C CA . GLY A 1 460 ? -13.548 15.335 20.726 1.00 79.12 460 GLY A CA 1
ATOM 3633 C C . GLY A 1 460 ? -15.005 14.905 20.582 1.00 79.12 460 GLY A C 1
ATOM 3634 O O . GLY A 1 460 ? -15.715 14.731 21.570 1.00 79.12 460 GLY A O 1
ATOM 3635 N N . ARG A 1 461 ? -15.434 14.694 19.339 1.00 82.75 461 ARG A N 1
ATOM 3636 C CA . ARG A 1 461 ? -16.753 14.180 18.953 1.00 82.75 461 ARG A CA 1
ATOM 3637 C C . ARG A 1 461 ? -17.054 12.791 19.527 1.00 82.75 461 ARG A C 1
ATOM 3639 O O . ARG A 1 461 ? -18.174 12.523 19.958 1.00 82.75 461 ARG A O 1
ATOM 3646 N N . VAL A 1 462 ? -16.069 11.896 19.518 1.00 86.94 462 VAL A N 1
ATOM 3647 C CA . VAL A 1 462 ? -16.239 10.481 19.892 1.00 86.94 462 VAL A CA 1
ATOM 3648 C C . VAL A 1 462 ? -15.338 10.157 21.072 1.00 86.94 462 VAL A C 1
ATOM 3650 O O . VAL A 1 462 ? -14.166 10.517 21.048 1.00 86.94 462 VAL A O 1
ATOM 3653 N N . ILE A 1 463 ? -15.855 9.462 22.082 1.00 91.44 463 ILE A N 1
ATOM 3654 C CA . ILE A 1 463 ? -15.051 8.905 23.177 1.00 91.44 463 ILE A CA 1
ATOM 3655 C C . ILE A 1 463 ? -14.554 7.531 22.743 1.00 91.44 463 ILE A C 1
ATOM 3657 O O . ILE A 1 463 ? -15.353 6.720 22.275 1.00 91.44 463 ILE A O 1
ATOM 3661 N N . LEU A 1 464 ? -13.260 7.270 22.923 1.00 93.38 464 LEU A N 1
ATOM 3662 C CA . LEU A 1 464 ? -12.693 5.927 22.887 1.00 93.38 464 LEU A CA 1
ATOM 3663 C C . LEU A 1 464 ? -12.211 5.549 24.283 1.00 93.38 464 LEU A C 1
ATOM 3665 O O . LEU A 1 464 ? -11.467 6.303 24.912 1.00 93.38 464 LEU A O 1
ATOM 3669 N N . LEU A 1 465 ? -12.617 4.375 24.748 1.00 95.75 465 LEU A N 1
ATOM 3670 C CA . LEU A 1 465 ? -12.240 3.849 26.054 1.00 95.75 465 LEU A CA 1
ATOM 3671 C C . LEU A 1 465 ? -11.690 2.434 25.890 1.00 95.75 465 LEU A C 1
ATOM 3673 O O . LEU A 1 465 ? -12.303 1.609 25.213 1.00 95.75 465 LEU A O 1
ATOM 3677 N N . ARG A 1 466 ? -10.540 2.170 26.518 1.00 96.38 466 ARG A N 1
ATOM 3678 C CA . ARG A 1 466 ? -9.945 0.837 26.659 1.00 96.38 466 ARG A CA 1
ATOM 3679 C C . ARG A 1 466 ? -9.971 0.412 28.121 1.00 96.38 466 ARG A C 1
ATOM 3681 O O . ARG A 1 466 ? -9.452 1.120 28.989 1.00 96.38 466 ARG A O 1
ATOM 3688 N N . ALA A 1 467 ? -10.504 -0.773 28.375 1.00 96.62 467 ALA A N 1
ATOM 3689 C CA . ALA A 1 467 ? -10.558 -1.379 29.694 1.00 96.62 467 ALA A CA 1
ATOM 3690 C C . ALA A 1 467 ? -10.143 -2.851 29.655 1.00 96.62 467 ALA A C 1
ATOM 3692 O O . ALA A 1 467 ? -10.157 -3.486 28.602 1.00 96.62 467 ALA A O 1
ATOM 3693 N N . VAL A 1 468 ? -9.754 -3.383 30.808 1.00 96.31 468 VAL A N 1
ATOM 3694 C CA . VAL A 1 468 ? -9.371 -4.789 30.986 1.00 96.31 468 VAL A CA 1
ATOM 3695 C C . VAL A 1 468 ? -10.267 -5.398 32.054 1.00 96.31 468 VAL A C 1
ATOM 3697 O O . VAL A 1 468 ? -10.458 -4.781 33.101 1.00 96.31 468 VAL A O 1
ATOM 3700 N N . LYS A 1 469 ? -10.832 -6.582 31.809 1.00 95.31 469 LYS A N 1
ATOM 3701 C CA . LYS A 1 469 ? -11.647 -7.280 32.810 1.00 95.31 469 LYS A CA 1
ATOM 3702 C C . LYS A 1 469 ? -10.767 -7.686 33.993 1.00 95.31 469 LYS A C 1
ATOM 3704 O O . LYS A 1 469 ? -9.742 -8.340 33.790 1.00 95.31 469 LYS A O 1
ATOM 3709 N N . ALA A 1 470 ? -11.149 -7.299 35.208 1.00 89.56 470 ALA A N 1
ATOM 3710 C CA . ALA A 1 470 ? -10.402 -7.658 36.408 1.00 89.56 470 ALA A CA 1
ATOM 3711 C C . ALA A 1 470 ? -10.360 -9.189 36.583 1.00 89.56 470 ALA A C 1
ATOM 3713 O O . ALA A 1 470 ? -11.343 -9.886 36.316 1.00 89.56 470 ALA A O 1
ATOM 3714 N N . GLY A 1 471 ? -9.205 -9.715 36.998 1.00 76.94 471 GLY A N 1
ATOM 3715 C CA . GLY A 1 471 ? -9.099 -11.097 37.455 1.00 76.94 471 GLY A CA 1
ATOM 3716 C C . GLY A 1 471 ? -9.793 -11.261 38.802 1.00 76.94 471 GLY A C 1
ATOM 3717 O O . GLY A 1 471 ? -9.754 -10.344 39.621 1.00 76.94 471 GLY A O 1
ATOM 3718 N N . ARG A 1 472 ? -10.427 -12.414 39.036 1.00 57.16 472 ARG A N 1
ATOM 3719 C CA . ARG A 1 472 ? -10.682 -12.862 40.409 1.00 57.16 472 ARG A CA 1
ATOM 3720 C C . ARG A 1 472 ? -9.307 -13.215 40.962 1.00 57.16 472 ARG A C 1
ATOM 3722 O O . ARG A 1 472 ? -8.834 -14.261 40.567 1.00 57.16 472 ARG A O 1
ATOM 3729 N N . ASP A 1 473 ? -8.648 -12.275 41.638 1.00 48.19 473 ASP A N 1
ATOM 3730 C CA . ASP A 1 473 ? -7.510 -12.455 42.561 1.00 48.19 473 ASP A CA 1
ATOM 3731 C C . ASP A 1 473 ? -6.983 -11.062 42.957 1.00 48.19 473 ASP A C 1
ATOM 3733 O O . ASP A 1 473 ? -6.087 -10.508 42.317 1.00 48.19 473 ASP A O 1
ATOM 3737 N N . ALA A 1 474 ? -7.621 -10.458 43.966 1.00 38.97 474 ALA A N 1
ATOM 3738 C CA . ALA A 1 474 ? -7.077 -9.381 44.811 1.00 38.97 474 ALA A CA 1
ATOM 3739 C C . ALA A 1 474 ? -7.946 -9.146 46.073 1.00 38.97 474 ALA A C 1
ATOM 3741 O O . ALA A 1 474 ? -8.032 -8.025 46.563 1.00 38.97 474 ALA A O 1
ATOM 3742 N N . GLU A 1 475 ? -8.612 -10.186 46.580 1.00 38.44 475 GLU A N 1
ATOM 3743 C CA . GLU A 1 475 ? -9.131 -10.225 47.952 1.00 38.44 475 GLU A CA 1
ATOM 3744 C C . GLU A 1 475 ? -8.673 -11.557 48.544 1.00 38.44 475 GLU A C 1
ATOM 3746 O O . GLU A 1 475 ? -9.279 -12.604 48.320 1.00 38.44 475 GLU A O 1
ATOM 3751 N N . GLY A 1 476 ? -7.520 -11.493 49.200 1.00 34.69 476 GLY A N 1
ATOM 3752 C CA . GLY A 1 476 ? -6.896 -12.535 50.000 1.00 34.69 476 GLY A CA 1
ATOM 3753 C C . GLY A 1 476 ? -6.015 -11.848 51.020 1.00 34.69 476 GLY A C 1
ATOM 3754 O O . GLY A 1 476 ? -5.084 -11.145 50.563 1.00 34.69 476 GLY A O 1
#

Radius of gyration: 27.44 Å; chains: 1; bounding box: 75×51×83 Å

Sequence (476 aa):
MNDQSRRRPDPIPPDLYTREYFTTDCEGYHLFAEGPEKIPDRIREALRLAGDLTGRWVLDIGCGRGELVCEAARRGARAVGIDYSPAAIELSEERRSLLDEEARGRAEFRLADAKGLDFPDGSFDVVFFIDVYEHLHPYEIEDTLKEVQRVLRPGGSFIVHTGPNTWFYRFGYPLVRSAARLLLRRELPENLRGQYDDVMHVNEQIPLSLYLGLAGAGFRARVVPRSFFVGIHPRPWEKLAMRVLFSRPQGYFFCTSLMAVARPRLRGREAGVRTGRMAEMLRPPRGSRVLLVGEGEGKLARLLAGLAETEVTWVDTAARGAVERRGNLATPRGITRLGADPAVIPFPAGYFDALAAQFTLDRAGDVEGTVREWARLLKPGGVLVLAARNALFKGFEPRPGTPPRNAFTPASLRTIVEAQGFRVGEVTTLFPDLKLPALYRGDLSIFPRLERLPGLRRKGRVILLRAVKAGRDAEG

Foldseek 3Di:
DDPPPDDDDDADDLVLLALCCLCPPPPCNVQVVVALPGDAPQLVVLVVVQPQQAAFEEEEEQCQLVNNQLVSLVSNHQYEYEHQHPNSQVNNVVSLVPDDPSSSVRYYYDNDQLLDDPAAFQQGQEYEAEAPQQQDDLVSLLSSLLVVNRNHAANGKYKYKHDFAPLCQVPVVVVVQVCCCPPVVDHDDPHPDDPCCVRRGPDHDQQVRVCVSLVVSQKDKDKAAAADDPPDDDDPVVVVVVCVCCDPPNVSNNGRMMMMIIHHQCKDAPVSVVLVVLCVLQVFDAQFEEEEEPDDPCPNVSNQQSPHNYQYEYEDQPPPVVVVVPPDDDDPPRYHYDHDHLLDDPDAFQQGQEYEYEANCQADPDNLSSLLSVLRNHHQQGKYKYKHFAPLEDPPPDDPPDDHTDHDALVRVCVSNVVSQKAWDDKWAFAFPPVCCVCSPPICSCRVVVCVDPVRGRRHRMIITMITHHDPDDDD

Secondary structure (DSSP, 8-state):
----TTPPPPPPPGGGS-HHIIIIISTTHHHHHH-TT---HHHHHHHHHH---TT-EEEEES-TTSHHHHHHHHTT-EEEEEES-HHHHHHHHHHHHTS-HHHHTTEEEEE--TTS--S-TT-EEEEEEES-GGGS-HHHHHHHHHHHHHHEEEEEEEEEEE---HHIIIIIHHHHHHHHHHHS-----S----TTHHHH-S----HHHHHHHHHHTTEEEEEEEE---TT----HHHHHHHHHHHSTTTHHHH-SEEEEEEEE-S--SHHHHHHHHHHHHH-PPTT-EEEEES-SSSHHHHHHHTSTT-EEEEEE-S-THHHHHTTT--PPTTEEEEE-BTTB-SS-TT-EEEEEEES-GGG-SSHHHHHHHHHHHEEEEEEEEEEEEBTT-TT-PPPTTPPP---B-HHHHHHHHHHTTEEEEEEEEEEE--S-GGGGSS--TTHHHHTTSGGGTTSEEEEEEEEEEPPS-S--

pLDDT: mean 82.67, std 14.75, range [34.69, 98.75]